Protein AF-A0A7C5BJK9-F1 (afdb_monomer)

Foldseek 3Di:
DVVVVVCVVVVVVQLVVLQVVLVVLVVVLVVCVVVLVLVVNQVSLVSSCVSPVQPLVSLLVNLLSLQQRCAFPVRFHQPLSLQLSLVSLVSSCVSVVAALVSLQSSLVVRCCPRLVPLVVSLVSLVSSQVHFHADPPPRDTHGHDLVSLLVNLVSCVLVPVLVVSLVSLVVQLVVLVVVCVVPVPPVVSLVSNLVSLVVSLVSLCLCQQAPQNLVSLVVSLVSLVCNVVPRPPCCPVPVLSVQLSVLSVVLSVVCVVVVHGHNLLPPADAQQWDWDKAAPDFQKMKIKTFGAQAFLVSLVVTSCCSRPVSSVVCPPPDPVPDQRGDWQFKKKKKKWFPPDDSNDNDHDPDNDPDRPQQIAIDIDIFGHGSGMTMDMDRCVRPCSNGVLNDFKMKMKIKGALSRGDVSSCSRLPSQRSNHDHDPFWDCVVPPSHTMGMDMDMDTSVRRD

pLDDT: mean 92.16, std 9.6, range [38.94, 98.75]

Solvent-accessible surface area (backbone atoms only — not comparable to full-atom values): 23279 Å² total; per-residue (Å²): 112,72,68,57,53,49,50,50,48,54,48,51,52,53,49,54,49,31,42,52,52,22,50,55,52,50,56,52,36,52,58,31,54,80,69,67,41,60,83,61,31,52,63,50,43,49,52,26,48,70,47,30,52,74,52,60,66,50,35,55,51,49,22,47,41,38,47,56,66,51,47,45,96,86,66,44,37,41,62,78,30,43,30,39,18,53,38,43,35,55,47,37,32,71,60,41,73,70,40,16,64,58,33,36,44,47,10,47,54,47,22,42,63,70,66,58,37,49,67,60,13,42,61,30,30,63,53,16,68,75,34,31,37,60,39,89,90,78,65,43,79,34,82,55,64,71,64,59,56,49,50,42,19,53,36,27,46,62,72,65,40,54,68,62,15,50,52,37,30,52,52,51,29,54,54,28,47,53,51,21,72,76,41,73,81,47,66,66,31,55,51,50,31,51,52,30,37,54,51,44,20,51,54,23,36,48,45,11,22,36,67,36,35,59,68,38,29,51,54,13,50,54,39,47,49,52,46,66,75,66,44,84,64,34,72,74,78,39,46,63,62,55,50,22,50,54,35,39,53,54,52,49,54,52,29,63,77,67,73,54,66,44,40,37,18,59,78,52,37,69,23,61,70,46,80,48,72,46,65,78,48,60,42,25,36,37,41,38,38,30,49,39,70,38,52,42,76,57,38,72,74,33,66,53,27,60,43,65,41,61,43,63,68,48,66,84,44,57,79,93,70,50,65,70,32,54,45,81,32,57,39,41,35,38,42,28,39,58,85,62,59,89,89,58,83,71,54,59,97,62,85,58,87,76,71,68,66,62,50,29,54,45,69,52,70,35,61,28,55,73,30,28,34,67,48,77,48,68,45,63,84,33,50,77,56,40,47,67,69,58,61,51,28,31,42,39,42,34,40,57,35,67,71,34,44,69,74,50,25,51,39,25,24,66,44,10,71,9,53,40,41,97,85,31,56,33,53,72,78,51,73,87,27,42,29,43,48,48,77,44,84,40,49,41,76,69,38,84

Radius of gyration: 25.68 Å; Cα contacts (8 Å, |Δi|>4): 742; chains: 1; bounding box: 62×50×82 Å

Structure (mmCIF, N/CA/C/O backbone):
data_AF-A0A7C5BJK9-F1
#
_entry.id   AF-A0A7C5BJK9-F1
#
loop_
_atom_site.group_PDB
_atom_site.id
_atom_site.type_symbol
_atom_site.label_atom_id
_atom_site.label_alt_id
_atom_site.label_comp_id
_atom_site.label_asym_id
_atom_site.label_entity_id
_atom_site.label_seq_id
_atom_site.pdbx_PDB_ins_code
_atom_site.Cartn_x
_atom_site.Cartn_y
_atom_site.Cartn_z
_atom_site.occupancy
_atom_site.B_iso_or_equiv
_atom_site.auth_seq_id
_atom_site.auth_comp_id
_atom_site.auth_asym_id
_atom_site.auth_atom_id
_atom_site.pdbx_PDB_model_num
ATOM 1 N N . MET A 1 1 ? -21.239 4.674 -54.614 1.00 49.25 1 MET A N 1
ATOM 2 C CA . MET A 1 1 ? -19.876 5.213 -54.409 1.00 49.25 1 MET A CA 1
ATOM 3 C C . MET A 1 1 ? -19.890 6.657 -53.891 1.00 49.25 1 MET A C 1
ATOM 5 O O . MET A 1 1 ? -19.343 6.881 -52.826 1.00 49.25 1 MET A O 1
ATOM 9 N N . LEU A 1 2 ? -20.577 7.613 -54.540 1.00 42.56 2 LEU A N 1
ATOM 10 C CA . LEU A 1 2 ? -20.684 9.013 -54.060 1.00 42.56 2 LEU A CA 1
ATOM 11 C C . LEU A 1 2 ? -21.472 9.190 -52.741 1.00 42.56 2 LEU A C 1
ATOM 13 O O . LEU A 1 2 ? -21.062 9.961 -51.881 1.00 42.56 2 LEU A O 1
ATOM 17 N N . ILE A 1 3 ? -22.563 8.440 -52.545 1.00 45.62 3 ILE A N 1
ATOM 18 C CA . ILE A 1 3 ? -23.356 8.480 -51.297 1.00 45.62 3 ILE A CA 1
ATOM 19 C C . ILE A 1 3 ? -22.541 7.938 -50.107 1.00 45.62 3 ILE A C 1
ATOM 21 O O . ILE A 1 3 ? -22.575 8.506 -49.021 1.00 45.62 3 ILE A O 1
ATOM 25 N N . ASP A 1 4 ? -21.728 6.908 -50.334 1.00 50.09 4 ASP A N 1
ATOM 26 C CA . ASP A 1 4 ? -20.890 6.257 -49.317 1.00 50.09 4 ASP A CA 1
ATOM 27 C C . ASP A 1 4 ? -19.759 7.185 -48.828 1.00 50.09 4 ASP A C 1
ATOM 29 O O . ASP A 1 4 ? -19.573 7.382 -47.630 1.00 50.09 4 ASP A O 1
ATOM 33 N N . GLN A 1 5 ? -19.092 7.890 -49.751 1.00 38.94 5 GLN A N 1
ATOM 34 C CA . GLN A 1 5 ? -18.072 8.890 -49.407 1.00 38.94 5 GLN A CA 1
ATOM 35 C C . GLN A 1 5 ? -18.649 10.109 -48.676 1.00 38.94 5 GLN A C 1
ATOM 37 O O . GLN A 1 5 ? -18.004 10.634 -47.772 1.00 38.94 5 GLN A O 1
ATOM 42 N N . SER A 1 6 ? -19.868 10.545 -49.017 1.00 43.50 6 SER A N 1
ATOM 43 C CA . SER A 1 6 ? -20.530 11.636 -48.291 1.00 43.50 6 SER A CA 1
ATOM 44 C C . SER A 1 6 ? -20.883 11.237 -46.855 1.00 43.50 6 SER A C 1
ATOM 46 O O . SER A 1 6 ? -20.611 12.002 -45.936 1.00 43.50 6 SER A O 1
ATOM 48 N N . ILE A 1 7 ? -21.390 10.019 -46.630 1.00 48.34 7 ILE A N 1
ATOM 49 C CA . ILE A 1 7 ? -21.688 9.500 -45.286 1.00 48.34 7 ILE A CA 1
ATOM 50 C C . ILE A 1 7 ? -20.402 9.350 -44.466 1.00 48.34 7 ILE A C 1
ATOM 52 O O . ILE A 1 7 ? -20.381 9.724 -43.295 1.00 48.34 7 ILE A O 1
ATOM 56 N N . GLN A 1 8 ? -19.314 8.876 -45.079 1.00 45.25 8 GLN A N 1
ATOM 57 C CA . GLN A 1 8 ? -18.001 8.804 -44.433 1.00 45.25 8 GLN A CA 1
ATOM 58 C C . GLN A 1 8 ? -17.449 10.193 -44.086 1.00 45.25 8 GLN A C 1
ATOM 60 O O . GLN A 1 8 ? -16.932 10.384 -42.988 1.00 45.25 8 GLN A O 1
ATOM 65 N N . PHE A 1 9 ? -17.604 11.179 -44.974 1.00 50.28 9 PHE A N 1
ATOM 66 C CA . PHE A 1 9 ? -17.157 12.554 -44.741 1.00 50.28 9 PHE A CA 1
ATOM 67 C C . PHE A 1 9 ? -17.985 13.264 -43.661 1.00 50.28 9 PHE A C 1
ATOM 69 O O . PHE A 1 9 ? -17.418 13.844 -42.738 1.00 50.28 9 PHE A O 1
ATOM 76 N N . PHE A 1 10 ? -19.318 13.171 -43.717 1.00 54.72 10 PHE A N 1
ATOM 77 C CA . PHE A 1 10 ? -20.203 13.702 -42.675 1.00 54.72 10 PHE A CA 1
ATOM 78 C C . PHE A 1 10 ? -19.986 12.991 -41.336 1.00 54.72 10 PHE A C 1
ATOM 80 O O . PHE A 1 10 ? -19.972 13.646 -40.295 1.00 54.72 10 PHE A O 1
ATOM 87 N N . GLY A 1 11 ? -19.754 11.676 -41.353 1.00 50.03 11 GLY A N 1
ATOM 88 C CA . GLY A 1 11 ? -19.384 10.899 -40.173 1.00 50.03 11 GLY A CA 1
ATOM 89 C C . GLY A 1 11 ? -18.061 11.364 -39.565 1.00 50.03 11 GLY A C 1
ATOM 90 O O . GLY A 1 11 ? -18.006 11.634 -38.369 1.00 50.03 11 GLY A O 1
ATOM 91 N N . ALA A 1 12 ? -17.018 11.540 -40.379 1.00 53.88 12 ALA A N 1
ATOM 92 C CA . ALA A 1 12 ? -15.711 12.025 -39.934 1.00 53.88 12 ALA A CA 1
ATOM 93 C C . ALA A 1 12 ? -15.763 13.472 -39.413 1.00 53.88 12 ALA A C 1
ATOM 95 O O . ALA A 1 12 ? -15.190 13.767 -38.366 1.00 53.88 12 ALA A O 1
ATOM 96 N N . ALA A 1 13 ? -16.495 14.363 -40.088 1.00 49.53 13 ALA A N 1
ATOM 97 C CA . ALA A 1 13 ? -16.684 15.745 -39.652 1.00 49.53 13 ALA A CA 1
ATOM 98 C C . ALA A 1 13 ? -17.480 15.834 -38.337 1.00 49.53 13 ALA A C 1
ATOM 100 O O . ALA A 1 13 ? -17.119 16.601 -37.445 1.00 49.53 13 ALA A O 1
ATOM 101 N N . ALA A 1 14 ? -18.526 15.016 -38.177 1.00 59.97 14 ALA A N 1
ATOM 102 C CA . ALA A 1 14 ? -19.292 14.940 -36.935 1.00 59.97 14 ALA A CA 1
ATOM 103 C C . ALA A 1 14 ? -18.468 14.349 -35.778 1.00 59.97 14 ALA A C 1
ATOM 105 O O . ALA A 1 14 ? -18.588 14.820 -34.647 1.00 59.97 14 ALA A O 1
ATOM 106 N N . LEU A 1 15 ? -17.616 13.353 -36.048 1.00 63.94 15 LEU A N 1
ATOM 107 C CA . LEU A 1 15 ? -16.670 12.809 -35.067 1.00 63.94 15 LEU A CA 1
ATOM 108 C C . LEU A 1 15 ? -15.637 13.862 -34.642 1.00 63.94 15 LEU A C 1
ATOM 110 O O . LEU A 1 15 ? -15.470 14.087 -33.445 1.00 63.94 15 LEU A O 1
ATOM 114 N N . GLY A 1 16 ? -15.025 14.570 -35.596 1.00 66.12 16 GLY A N 1
ATOM 115 C CA . GLY A 1 16 ? -14.072 15.644 -35.302 1.00 66.12 16 GLY A CA 1
ATOM 116 C C . GLY A 1 16 ? -14.695 16.799 -34.509 1.00 66.12 16 GLY A C 1
ATOM 117 O O . GLY A 1 16 ? -14.085 17.308 -33.571 1.00 66.12 16 GLY A O 1
ATOM 118 N N . LEU A 1 17 ? -15.946 17.172 -34.810 1.00 79.19 17 LEU A N 1
ATOM 119 C CA . LEU A 1 17 ? -16.677 18.184 -34.042 1.00 79.19 17 LEU A CA 1
ATOM 120 C C . LEU A 1 17 ? -16.968 17.721 -32.606 1.00 79.19 17 LEU A C 1
ATOM 122 O O . LEU A 1 17 ? -16.818 18.510 -31.675 1.00 79.19 17 LEU A O 1
ATOM 126 N N . ARG A 1 18 ? -17.351 16.451 -32.402 1.00 77.06 18 ARG A N 1
ATOM 127 C CA . ARG A 1 18 ? -17.566 15.892 -31.054 1.00 77.06 18 ARG A CA 1
ATOM 128 C C . ARG A 1 18 ? -16.295 15.943 -30.213 1.00 77.06 18 ARG A C 1
ATOM 130 O O . ARG A 1 18 ? -16.368 16.377 -29.068 1.00 77.06 18 ARG A O 1
ATOM 137 N N . GLN A 1 19 ? -15.152 15.574 -30.790 1.00 79.06 19 GLN A N 1
ATOM 138 C CA . GLN A 1 19 ? -13.849 15.637 -30.120 1.00 79.06 19 GLN A CA 1
ATOM 139 C C . GLN A 1 19 ? -13.435 17.080 -29.798 1.00 79.06 19 GLN A C 1
ATOM 141 O O . GLN A 1 19 ? -12.955 17.357 -28.703 1.00 79.06 19 GLN A O 1
ATOM 146 N N . ALA A 1 20 ? -13.691 18.033 -30.700 1.00 78.12 20 ALA A N 1
ATOM 147 C CA . ALA A 1 20 ? -13.431 19.448 -30.433 1.00 78.12 20 ALA A CA 1
ATOM 148 C C . ALA A 1 20 ? -14.290 19.994 -29.275 1.00 78.12 20 ALA A C 1
ATOM 150 O O . ALA A 1 20 ? -13.779 20.683 -28.390 1.00 78.12 20 ALA A O 1
ATOM 151 N N . VAL A 1 21 ? -15.585 19.654 -29.241 1.00 82.56 21 VAL A N 1
ATOM 152 C CA . VAL A 1 21 ? -16.483 20.027 -28.133 1.00 82.56 21 VAL A CA 1
ATOM 153 C C . VAL A 1 21 ? -16.046 19.355 -26.827 1.00 82.56 21 VAL A C 1
ATOM 155 O O . VAL A 1 21 ? -16.022 20.015 -25.790 1.00 82.56 21 VAL A O 1
ATOM 158 N N . ALA A 1 22 ? -15.655 18.079 -26.875 1.00 82.25 22 ALA A N 1
ATOM 159 C CA . ALA A 1 22 ? -15.101 17.352 -25.735 1.00 82.25 22 ALA A CA 1
ATOM 160 C C . ALA A 1 22 ? -13.858 18.059 -25.165 1.00 82.25 22 ALA A C 1
ATOM 162 O O . ALA A 1 22 ? -13.797 18.307 -23.962 1.00 82.25 22 ALA A O 1
ATOM 163 N N . GLY A 1 23 ? -12.926 18.484 -26.024 1.00 78.88 23 GLY A N 1
ATOM 164 C CA . GLY A 1 23 ? -11.734 19.234 -25.620 1.00 78.88 23 GLY A CA 1
ATOM 165 C C . GLY A 1 23 ? -12.050 20.570 -24.938 1.00 78.88 23 GLY A C 1
ATOM 166 O O . GLY A 1 23 ? -11.471 20.882 -23.900 1.00 78.88 23 GLY A O 1
ATOM 167 N N . LEU A 1 24 ? -13.009 21.342 -25.462 1.00 83.75 24 LEU A N 1
ATOM 168 C CA . LEU A 1 24 ? -13.439 22.604 -24.838 1.00 83.75 24 LEU A CA 1
ATOM 169 C C . LEU A 1 24 ? -14.086 22.386 -23.465 1.00 83.75 24 LEU A C 1
ATOM 171 O O . LEU A 1 24 ? -13.813 23.127 -22.519 1.00 83.75 24 LEU A O 1
ATOM 175 N N . LEU A 1 25 ? -14.930 21.358 -23.344 1.00 83.94 25 LEU A N 1
ATOM 176 C CA . LEU A 1 25 ? -15.528 20.978 -22.065 1.00 83.94 25 LEU A CA 1
ATOM 177 C C . LEU A 1 25 ? -14.464 20.514 -21.066 1.00 83.94 25 LEU A C 1
ATOM 179 O O . LEU A 1 25 ? -14.563 20.854 -19.888 1.00 83.94 25 LEU A O 1
ATOM 183 N N . TRP A 1 26 ? -13.435 19.803 -21.537 1.00 85.44 26 TRP A N 1
ATOM 184 C CA . TRP A 1 26 ? -12.329 19.341 -20.703 1.00 85.44 26 TRP A CA 1
ATOM 185 C C . TRP A 1 26 ? -11.466 20.492 -20.161 1.00 85.44 26 TRP A C 1
ATOM 187 O O . TRP A 1 26 ? -11.121 20.521 -18.980 1.00 85.44 26 TRP A O 1
ATOM 197 N N . ILE A 1 27 ? -11.192 21.509 -20.983 1.00 84.88 27 ILE A N 1
ATOM 198 C CA . ILE A 1 27 ? -10.541 22.744 -20.511 1.00 84.88 27 ILE A CA 1
ATOM 199 C C . ILE A 1 27 ? -11.397 23.409 -19.428 1.00 84.88 27 ILE A C 1
ATOM 201 O O . ILE A 1 27 ? -10.894 23.848 -18.397 1.00 84.88 27 ILE A O 1
ATOM 205 N N . ARG A 1 28 ? -12.720 23.440 -19.615 1.00 83.25 28 ARG A N 1
ATOM 206 C CA . ARG A 1 28 ? -13.618 24.043 -18.629 1.00 83.25 28 ARG A CA 1
ATOM 207 C C . ARG A 1 28 ? -13.657 23.261 -17.310 1.00 83.25 28 ARG A C 1
ATOM 209 O O . ARG A 1 28 ? -13.778 23.887 -16.258 1.00 83.25 28 ARG A O 1
ATOM 216 N N . THR A 1 29 ? -13.545 21.929 -17.336 1.00 82.19 29 THR A N 1
ATOM 217 C CA . THR A 1 29 ? -13.432 21.117 -16.108 1.00 82.19 29 THR A CA 1
ATOM 218 C C . THR A 1 29 ? -12.162 21.404 -15.319 1.00 82.19 29 THR A C 1
ATOM 220 O O . THR A 1 29 ? -12.232 21.438 -14.092 1.00 82.19 29 THR A O 1
ATOM 223 N N . ASP A 1 30 ? -11.041 21.678 -15.989 1.00 77.75 30 ASP A N 1
ATOM 224 C CA . ASP A 1 30 ? -9.780 22.053 -15.335 1.00 77.75 30 ASP A CA 1
ATOM 225 C C . ASP A 1 30 ? -9.914 23.374 -14.555 1.00 77.75 30 ASP A C 1
ATOM 227 O O . ASP A 1 30 ? -9.508 23.497 -13.399 1.00 77.75 30 ASP A O 1
ATOM 231 N N . GLU A 1 31 ? -10.631 24.349 -15.116 1.00 80.00 31 GLU A N 1
ATOM 232 C CA . GLU A 1 31 ? -10.910 25.589 -14.394 1.00 80.00 31 GLU A CA 1
ATOM 233 C C . GLU A 1 31 ? -11.785 25.375 -13.144 1.00 80.00 31 GLU A C 1
ATOM 235 O O . GLU A 1 31 ? -11.589 26.047 -12.130 1.00 80.00 31 GLU A O 1
ATOM 240 N N . PHE A 1 32 ? -12.762 24.460 -13.199 1.00 81.38 32 PHE A N 1
ATOM 241 C CA . PHE A 1 32 ? -13.565 24.088 -12.025 1.00 81.38 32 PHE A CA 1
ATOM 242 C C . PHE A 1 32 ? -12.724 23.363 -10.972 1.00 81.38 32 PHE A C 1
ATOM 244 O O . PHE A 1 32 ? -12.904 23.608 -9.777 1.00 81.38 32 PHE A O 1
ATOM 251 N N . PHE A 1 33 ? -11.772 22.531 -11.402 1.00 76.06 33 PHE A N 1
ATOM 252 C CA . PHE A 1 33 ? -10.807 21.888 -10.516 1.00 76.06 33 PHE A CA 1
ATOM 253 C C . PHE A 1 33 ? -9.983 22.913 -9.735 1.00 76.06 33 PHE A C 1
ATOM 255 O O . PHE A 1 33 ? -9.943 22.853 -8.505 1.00 76.06 33 PHE A O 1
ATOM 262 N N . HIS A 1 34 ? -9.415 23.910 -10.416 1.00 77.38 34 HIS A N 1
ATOM 263 C CA . HIS A 1 34 ? -8.641 24.972 -9.766 1.00 77.38 34 HIS A CA 1
ATOM 264 C C . HIS A 1 34 ? -9.459 25.841 -8.797 1.00 77.38 34 HIS A C 1
ATOM 266 O O . HIS A 1 34 ? -8.888 26.441 -7.886 1.00 77.38 34 HIS A O 1
ATOM 272 N N . ARG A 1 35 ? -10.789 25.886 -8.954 1.00 81.50 35 ARG A N 1
ATOM 273 C CA . ARG A 1 35 ? -11.712 26.561 -8.025 1.00 81.50 35 ARG A CA 1
ATOM 274 C C . ARG A 1 35 ? -12.250 25.659 -6.906 1.00 81.50 35 ARG A C 1
ATOM 276 O O . ARG A 1 35 ? -12.938 26.159 -6.021 1.00 81.50 35 ARG A O 1
ATOM 283 N N . GLY A 1 36 ? -11.944 24.359 -6.920 1.00 74.94 36 GLY A N 1
ATOM 284 C CA . GLY A 1 36 ? -12.441 23.388 -5.937 1.00 74.94 36 GLY A CA 1
ATOM 285 C C . GLY A 1 36 ? -13.914 22.997 -6.119 1.00 74.94 36 GLY A C 1
ATOM 286 O O . GLY A 1 36 ? -14.529 22.450 -5.207 1.00 74.94 36 GLY A O 1
ATOM 287 N N . GLU A 1 37 ? -14.503 23.259 -7.287 1.00 80.88 37 GLU A N 1
ATOM 288 C CA . GLU A 1 37 ? -15.918 22.994 -7.582 1.00 80.88 37 GLU A CA 1
ATOM 289 C C . GLU A 1 37 ? -16.132 21.547 -8.078 1.00 80.88 37 GLU A C 1
ATOM 291 O O . GLU A 1 37 ? -16.586 21.307 -9.200 1.00 80.88 37 GLU A O 1
ATOM 296 N N . PHE A 1 38 ? -15.786 20.555 -7.248 1.00 79.19 38 PHE A N 1
ATOM 297 C CA . PHE A 1 38 ? -15.757 19.136 -7.647 1.00 79.19 38 PHE A CA 1
ATOM 298 C C . PHE A 1 38 ? -17.119 18.570 -8.079 1.00 79.19 38 PHE A C 1
ATOM 300 O O . PHE A 1 38 ? -17.175 17.710 -8.960 1.00 79.19 38 PHE A O 1
ATOM 307 N N . GLU A 1 39 ? -18.221 19.071 -7.510 1.00 76.44 39 GLU A N 1
ATOM 308 C CA . GLU A 1 39 ? -19.581 18.656 -7.886 1.00 76.44 39 GLU A CA 1
ATOM 309 C C . GLU A 1 39 ? -19.899 18.965 -9.359 1.00 76.44 39 GLU A C 1
ATOM 311 O O . GLU A 1 39 ? -20.628 18.213 -10.006 1.00 76.44 39 GLU A O 1
ATOM 316 N N . THR A 1 40 ? -19.297 20.021 -9.919 1.00 81.12 40 THR A N 1
ATOM 317 C CA . THR A 1 40 ? -19.491 20.443 -11.315 1.00 81.12 40 THR A CA 1
ATOM 318 C C . THR A 1 40 ? -18.601 19.667 -12.290 1.00 81.12 40 THR A C 1
ATOM 320 O O . THR A 1 40 ? -18.955 19.503 -13.460 1.00 81.12 40 THR A O 1
ATOM 323 N N . ILE A 1 41 ? -17.461 19.145 -11.821 1.00 83.81 41 ILE A N 1
ATOM 324 C CA . ILE A 1 41 ? -16.509 18.396 -12.656 1.00 83.81 41 ILE A CA 1
ATOM 325 C C . ILE A 1 41 ? -17.142 17.100 -13.161 1.00 83.81 41 ILE A C 1
ATOM 327 O O . ILE A 1 41 ? -17.037 16.778 -14.340 1.00 83.81 41 ILE A O 1
ATOM 331 N N . ILE A 1 42 ? -17.837 16.363 -12.293 1.00 83.81 42 ILE A N 1
ATOM 332 C CA . ILE A 1 42 ? -18.308 15.010 -12.612 1.00 83.81 42 ILE A CA 1
ATOM 333 C C . ILE A 1 42 ? -19.324 14.975 -13.775 1.00 83.81 42 ILE A C 1
ATOM 335 O O . ILE A 1 42 ? -19.115 14.192 -14.709 1.00 83.81 42 ILE A O 1
ATOM 339 N N . PRO A 1 43 ? -20.386 15.809 -13.808 1.00 85.19 43 PRO A N 1
ATOM 340 C CA . PRO A 1 43 ? -21.311 15.842 -14.943 1.00 85.19 43 PRO A CA 1
ATOM 341 C C . PRO A 1 43 ? -20.644 16.245 -16.264 1.00 85.19 43 PRO A C 1
ATOM 343 O O . PRO A 1 43 ? -20.967 15.682 -17.312 1.00 85.19 43 PRO A O 1
ATOM 346 N N . LEU A 1 44 ? -19.696 17.186 -16.222 1.00 87.44 44 LEU A N 1
ATOM 347 C CA . LEU A 1 44 ? -18.965 17.628 -17.409 1.00 87.44 44 LEU A CA 1
ATOM 348 C C . LEU A 1 44 ? -18.022 16.538 -17.920 1.00 87.44 44 LEU A C 1
ATOM 350 O O . LEU A 1 44 ? -18.084 16.198 -19.100 1.00 87.44 44 LEU A O 1
ATOM 354 N N . SER A 1 45 ? -17.243 15.909 -17.036 1.00 88.81 45 SER A N 1
ATOM 355 C CA . SER A 1 45 ? -16.419 14.747 -17.380 1.00 88.81 45 SER A CA 1
ATOM 356 C C . SER A 1 45 ? -17.266 13.627 -17.978 1.00 88.81 45 SER A C 1
ATOM 358 O O . SER A 1 45 ? -16.862 12.998 -18.954 1.00 88.81 45 SER A O 1
ATOM 360 N N . ARG A 1 46 ? -18.490 13.408 -17.475 1.00 88.81 46 ARG A N 1
ATOM 361 C CA . ARG A 1 46 ? -19.405 12.426 -18.068 1.00 88.81 46 ARG A CA 1
ATOM 362 C C . ARG A 1 46 ? -19.781 12.785 -19.506 1.00 88.81 46 ARG A C 1
ATOM 364 O O . ARG A 1 46 ? -19.715 11.912 -20.372 1.00 88.81 46 ARG A O 1
ATOM 371 N N . LEU A 1 47 ? -20.137 14.040 -19.771 1.00 90.19 47 LEU A N 1
ATOM 372 C CA . LEU A 1 47 ? -20.444 14.495 -21.128 1.00 90.19 47 LEU A CA 1
ATOM 373 C C . LEU A 1 47 ? -19.239 14.313 -22.061 1.00 90.19 47 LEU A C 1
ATOM 375 O O . LEU A 1 47 ? -19.401 13.808 -23.170 1.00 90.19 47 LEU A O 1
ATOM 379 N N . VAL A 1 48 ? -18.036 14.633 -21.581 1.00 91.62 48 VAL A N 1
ATOM 380 C CA . VAL A 1 48 ? -16.788 14.412 -22.319 1.00 91.62 48 VAL A CA 1
ATOM 381 C C . VAL A 1 48 ? -16.610 12.927 -22.656 1.00 91.62 48 VAL A C 1
ATOM 383 O O . VAL A 1 48 ? -16.442 12.611 -23.827 1.00 91.62 48 VAL A O 1
ATOM 386 N N . THR A 1 49 ? -16.784 12.001 -21.702 1.00 92.19 49 THR A N 1
ATOM 387 C CA . THR A 1 49 ? -16.671 10.549 -21.983 1.00 92.19 49 THR A CA 1
ATOM 388 C C . THR A 1 49 ? -17.697 10.016 -22.992 1.00 92.19 49 THR A C 1
ATOM 390 O O . THR A 1 49 ? -17.477 8.974 -23.604 1.00 92.19 49 THR A O 1
ATOM 393 N N . TRP A 1 50 ? -18.835 10.693 -23.175 1.00 91.50 50 TRP A N 1
ATOM 394 C CA . TRP A 1 50 ? -19.812 10.340 -24.212 1.00 91.50 50 TRP A CA 1
ATOM 395 C C . TRP A 1 50 ? -19.464 10.920 -25.581 1.00 91.50 50 TRP A C 1
ATOM 397 O O . TRP A 1 50 ? -19.746 10.290 -26.601 1.00 91.50 50 TRP A O 1
ATOM 407 N N . LEU A 1 51 ? -18.894 12.125 -25.605 1.00 92.31 51 LEU A N 1
ATOM 408 C CA . LEU A 1 51 ? -18.496 12.808 -26.832 1.00 92.31 51 LEU A CA 1
ATOM 409 C C . LEU A 1 51 ? -17.201 12.228 -27.408 1.00 92.31 51 LEU A C 1
ATOM 411 O O . LEU A 1 51 ? -17.128 12.018 -28.619 1.00 92.31 51 LEU A O 1
ATOM 415 N N . ASP A 1 52 ? -16.229 11.930 -26.545 1.00 91.75 52 ASP A N 1
ATOM 416 C CA . ASP A 1 52 ? -14.965 11.282 -26.883 1.00 91.75 52 ASP A CA 1
ATOM 417 C C . ASP A 1 52 ? -14.650 10.122 -25.913 1.00 91.75 52 ASP A C 1
ATOM 419 O O . ASP A 1 52 ? -13.937 10.286 -24.920 1.00 91.75 52 ASP A O 1
ATOM 423 N N . PRO A 1 53 ? -15.165 8.909 -26.187 1.00 93.50 53 PRO A N 1
ATOM 424 C CA . PRO A 1 53 ? -14.917 7.739 -25.347 1.00 93.50 53 PRO A CA 1
ATOM 425 C C . PRO A 1 53 ? -13.466 7.234 -25.407 1.00 93.50 53 PRO A C 1
ATOM 427 O O . PRO A 1 53 ? -13.118 6.326 -24.649 1.00 93.50 53 PRO A O 1
ATOM 430 N N . GLN A 1 54 ? -12.629 7.770 -26.304 1.00 91.62 54 GLN A N 1
ATOM 431 C CA . GLN A 1 54 ? -11.210 7.414 -26.393 1.00 91.62 54 GLN A CA 1
ATOM 432 C C . GLN A 1 54 ? -10.315 8.311 -25.521 1.00 91.62 54 GLN A C 1
ATOM 434 O O . GLN A 1 54 ? -9.119 8.052 -25.393 1.00 91.62 54 GLN A O 1
ATOM 439 N N . GLN A 1 55 ? -10.870 9.357 -24.899 1.00 90.62 55 GLN A N 1
ATOM 440 C CA . GLN A 1 55 ? -10.107 10.287 -24.070 1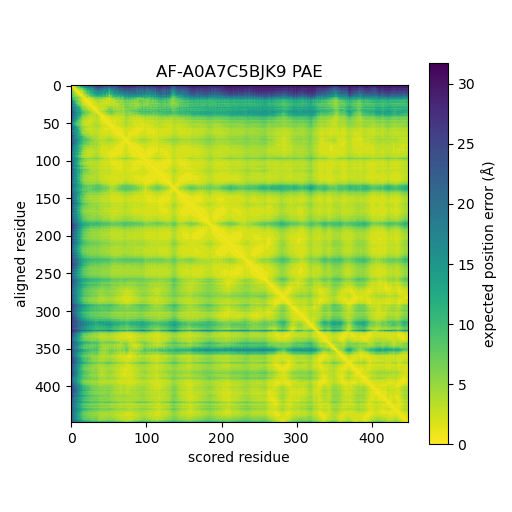.00 90.62 55 GLN A CA 1
ATOM 441 C C . GLN A 1 55 ? -9.860 9.708 -22.666 1.00 90.62 55 GLN A C 1
ATOM 443 O O . GLN A 1 55 ? -10.632 9.904 -21.725 1.00 90.62 55 GLN A O 1
ATOM 448 N N . ILE A 1 56 ? -8.761 8.969 -22.525 1.00 93.19 56 ILE A N 1
ATOM 449 C CA . ILE A 1 56 ? -8.454 8.159 -21.333 1.00 93.19 56 ILE A CA 1
ATOM 450 C C . ILE A 1 56 ? -8.228 8.996 -20.068 1.00 93.19 56 ILE A C 1
ATOM 452 O O . ILE A 1 56 ? -8.638 8.582 -18.982 1.00 93.19 56 ILE A O 1
ATOM 456 N N . ASP A 1 57 ? -7.668 10.199 -20.215 1.00 91.31 57 ASP A N 1
ATOM 457 C CA . ASP A 1 57 ? -7.360 11.105 -19.102 1.00 91.31 57 ASP A CA 1
ATOM 458 C C . ASP A 1 57 ? -8.620 11.520 -18.338 1.00 91.31 57 ASP A C 1
ATOM 460 O O . ASP A 1 57 ? -8.581 11.724 -17.125 1.00 91.31 57 ASP A O 1
ATOM 464 N N . VAL A 1 58 ? -9.760 11.588 -19.028 1.00 93.38 58 VAL A N 1
ATOM 465 C CA . VAL A 1 58 ? -11.046 11.968 -18.434 1.00 93.38 58 VAL A CA 1
ATOM 466 C C . VAL A 1 58 ? -11.565 10.847 -17.541 1.00 93.38 58 VAL A C 1
ATOM 468 O O . VAL A 1 58 ? -12.046 11.118 -16.442 1.00 93.38 58 VAL A O 1
ATOM 471 N N . TYR A 1 59 ? -11.436 9.586 -17.972 1.00 95.81 59 TYR A N 1
ATOM 472 C CA . TYR A 1 59 ? -11.800 8.430 -17.149 1.00 95.81 59 TYR A CA 1
ATOM 473 C C . TYR A 1 59 ? -10.929 8.353 -15.895 1.00 95.81 59 TYR A C 1
ATOM 475 O O . TYR A 1 59 ? -11.471 8.225 -14.797 1.00 95.81 59 TYR A O 1
ATOM 483 N N . SER A 1 60 ? -9.609 8.479 -16.056 1.00 94.94 60 SER A N 1
ATOM 484 C CA . SER A 1 60 ? -8.650 8.456 -14.947 1.00 94.94 60 SER A CA 1
ATOM 485 C C . SER A 1 60 ? -8.926 9.590 -13.952 1.00 94.94 60 SER A C 1
ATOM 487 O O . SER A 1 60 ? -9.216 9.353 -12.778 1.00 94.94 60 SER A O 1
ATOM 489 N N . THR A 1 61 ? -8.982 10.833 -14.436 1.00 92.38 61 THR A N 1
ATOM 490 C CA . THR A 1 61 ? -9.131 12.020 -13.582 1.00 92.38 61 THR A CA 1
ATOM 491 C C . THR A 1 61 ? -10.494 12.072 -12.892 1.00 92.38 61 THR A C 1
ATOM 493 O O . THR A 1 61 ? -10.572 12.326 -11.689 1.00 92.38 61 THR A O 1
ATOM 496 N N . ALA A 1 62 ? -11.594 11.798 -13.602 1.00 92.56 62 ALA A N 1
ATOM 497 C CA . ALA A 1 62 ? -12.926 11.825 -12.993 1.00 92.56 62 ALA A CA 1
ATOM 498 C C . ALA A 1 62 ? -13.120 10.704 -11.960 1.00 92.56 62 ALA A C 1
ATOM 500 O O . ALA A 1 62 ? -13.741 10.931 -10.918 1.00 92.56 62 ALA A O 1
ATOM 501 N N . SER A 1 63 ? -12.552 9.518 -12.204 1.00 94.88 63 SER A N 1
ATOM 502 C CA . SER A 1 63 ? -12.566 8.429 -11.219 1.00 94.88 63 SER A CA 1
AT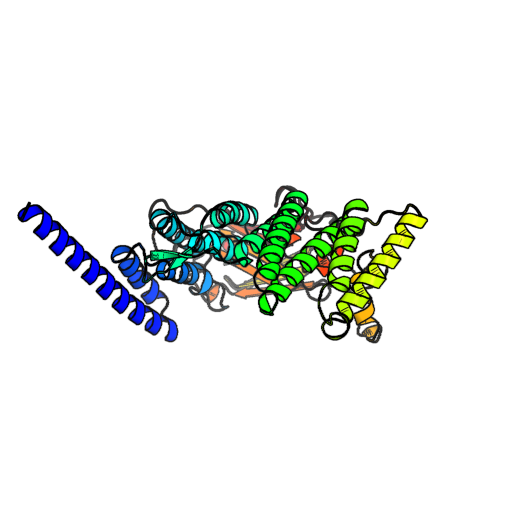OM 503 C C . SER A 1 63 ? -11.717 8.784 -9.999 1.00 94.88 63 SER A C 1
ATOM 505 O O . SER A 1 63 ? -12.136 8.536 -8.868 1.00 94.88 63 SER A O 1
ATOM 507 N N . TRP A 1 64 ? -10.560 9.421 -10.198 1.00 94.44 64 TRP A N 1
ATOM 508 C CA . TRP A 1 64 ? -9.739 9.936 -9.104 1.00 94.44 64 TRP A CA 1
ATOM 509 C C . TRP A 1 64 ? -10.483 10.997 -8.274 1.00 94.44 64 TRP A C 1
ATOM 511 O O . TRP A 1 64 ? -10.446 10.955 -7.044 1.00 94.44 64 TRP A O 1
ATOM 521 N N . HIS A 1 65 ? -11.246 11.901 -8.902 1.00 91.69 65 HIS A N 1
ATOM 522 C CA . HIS A 1 65 ? -12.082 12.858 -8.166 1.00 91.69 65 HIS A CA 1
ATOM 523 C C . HIS A 1 65 ? -13.097 12.186 -7.254 1.00 91.69 65 HIS A C 1
ATOM 525 O O . HIS A 1 65 ? -13.190 12.567 -6.084 1.00 91.69 65 HIS A O 1
ATOM 531 N N . LEU A 1 66 ? -13.820 11.189 -7.768 1.00 92.31 66 LEU A N 1
ATOM 532 C CA . LEU A 1 66 ? -14.753 10.412 -6.958 1.00 92.31 66 LEU A CA 1
ATOM 533 C C . LEU A 1 66 ? -14.078 9.762 -5.755 1.00 92.31 66 LEU A C 1
ATOM 535 O O . LEU A 1 66 ? -14.630 9.769 -4.656 1.00 92.31 66 LEU A O 1
ATOM 539 N N . ASP A 1 67 ? -12.886 9.213 -5.960 1.00 93.50 67 ASP A N 1
ATOM 540 C CA . ASP A 1 67 ? -12.166 8.547 -4.895 1.00 93.50 67 ASP A CA 1
ATOM 541 C C . ASP A 1 67 ? -11.620 9.523 -3.857 1.00 93.50 67 ASP A C 1
ATOM 543 O O . ASP A 1 67 ? -11.627 9.190 -2.676 1.00 93.50 67 ASP A O 1
ATOM 547 N N . PHE A 1 68 ? -11.131 10.703 -4.227 1.00 92.69 68 PHE A N 1
ATOM 548 C CA . PHE A 1 68 ? -10.305 11.493 -3.306 1.00 92.69 68 PHE A CA 1
ATOM 549 C C . PHE A 1 68 ? -10.890 12.840 -2.888 1.00 92.69 68 PHE A C 1
ATOM 551 O O . PHE A 1 68 ? -10.611 13.257 -1.767 1.00 92.69 68 PHE A O 1
ATOM 558 N N . ASN A 1 69 ? -11.713 13.492 -3.711 1.00 90.31 69 ASN A N 1
ATOM 559 C CA . ASN A 1 69 ? -11.991 14.927 -3.542 1.00 90.31 69 ASN A CA 1
ATOM 560 C C . ASN A 1 69 ? -13.383 15.267 -2.997 1.00 90.31 69 ASN A C 1
ATOM 562 O O . ASN A 1 69 ? -13.599 16.381 -2.527 1.00 90.31 69 ASN A O 1
ATOM 566 N N . PHE A 1 70 ? -14.315 14.313 -2.981 1.00 91.06 70 PHE A N 1
ATOM 567 C CA . PHE A 1 70 ? -15.571 14.461 -2.241 1.00 91.06 70 PHE A CA 1
ATOM 568 C C . PHE A 1 70 ? -15.315 14.141 -0.775 1.00 91.06 70 PHE A C 1
ATOM 570 O O . PHE A 1 70 ? -15.416 12.986 -0.365 1.00 91.06 70 PHE A O 1
ATOM 577 N N . VAL A 1 71 ? -14.908 15.147 -0.009 1.00 93.31 71 VAL A N 1
ATOM 578 C CA . VAL A 1 71 ? -14.431 14.978 1.365 1.00 93.31 71 VAL A CA 1
ATOM 579 C C . VAL A 1 71 ? -15.375 15.574 2.398 1.00 93.31 71 VAL A C 1
ATOM 581 O O . VAL A 1 71 ? -16.094 16.532 2.126 1.00 93.31 71 VAL A O 1
ATOM 584 N N . ASP A 1 72 ? -15.340 15.007 3.599 1.00 94.50 72 ASP A N 1
ATOM 585 C CA . ASP A 1 72 ? -15.970 15.594 4.773 1.00 94.50 72 ASP A CA 1
ATOM 586 C C . ASP A 1 72 ? -15.118 16.727 5.379 1.00 94.50 72 ASP A C 1
ATOM 588 O O . ASP A 1 72 ? -14.020 17.053 4.910 1.00 94.50 72 ASP A O 1
ATOM 592 N N . SER A 1 73 ? -15.609 17.319 6.465 1.00 94.44 73 SER A N 1
ATOM 593 C CA . SER A 1 73 ? -14.952 18.427 7.159 1.00 94.44 73 SER A CA 1
ATOM 594 C C . SER A 1 73 ? -13.566 18.104 7.745 1.00 94.44 73 SER A C 1
ATOM 596 O O . SER A 1 73 ? -12.845 19.035 8.116 1.00 94.44 73 SER A O 1
ATOM 598 N N . ASP A 1 74 ? -13.191 16.824 7.844 1.00 94.31 74 ASP A N 1
ATOM 599 C CA . ASP A 1 74 ? -11.871 16.349 8.286 1.00 94.31 74 ASP A CA 1
ATOM 600 C C . ASP A 1 74 ? -11.028 15.818 7.103 1.00 94.31 74 ASP A C 1
ATOM 602 O O . ASP A 1 74 ? -10.030 15.128 7.307 1.00 94.31 74 ASP A O 1
ATOM 606 N N . GLN A 1 75 ? -11.404 16.155 5.861 1.00 93.50 75 GLN A N 1
ATOM 607 C CA . GLN A 1 75 ? -10.734 15.746 4.618 1.00 93.50 75 GLN A CA 1
ATOM 608 C C . GLN A 1 75 ? -10.798 14.236 4.329 1.00 93.50 75 GLN A C 1
ATOM 610 O O . GLN A 1 75 ? -9.996 13.693 3.561 1.00 93.50 75 GLN A O 1
ATOM 615 N N . ARG A 1 76 ? -11.780 13.525 4.898 1.00 94.44 76 ARG A N 1
ATOM 616 C CA . ARG A 1 76 ? -12.006 12.110 4.586 1.00 94.44 76 ARG A CA 1
ATOM 617 C C . ARG A 1 76 ? -12.899 11.993 3.369 1.00 94.44 76 ARG A C 1
ATOM 619 O O . ARG A 1 76 ? -14.059 12.385 3.386 1.00 94.44 76 ARG A O 1
ATOM 626 N N . SER A 1 77 ? -12.363 11.383 2.323 1.00 94.31 77 SER A N 1
ATOM 627 C CA . SER A 1 77 ? -13.115 1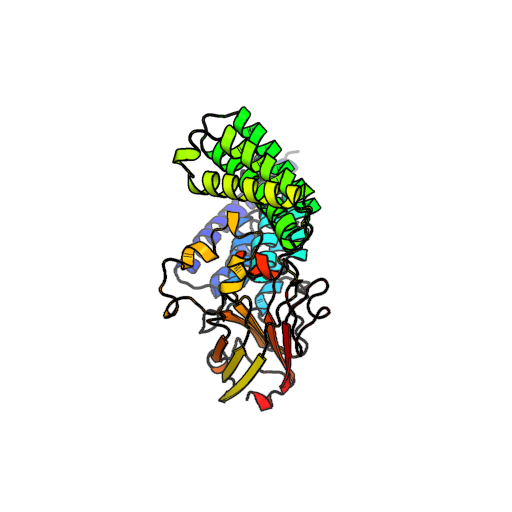1.090 1.101 1.00 94.31 77 SER A CA 1
ATOM 628 C C . SER A 1 77 ? -14.309 10.158 1.334 1.00 94.31 77 SER A C 1
ATOM 630 O O . SER A 1 77 ? -14.192 9.166 2.064 1.00 94.31 77 SER A O 1
ATOM 632 N N . ASP A 1 78 ? -15.416 10.417 0.641 1.00 94.12 78 ASP A N 1
ATOM 633 C CA . ASP A 1 78 ? -16.648 9.636 0.697 1.00 94.12 78 ASP A CA 1
ATOM 634 C C . ASP A 1 78 ? -16.432 8.230 0.128 1.00 94.12 78 ASP A C 1
ATOM 636 O O . ASP A 1 78 ? -16.249 8.012 -1.071 1.00 94.12 78 ASP A O 1
ATOM 640 N N . LYS A 1 79 ? -16.454 7.227 1.004 1.00 93.44 79 LYS A N 1
ATOM 641 C CA . LYS A 1 79 ? -16.189 5.835 0.619 1.00 93.44 79 LYS A CA 1
ATOM 642 C C . LYS A 1 79 ? -17.352 5.203 -0.152 1.00 93.44 79 LYS A C 1
ATOM 644 O O . LYS A 1 79 ? -17.166 4.152 -0.765 1.00 93.44 79 LYS A O 1
ATOM 649 N N . ARG A 1 80 ? -18.521 5.854 -0.194 1.00 93.25 80 ARG A N 1
ATOM 650 C CA . ARG A 1 80 ? -19.665 5.444 -1.028 1.00 93.25 80 ARG A CA 1
ATOM 651 C C . ARG A 1 80 ? -19.401 5.663 -2.521 1.00 93.25 80 ARG A C 1
ATOM 653 O O . ARG A 1 80 ? -20.087 5.057 -3.339 1.00 93.25 80 ARG A O 1
ATOM 660 N N . LEU A 1 81 ? -18.396 6.472 -2.872 1.00 93.31 81 LEU A N 1
ATOM 661 C CA . LEU A 1 81 ? -18.027 6.788 -4.253 1.00 93.31 81 LEU A CA 1
ATOM 662 C C . LEU A 1 81 ? -16.952 5.870 -4.861 1.00 93.31 81 LEU A C 1
ATOM 664 O O . LEU A 1 81 ? -16.739 5.919 -6.070 1.00 93.31 81 LEU A O 1
ATOM 668 N N . ILE A 1 82 ? -16.355 4.957 -4.084 1.00 94.62 82 ILE A N 1
ATOM 669 C CA . ILE A 1 82 ? -15.400 3.970 -4.626 1.00 94.62 82 ILE A CA 1
ATOM 670 C C . ILE A 1 82 ? -16.049 3.075 -5.702 1.00 94.62 82 ILE A C 1
ATOM 672 O O . ILE A 1 82 ? -15.475 2.920 -6.782 1.00 94.62 82 ILE A O 1
ATOM 676 N N . PRO A 1 83 ? -17.247 2.484 -5.483 1.00 94.38 83 PRO A N 1
ATOM 677 C CA . PRO A 1 83 ? -17.878 1.661 -6.511 1.00 94.38 83 PRO A CA 1
ATOM 678 C C . PRO A 1 83 ? -18.154 2.384 -7.844 1.00 94.38 83 PRO A C 1
ATOM 680 O O . PRO A 1 83 ? -17.853 1.793 -8.885 1.00 94.38 83 PRO A O 1
ATOM 683 N N . PRO A 1 84 ? -18.711 3.615 -7.886 1.00 94.00 84 PRO A N 1
ATOM 684 C CA . PRO A 1 84 ? -18.869 4.327 -9.150 1.00 94.00 84 PRO A CA 1
ATOM 685 C C . PRO A 1 84 ? -17.540 4.775 -9.777 1.00 94.00 84 PRO A C 1
ATOM 687 O O . PRO A 1 84 ? -17.456 4.758 -11.003 1.00 94.00 84 PRO A O 1
ATOM 690 N N . ALA A 1 85 ? -16.494 5.074 -8.994 1.00 95.19 85 ALA A N 1
ATOM 691 C CA . ALA A 1 85 ? -15.156 5.366 -9.527 1.00 95.19 85 ALA A CA 1
ATOM 692 C C . ALA A 1 85 ? -14.596 4.172 -10.307 1.00 95.19 85 ALA A C 1
ATOM 694 O O . ALA A 1 85 ? -14.276 4.274 -11.491 1.00 95.19 85 ALA A O 1
ATOM 695 N N . ILE A 1 86 ? -14.602 2.991 -9.684 1.00 96.81 86 ILE A N 1
ATOM 696 C CA . ILE A 1 86 ? -14.199 1.742 -10.341 1.00 96.81 86 ILE A CA 1
ATOM 697 C C . ILE A 1 86 ? -15.090 1.460 -11.556 1.00 96.81 86 ILE A C 1
ATOM 699 O O . ILE A 1 86 ? -14.593 1.038 -12.599 1.00 96.81 86 ILE A O 1
ATOM 703 N N . LYS A 1 87 ? -16.400 1.727 -11.471 1.00 96.12 87 LYS A N 1
ATOM 704 C CA . LYS A 1 87 ? -17.316 1.516 -12.600 1.00 96.12 87 LYS A CA 1
ATOM 705 C C . LYS A 1 87 ? -16.992 2.403 -13.803 1.00 96.12 87 LYS A C 1
ATOM 707 O O . LYS A 1 87 ? -17.131 1.941 -14.940 1.00 96.12 87 LYS A O 1
ATOM 712 N N . LEU A 1 88 ? -16.594 3.651 -13.562 1.00 96.06 88 LEU A N 1
ATOM 713 C CA . LEU A 1 88 ? -16.155 4.562 -14.613 1.00 96.06 88 LEU A CA 1
ATOM 714 C C . LEU A 1 88 ? -14.863 4.047 -15.261 1.00 96.06 88 LEU A C 1
ATOM 716 O O . LEU A 1 88 ? -14.805 3.967 -16.486 1.00 96.06 88 LEU A O 1
ATOM 720 N N . MET A 1 89 ? -13.883 3.604 -14.468 1.00 97.62 89 MET A N 1
ATOM 721 C CA . MET A 1 89 ? -12.652 2.994 -14.992 1.00 97.62 89 MET A CA 1
ATOM 722 C C . MET A 1 89 ? -12.922 1.737 -15.822 1.00 97.62 89 MET A C 1
ATOM 724 O O . MET A 1 89 ? -12.379 1.584 -16.914 1.00 97.62 89 MET A O 1
ATOM 728 N N . GLU A 1 90 ? -13.812 0.854 -15.360 1.00 97.19 90 GLU A N 1
ATOM 729 C CA . GLU A 1 90 ? -14.247 -0.311 -16.138 1.00 97.19 90 GLU A CA 1
ATOM 730 C C . GLU A 1 90 ? -14.882 0.094 -17.478 1.00 97.19 90 GLU A C 1
ATOM 732 O O . GLU A 1 90 ? -14.756 -0.633 -18.463 1.00 97.19 90 GLU A O 1
ATOM 737 N N . GLU A 1 91 ? -15.615 1.210 -17.526 1.00 96.69 91 GLU A N 1
ATOM 738 C CA . GLU A 1 91 ? -16.149 1.754 -18.779 1.00 96.69 91 GLU A CA 1
ATOM 739 C C . GLU A 1 91 ? -15.045 2.284 -19.689 1.00 96.69 91 GLU A C 1
ATOM 741 O O . GLU A 1 91 ? -15.025 1.925 -20.866 1.00 96.69 91 GLU A O 1
ATOM 746 N N . GLY A 1 92 ? -14.099 3.045 -19.139 1.00 96.81 92 GLY A N 1
ATOM 747 C CA . GLY A 1 92 ? -12.925 3.509 -19.870 1.00 96.81 92 GLY A CA 1
ATOM 748 C C . GLY A 1 92 ? -12.149 2.351 -20.494 1.00 96.81 92 GLY A C 1
ATOM 749 O O . GLY A 1 92 ? -11.829 2.409 -21.677 1.00 96.81 92 GLY A O 1
ATOM 750 N N . ILE A 1 93 ? -11.932 1.262 -19.747 1.00 97.75 93 ILE A N 1
ATOM 751 C CA . ILE A 1 93 ? -11.277 0.040 -20.242 1.00 97.75 93 ILE A CA 1
ATOM 752 C C . ILE A 1 93 ? -12.089 -0.625 -21.358 1.00 97.75 93 ILE A C 1
ATOM 754 O O . ILE A 1 93 ? -11.514 -1.062 -22.348 1.00 97.75 93 ILE A O 1
ATOM 758 N N . ARG A 1 94 ? -13.424 -0.701 -21.245 1.00 97.19 94 ARG A N 1
ATOM 759 C CA . ARG A 1 94 ? -14.259 -1.254 -22.332 1.00 97.19 94 ARG A CA 1
ATOM 760 C C . ARG A 1 94 ? -14.139 -0.443 -23.619 1.00 97.19 94 ARG A C 1
ATOM 762 O O . ARG A 1 94 ? -14.176 -1.027 -24.696 1.00 97.19 94 ARG A O 1
ATOM 769 N N . ASN A 1 95 ? -14.008 0.874 -23.498 1.00 96.50 95 ASN A N 1
ATOM 770 C CA . ASN A 1 95 ? -13.850 1.761 -24.644 1.00 96.50 95 ASN A CA 1
ATOM 771 C C . ASN A 1 95 ? -12.407 1.774 -25.172 1.00 96.50 95 ASN A C 1
ATOM 773 O O . ASN A 1 95 ? -12.204 1.979 -26.363 1.00 96.50 95 ASN A O 1
ATOM 777 N N . ASN A 1 96 ? -11.420 1.505 -24.314 1.00 95.81 96 ASN A N 1
ATOM 778 C CA . ASN A 1 96 ? -9.990 1.553 -24.622 1.00 95.81 96 ASN A CA 1
ATOM 779 C C . ASN A 1 96 ? -9.287 0.254 -24.171 1.00 95.81 96 ASN A C 1
ATOM 781 O O . ASN A 1 96 ? -8.442 0.290 -23.273 1.00 95.81 96 ASN A O 1
ATOM 785 N N . PRO A 1 97 ? -9.635 -0.913 -24.748 1.00 96.38 97 PRO A N 1
ATOM 786 C CA . PRO A 1 97 ? -9.204 -2.208 -24.215 1.00 96.38 97 PRO A CA 1
ATOM 787 C C . PRO A 1 97 ? -7.718 -2.511 -24.424 1.00 96.38 97 PRO A C 1
ATOM 789 O O . PRO A 1 97 ? -7.187 -3.391 -23.746 1.00 96.38 97 PRO A O 1
ATOM 792 N N . ASP A 1 98 ? -7.054 -1.786 -25.326 1.00 93.50 98 ASP A N 1
ATOM 793 C CA . ASP A 1 98 ? -5.755 -2.177 -25.880 1.00 93.50 98 ASP A CA 1
ATOM 794 C C . ASP A 1 98 ? -4.576 -1.368 -25.319 1.00 93.50 98 ASP A C 1
ATOM 796 O O . ASP A 1 98 ? -3.443 -1.539 -25.777 1.00 93.50 98 ASP A O 1
ATOM 800 N N . ILE A 1 99 ? -4.830 -0.495 -24.340 1.00 95.31 99 ILE A N 1
ATOM 801 C CA . ILE A 1 99 ? -3.827 0.382 -23.725 1.00 95.31 99 ILE A CA 1
ATOM 802 C C . ILE A 1 99 ? -3.585 0.020 -22.263 1.0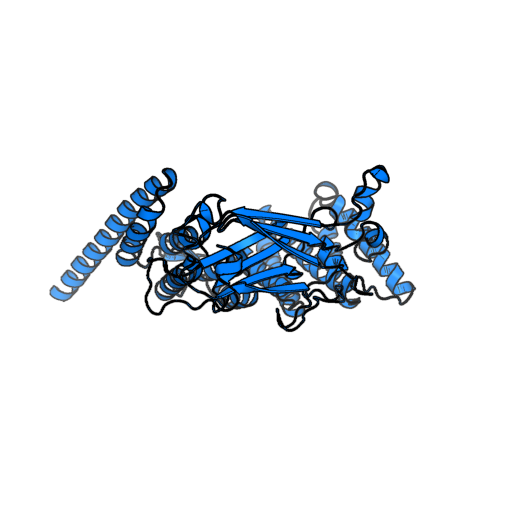0 95.31 99 ILE A C 1
ATOM 804 O O . ILE A 1 99 ? -4.514 -0.353 -21.555 1.00 95.31 99 ILE A O 1
ATOM 808 N N . TYR A 1 100 ? -2.350 0.136 -21.778 1.00 97.69 100 TYR A N 1
ATOM 809 C CA . TYR A 1 100 ? -2.031 -0.251 -20.396 1.00 97.69 100 TYR A CA 1
ATOM 810 C C . TYR A 1 100 ? -2.586 0.725 -19.343 1.00 97.69 100 TYR A C 1
ATOM 812 O O . TYR A 1 100 ? -2.874 0.297 -18.223 1.00 97.69 100 TYR A O 1
ATOM 820 N N . ASP A 1 101 ? -2.709 2.010 -19.692 1.00 96.69 101 ASP A N 1
ATOM 821 C CA . ASP A 1 101 ? -2.845 3.134 -18.759 1.00 96.69 101 ASP A CA 1
ATOM 822 C C . ASP A 1 101 ? -4.043 2.962 -17.817 1.00 96.69 101 ASP A C 1
ATOM 824 O O . ASP A 1 101 ? -3.882 2.984 -16.599 1.00 96.69 101 ASP A O 1
ATOM 828 N N . LEU A 1 102 ? -5.230 2.676 -18.363 1.00 97.75 102 LEU A N 1
ATOM 829 C CA . LEU A 1 102 ? -6.446 2.519 -17.559 1.00 97.75 102 LEU A CA 1
ATOM 830 C C . LEU A 1 102 ? -6.439 1.254 -16.692 1.00 97.75 102 LEU A C 1
ATOM 832 O O . LEU A 1 102 ? -6.968 1.275 -15.582 1.00 97.75 102 LEU A O 1
ATOM 836 N N . TYR A 1 103 ? -5.829 0.154 -17.151 1.00 98.62 103 TYR A N 1
ATOM 837 C CA . TYR A 1 103 ? -5.670 -1.045 -16.317 1.00 98.62 103 TYR A CA 1
ATOM 838 C C . TYR A 1 103 ? -4.699 -0.786 -15.166 1.00 98.62 103 TYR A C 1
ATOM 840 O O . TYR A 1 103 ? -4.937 -1.240 -14.046 1.00 98.62 103 TYR A O 1
ATOM 848 N N . PHE A 1 104 ? -3.601 -0.077 -15.446 1.00 98.56 104 PHE A N 1
ATOM 849 C CA . PHE A 1 104 ? -2.616 0.293 -14.440 1.00 98.56 104 PHE A CA 1
ATOM 850 C C . PHE A 1 104 ? -3.226 1.232 -13.403 1.00 98.56 104 PHE A C 1
ATOM 852 O O . PHE A 1 104 ? -3.084 0.977 -12.211 1.00 98.56 104 PHE A O 1
ATOM 859 N N . ASP A 1 105 ? -3.939 2.267 -13.839 1.00 98.06 105 ASP A N 1
ATOM 860 C CA . ASP A 1 105 ? -4.552 3.250 -12.949 1.00 98.06 105 ASP A CA 1
ATOM 861 C C . ASP A 1 105 ? -5.676 2.631 -12.101 1.00 98.06 105 ASP A C 1
ATOM 863 O O . ASP A 1 105 ? -5.691 2.787 -10.879 1.00 98.06 105 ASP A O 1
ATOM 867 N N . LEU A 1 106 ? -6.534 1.791 -12.701 1.00 98.56 106 LEU A N 1
ATOM 868 C CA . LEU A 1 106 ? -7.513 0.990 -11.958 1.00 98.56 106 LEU A CA 1
ATOM 869 C C . LEU A 1 106 ? -6.839 0.144 -10.869 1.00 98.56 106 LEU A C 1
ATOM 871 O O . LEU A 1 106 ? -7.302 0.090 -9.729 1.00 98.56 106 LEU A O 1
ATOM 875 N N . ALA A 1 107 ? -5.723 -0.502 -11.192 1.00 98.50 107 ALA A N 1
ATOM 876 C CA . ALA A 1 107 ? -5.007 -1.312 -10.223 1.00 98.50 107 ALA A CA 1
ATOM 877 C C . ALA A 1 107 ? -4.337 -0.481 -9.120 1.00 98.50 107 ALA A C 1
ATOM 879 O O . ALA A 1 107 ? -4.469 -0.799 -7.940 1.00 98.50 107 ALA A O 1
ATOM 880 N N . TRP A 1 108 ? -3.593 0.556 -9.497 1.00 97.56 108 TRP A N 1
ATOM 881 C CA . TRP A 1 108 ? -2.734 1.327 -8.606 1.00 97.56 108 TRP A CA 1
ATOM 882 C C . TRP A 1 108 ? -3.527 2.327 -7.769 1.00 97.56 108 TRP A C 1
ATOM 884 O O . TRP A 1 108 ? -3.464 2.321 -6.541 1.00 97.56 108 TRP A O 1
ATOM 894 N N . THR A 1 109 ? -4.312 3.174 -8.414 1.00 97.19 109 THR A N 1
ATOM 895 C CA . THR A 1 109 ? -5.013 4.265 -7.741 1.00 97.19 109 THR A CA 1
ATOM 896 C C . THR A 1 109 ? -6.203 3.730 -6.952 1.00 97.19 109 THR A C 1
ATOM 898 O O . THR A 1 109 ? -6.314 3.965 -5.745 1.00 97.19 109 THR A O 1
ATOM 901 N N . HIS A 1 110 ? -7.049 2.933 -7.605 1.00 97.56 110 HIS A N 1
ATOM 902 C CA . HIS A 1 110 ? -8.331 2.524 -7.036 1.00 97.56 110 HIS A CA 1
ATOM 903 C C . HIS A 1 110 ? -8.212 1.293 -6.130 1.00 97.56 110 HIS A C 1
ATOM 905 O O . HIS A 1 110 ? -8.646 1.317 -4.978 1.00 97.56 110 HIS A O 1
ATOM 911 N N . TYR A 1 111 ? -7.593 0.208 -6.601 1.00 97.75 111 TYR A N 1
ATOM 912 C CA . TYR A 1 111 ? -7.478 -0.999 -5.778 1.00 97.75 111 TYR A CA 1
ATOM 913 C C . TYR A 1 111 ? -6.321 -0.924 -4.773 1.00 97.75 111 TYR A C 1
ATOM 915 O O . TYR A 1 111 ? -6.539 -1.156 -3.585 1.00 97.75 111 TYR A O 1
ATOM 923 N N . TYR A 1 112 ? -5.112 -0.542 -5.196 1.00 96.81 112 TYR A N 1
ATOM 924 C CA . TYR A 1 112 ? -3.928 -0.573 -4.330 1.00 96.81 112 TYR A CA 1
ATOM 925 C C . TYR A 1 112 ? -3.921 0.548 -3.283 1.00 96.81 112 TYR A C 1
ATOM 927 O O . TYR A 1 112 ? -3.641 0.279 -2.113 1.00 96.81 112 TYR A O 1
ATOM 935 N N . TRP A 1 113 ? -4.213 1.796 -3.666 1.00 94.38 113 TRP A N 1
ATOM 936 C CA . TRP A 1 113 ? -4.190 2.930 -2.733 1.00 94.38 113 TRP A CA 1
ATOM 937 C C . TRP A 1 113 ? -5.526 3.202 -2.069 1.00 94.38 113 TRP A C 1
ATOM 939 O O . TRP A 1 113 ? -5.567 3.335 -0.846 1.00 94.38 113 TRP A O 1
ATOM 949 N N . LYS A 1 114 ? -6.603 3.314 -2.845 1.00 94.75 114 LYS A N 1
ATOM 950 C CA . LYS A 1 114 ? -7.887 3.747 -2.300 1.00 94.75 114 LYS A CA 1
ATOM 951 C C . LYS A 1 114 ? -8.585 2.651 -1.499 1.00 94.75 114 LYS A C 1
ATOM 953 O O . LYS A 1 114 ? -8.935 2.870 -0.338 1.00 94.75 114 LYS A O 1
ATOM 958 N N . ALA A 1 115 ? -8.811 1.496 -2.119 1.00 94.25 115 ALA A N 1
ATOM 959 C CA . ALA A 1 115 ? -9.479 0.364 -1.484 1.00 94.25 115 ALA A CA 1
ATOM 960 C C . ALA A 1 115 ? -8.544 -0.449 -0.585 1.00 94.25 115 ALA A C 1
ATOM 962 O O . ALA A 1 115 ? -9.001 -1.055 0.385 1.00 94.25 115 ALA A O 1
ATOM 963 N N . LYS A 1 116 ? -7.242 -0.436 -0.902 1.00 93.25 116 LYS A N 1
ATOM 964 C CA . LYS A 1 116 ? -6.216 -1.286 -0.286 1.00 93.25 116 LYS A CA 1
ATOM 965 C C . LYS A 1 116 ? -6.532 -2.781 -0.440 1.00 93.25 116 LYS A C 1
ATOM 967 O O . LYS A 1 116 ? -6.309 -3.560 0.480 1.00 93.25 116 LYS A O 1
ATOM 972 N N . ASP A 1 117 ? -7.076 -3.149 -1.596 1.00 94.81 117 ASP A N 1
ATOM 973 C CA . ASP A 1 117 ? -7.340 -4.523 -2.023 1.00 94.81 117 ASP A CA 1
ATOM 974 C C . ASP A 1 117 ? -6.217 -4.938 -2.983 1.00 94.81 117 ASP A C 1
ATOM 976 O O . ASP A 1 117 ? -6.224 -4.637 -4.184 1.00 94.81 117 ASP A O 1
ATOM 980 N N . TYR A 1 118 ? -5.174 -5.540 -2.414 1.00 95.62 118 TYR A N 1
ATOM 981 C CA . TYR A 1 118 ? -3.935 -5.834 -3.131 1.00 95.62 118 TYR A CA 1
ATOM 982 C C . TYR A 1 118 ? -4.087 -7.013 -4.095 1.00 95.62 118 TYR A C 1
ATOM 984 O O . TYR A 1 118 ? -3.421 -7.054 -5.131 1.00 95.62 118 TYR A O 1
ATOM 992 N N . GLU A 1 119 ? -4.984 -7.946 -3.794 1.00 95.12 119 GLU A N 1
ATOM 993 C CA . GLU A 1 119 ? -5.347 -9.067 -4.651 1.00 95.12 119 GLU A CA 1
ATOM 994 C C . GLU A 1 119 ? -6.046 -8.576 -5.921 1.00 95.12 119 GLU A C 1
ATOM 996 O O . GLU A 1 119 ? -5.642 -8.953 -7.027 1.00 95.12 119 GLU A O 1
ATOM 1001 N N . LYS A 1 120 ? -7.023 -7.667 -5.800 1.00 96.94 120 LYS A N 1
ATOM 1002 C CA . LYS A 1 120 ? -7.637 -7.039 -6.978 1.00 96.94 120 LYS A CA 1
ATOM 1003 C C . LYS A 1 120 ? -6.659 -6.157 -7.737 1.00 96.94 120 LYS A C 1
ATOM 1005 O O . LYS A 1 120 ? -6.640 -6.205 -8.968 1.00 96.94 120 LYS A O 1
ATOM 1010 N N . ALA A 1 121 ? -5.804 -5.407 -7.041 1.00 98.31 121 ALA A N 1
ATOM 1011 C CA . ALA A 1 121 ? -4.739 -4.656 -7.702 1.00 98.31 121 ALA A CA 1
ATOM 1012 C C . ALA A 1 121 ? -3.836 -5.585 -8.535 1.00 98.31 121 ALA A C 1
ATOM 1014 O O . ALA A 1 121 ? -3.511 -5.271 -9.682 1.00 98.31 121 ALA A O 1
ATOM 1015 N N . LEU A 1 122 ? -3.488 -6.765 -8.010 1.00 98.56 122 LEU A N 1
ATOM 1016 C CA . LEU A 1 122 ? -2.695 -7.755 -8.737 1.00 98.56 122 LEU A CA 1
ATOM 1017 C C . LEU A 1 122 ? -3.409 -8.264 -9.996 1.00 98.56 122 LEU A C 1
ATOM 1019 O O . LEU A 1 122 ? -2.778 -8.378 -11.050 1.00 98.56 122 LEU A O 1
ATOM 1023 N N . GLU A 1 123 ? -4.705 -8.578 -9.902 1.00 98.19 123 GLU A N 1
ATOM 1024 C CA . GLU A 1 123 ? -5.510 -9.013 -11.053 1.00 98.19 123 GLU A CA 1
ATOM 1025 C C . GLU A 1 123 ? -5.457 -7.992 -12.200 1.00 98.19 123 GLU A C 1
ATOM 1027 O O . GLU A 1 123 ? -5.256 -8.368 -13.359 1.00 98.19 123 GLU A O 1
ATOM 1032 N N . TRP A 1 124 ? -5.601 -6.703 -11.887 1.00 98.56 124 TRP A N 1
ATOM 1033 C CA . TRP A 1 124 ? -5.604 -5.633 -12.885 1.00 98.56 124 TRP A CA 1
ATOM 1034 C C . TRP A 1 124 ? -4.199 -5.288 -13.401 1.00 98.56 124 TRP A C 1
ATOM 1036 O O . TRP A 1 124 ? -4.029 -5.121 -14.610 1.00 98.56 124 TRP A O 1
ATOM 1046 N N . LEU A 1 125 ? -3.163 -5.307 -12.553 1.00 98.62 125 LEU A N 1
ATOM 1047 C CA . LEU A 1 125 ? -1.770 -5.133 -12.996 1.00 98.62 125 LEU A CA 1
ATOM 1048 C C . LEU A 1 125 ? -1.318 -6.238 -13.956 1.00 98.62 125 LEU A C 1
ATOM 1050 O O . LEU A 1 125 ? -0.604 -5.962 -14.922 1.00 98.62 125 LEU A O 1
ATOM 1054 N N . LYS A 1 126 ? -1.764 -7.483 -13.737 1.00 98.62 126 LYS A N 1
ATOM 1055 C CA . LYS A 1 126 ? -1.515 -8.596 -14.667 1.00 98.62 126 LYS A CA 1
ATOM 1056 C C . LYS A 1 126 ? -2.085 -8.342 -16.060 1.00 98.62 126 LYS A C 1
ATOM 1058 O O . LYS A 1 126 ? -1.520 -8.852 -17.024 1.00 98.62 126 LYS A O 1
ATOM 1063 N N . LYS A 1 127 ? -3.184 -7.589 -16.170 1.00 98.44 127 LYS A N 1
ATOM 1064 C CA . LYS A 1 127 ? -3.730 -7.147 -17.460 1.00 98.44 127 LYS A CA 1
ATOM 1065 C C . LYS A 1 127 ? -2.931 -5.971 -18.011 1.00 98.44 127 LYS A C 1
ATOM 1067 O O . LYS A 1 127 ? -2.527 -6.023 -19.163 1.00 98.44 127 LYS A O 1
ATOM 1072 N N . ALA A 1 128 ? -2.597 -4.979 -17.183 1.00 98.38 128 ALA A N 1
ATOM 1073 C CA . ALA A 1 128 ? -1.825 -3.808 -17.610 1.00 98.38 128 ALA A CA 1
ATOM 1074 C C . ALA A 1 128 ? -0.516 -4.183 -18.333 1.00 98.38 128 ALA A C 1
ATOM 1076 O O . ALA A 1 128 ? -0.219 -3.651 -19.398 1.00 98.38 128 ALA A O 1
ATOM 1077 N N . VAL A 1 129 ? 0.235 -5.169 -17.825 1.00 97.81 129 VAL A N 1
ATOM 1078 C CA . VAL A 1 129 ? 1.499 -5.624 -18.450 1.00 97.81 129 VAL A CA 1
ATOM 1079 C C . VAL A 1 129 ? 1.330 -6.397 -19.771 1.00 97.81 129 VAL A C 1
ATOM 1081 O O . VAL A 1 129 ? 2.326 -6.827 -20.358 1.00 97.81 129 VAL A O 1
ATOM 1084 N N . GLN A 1 130 ? 0.101 -6.625 -20.234 1.00 97.19 130 GLN A N 1
ATOM 1085 C CA . GLN A 1 130 ? -0.185 -7.256 -21.531 1.00 97.19 130 GLN A CA 1
ATOM 1086 C C . GLN A 1 130 ? -0.310 -6.226 -22.655 1.00 97.19 130 GLN A C 1
ATOM 1088 O O . GLN A 1 130 ? -0.213 -6.590 -23.825 1.00 97.19 130 GLN A O 1
ATOM 1093 N N . HIS A 1 131 ? -0.467 -4.951 -22.303 1.00 97.00 131 HIS A N 1
ATOM 1094 C CA . HIS A 1 131 ? -0.723 -3.871 -23.243 1.00 97.00 131 HIS A CA 1
ATOM 1095 C C . HIS A 1 131 ? 0.453 -2.895 -23.302 1.00 97.00 131 HIS A C 1
ATOM 1097 O O . HIS A 1 131 ? 1.318 -2.860 -22.423 1.00 97.00 131 HIS A O 1
ATOM 1103 N N . ASP A 1 132 ? 0.496 -2.130 -24.382 1.00 96.38 132 ASP A N 1
ATOM 1104 C CA . ASP A 1 132 ? 1.402 -1.000 -24.559 1.00 96.38 132 ASP A CA 1
ATOM 1105 C C . ASP A 1 132 ? 0.600 0.302 -24.512 1.00 96.38 132 ASP A C 1
ATOM 1107 O O . ASP A 1 132 ? -0.617 0.277 -24.367 1.00 96.38 132 ASP A O 1
ATOM 1111 N N . GLY A 1 133 ? 1.271 1.445 -24.565 1.00 94.06 133 GLY A N 1
ATOM 1112 C CA . GLY A 1 133 ? 0.614 2.738 -24.716 1.00 94.06 133 GLY A CA 1
ATOM 1113 C C . GLY A 1 133 ? 0.327 3.064 -26.181 1.00 94.06 133 GLY A C 1
ATOM 1114 O O . GLY A 1 133 ? 0.739 2.356 -27.111 1.00 94.06 133 GLY A O 1
ATOM 1115 N N . ARG A 1 134 ? -0.338 4.198 -26.394 1.00 91.25 134 ARG A N 1
ATOM 1116 C CA . ARG A 1 134 ? -0.599 4.752 -27.721 1.00 91.25 134 ARG A CA 1
ATOM 1117 C C . ARG A 1 134 ? -0.370 6.257 -27.707 1.00 91.25 134 ARG A C 1
ATOM 1119 O O . ARG A 1 134 ? -0.773 6.934 -26.772 1.00 91.25 134 ARG A O 1
ATOM 1126 N N . ASP A 1 135 ? 0.270 6.771 -28.748 1.00 85.25 135 ASP A N 1
ATOM 1127 C CA . ASP A 1 135 ? 0.389 8.206 -28.969 1.00 85.25 135 ASP A CA 1
ATOM 1128 C C . ASP A 1 135 ? -1.004 8.776 -29.289 1.00 85.25 135 ASP A C 1
ATOM 1130 O O . ASP A 1 135 ? -1.631 8.310 -30.248 1.00 85.25 135 ASP A O 1
ATOM 1134 N N . PRO A 1 136 ? -1.506 9.758 -28.525 1.00 77.19 136 PRO A N 1
ATOM 1135 C CA . PRO A 1 136 ? -2.870 10.254 -28.695 1.00 77.19 136 PRO A CA 1
ATOM 1136 C C . PRO A 1 136 ? -3.073 11.032 -30.004 1.00 77.19 136 PRO A C 1
ATOM 1138 O O . PRO A 1 136 ? -4.188 11.079 -30.513 1.00 77.19 136 PRO A O 1
ATOM 1141 N N . ASN A 1 137 ? -2.013 11.597 -30.591 1.00 78.00 137 ASN A N 1
ATOM 1142 C CA . ASN A 1 137 ? -2.108 12.423 -31.800 1.00 78.00 137 ASN A CA 1
ATOM 1143 C C . ASN A 1 137 ? -1.960 11.598 -33.083 1.00 78.00 137 ASN A C 1
ATOM 1145 O O . ASN A 1 137 ? -2.590 11.872 -34.101 1.00 78.00 137 ASN A O 1
ATOM 1149 N N . THR A 1 138 ? -1.084 10.596 -33.051 1.00 86.00 138 THR A N 1
ATOM 1150 C CA . THR A 1 138 ? -0.701 9.798 -34.225 1.00 86.00 138 THR A CA 1
ATOM 1151 C C . THR A 1 138 ? -1.262 8.384 -34.187 1.00 86.00 138 THR A C 1
ATOM 1153 O O . THR A 1 138 ? -1.192 7.660 -35.181 1.00 86.00 138 THR A O 1
ATOM 1156 N N . GLY A 1 139 ? -1.773 7.948 -33.035 1.00 84.44 139 GL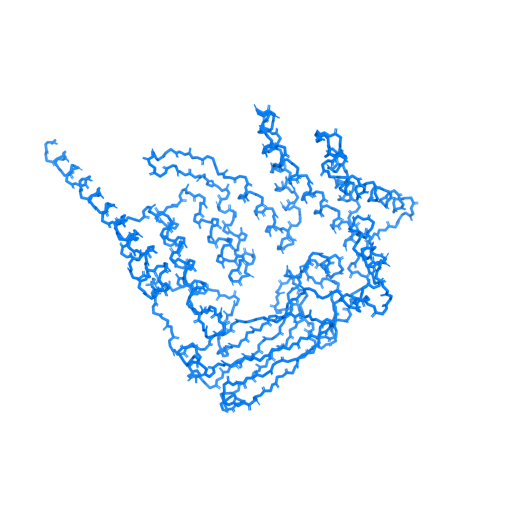Y A N 1
ATOM 1157 C CA . GLY A 1 139 ? -2.262 6.595 -32.823 1.00 84.44 139 GLY A CA 1
ATOM 1158 C C . GLY A 1 139 ? -1.168 5.524 -32.853 1.00 84.44 139 GLY A C 1
ATOM 1159 O O . GLY A 1 139 ? -1.497 4.335 -32.888 1.00 84.44 139 GLY A O 1
ATOM 1160 N N . LYS A 1 140 ? 0.114 5.902 -32.874 1.00 91.69 140 LYS A N 1
ATOM 1161 C CA . LYS A 1 140 ? 1.228 4.950 -32.912 1.00 91.69 140 LYS A CA 1
ATOM 1162 C C . LYS A 1 140 ? 1.368 4.233 -31.577 1.00 91.69 140 LYS A C 1
ATOM 1164 O O . LYS A 1 140 ? 1.220 4.836 -30.523 1.00 91.69 140 LYS A O 1
ATOM 1169 N N . ARG A 1 141 ? 1.702 2.945 -31.621 1.00 93.56 141 ARG A N 1
ATOM 1170 C CA . ARG A 1 141 ? 2.014 2.155 -30.426 1.00 93.56 141 ARG A CA 1
ATOM 1171 C C . ARG A 1 141 ? 3.275 2.700 -29.745 1.00 93.56 141 ARG A C 1
ATOM 1173 O O . ARG A 1 141 ? 4.300 2.867 -30.406 1.00 93.56 141 ARG A O 1
ATOM 1180 N N . ILE A 1 142 ? 3.204 2.913 -28.435 1.00 93.44 142 ILE A N 1
ATOM 1181 C CA . ILE A 1 142 ? 4.322 3.321 -27.577 1.00 93.44 142 ILE A CA 1
ATOM 1182 C C . ILE A 1 142 ? 4.591 2.178 -26.594 1.00 93.44 142 ILE A C 1
ATOM 1184 O O . ILE A 1 142 ? 3.670 1.791 -25.882 1.00 93.44 142 ILE A O 1
ATOM 1188 N N . PRO A 1 143 ? 5.813 1.624 -26.509 1.00 92.75 143 PRO A N 1
ATOM 1189 C CA . PRO A 1 143 ? 6.127 0.612 -25.503 1.00 92.75 143 PRO A CA 1
ATOM 1190 C C . PRO A 1 143 ? 5.753 1.091 -24.099 1.00 92.75 143 PRO A C 1
ATOM 1192 O O . PRO A 1 143 ? 6.093 2.219 -23.731 1.00 92.75 143 PRO A O 1
ATOM 1195 N N . ARG A 1 144 ? 5.078 0.251 -23.304 1.00 94.69 144 ARG A N 1
ATOM 1196 C CA . ARG A 1 144 ? 4.701 0.658 -21.944 1.00 94.69 144 ARG A CA 1
ATOM 1197 C C . ARG A 1 144 ? 5.937 1.025 -21.102 1.00 94.69 144 ARG A C 1
ATOM 1199 O O . ARG A 1 144 ? 7.004 0.409 -21.249 1.00 94.69 144 ARG A O 1
ATOM 1206 N N . PRO A 1 145 ? 5.808 1.977 -20.168 1.00 92.94 145 PRO A N 1
ATOM 1207 C CA . PRO A 1 145 ? 6.892 2.328 -19.263 1.00 92.94 145 PRO A CA 1
ATOM 1208 C C . PRO A 1 145 ? 7.296 1.173 -18.337 1.00 92.94 145 PRO A C 1
ATOM 1210 O O . PRO A 1 145 ? 6.462 0.419 -17.838 1.00 92.94 145 PRO A O 1
ATOM 1213 N N . GLY A 1 146 ? 8.588 1.086 -18.002 1.00 92.06 146 GLY A N 1
ATOM 1214 C CA . GLY A 1 146 ? 9.108 0.021 -17.133 1.00 92.06 146 GLY A CA 1
ATOM 1215 C C . GLY A 1 146 ? 8.570 0.045 -15.695 1.00 92.06 146 GLY A C 1
ATOM 1216 O O . GLY A 1 146 ? 8.668 -0.956 -14.989 1.00 92.06 146 GLY A O 1
ATOM 1217 N N . PHE A 1 147 ? 7.990 1.159 -15.227 1.00 94.56 147 PHE A N 1
ATOM 1218 C CA . PHE A 1 147 ? 7.364 1.197 -13.901 1.00 94.56 147 PHE A CA 1
ATOM 1219 C C . PHE A 1 147 ? 6.148 0.267 -13.799 1.00 94.56 147 PHE A C 1
ATOM 1221 O O . PHE A 1 147 ? 5.905 -0.254 -12.716 1.00 94.56 147 PHE A O 1
ATOM 1228 N N . VAL A 1 148 ? 5.442 -0.009 -14.901 1.00 97.50 148 VAL A N 1
ATOM 1229 C CA . VAL A 1 148 ? 4.257 -0.882 -14.916 1.00 97.50 148 VAL A CA 1
ATOM 1230 C C . VAL A 1 148 ? 4.650 -2.308 -14.516 1.00 97.50 148 VAL A C 1
ATOM 1232 O O . VAL A 1 148 ? 4.098 -2.877 -13.574 1.00 97.50 148 VAL A O 1
ATOM 1235 N N . ASP A 1 149 ? 5.683 -2.863 -15.158 1.00 97.94 149 ASP A N 1
ATOM 1236 C CA . ASP A 1 149 ? 6.203 -4.196 -14.838 1.00 97.94 149 ASP A CA 1
ATOM 1237 C C . ASP A 1 149 ? 6.882 -4.254 -13.450 1.00 97.94 149 ASP A C 1
ATOM 1239 O O . ASP A 1 149 ? 6.878 -5.301 -12.792 1.00 97.94 149 ASP A O 1
ATOM 1243 N N . ARG A 1 150 ? 7.457 -3.143 -12.962 1.00 97.75 150 ARG A N 1
ATOM 1244 C CA . ARG A 1 150 ? 8.006 -3.055 -11.590 1.00 97.75 150 ARG A CA 1
ATOM 1245 C C . ARG A 1 150 ? 6.910 -3.030 -10.531 1.00 97.75 150 ARG A C 1
ATOM 1247 O O . ARG A 1 150 ? 7.043 -3.699 -9.509 1.00 97.75 150 ARG A O 1
ATOM 1254 N N . MET A 1 151 ? 5.806 -2.337 -10.790 1.00 98.06 151 MET A N 1
ATOM 1255 C CA . MET A 1 151 ? 4.657 -2.341 -9.888 1.00 98.06 151 MET A CA 1
ATOM 1256 C C . MET A 1 151 ? 3.998 -3.713 -9.786 1.00 98.06 151 MET A C 1
ATOM 1258 O O . MET A 1 151 ? 3.565 -4.094 -8.697 1.00 98.06 151 MET A O 1
ATOM 1262 N N . LEU A 1 152 ? 3.987 -4.497 -10.869 1.00 98.69 152 LEU A N 1
ATOM 1263 C CA . LEU A 1 152 ? 3.566 -5.896 -10.804 1.00 98.69 152 LEU A CA 1
ATOM 1264 C C . LEU A 1 152 ? 4.452 -6.710 -9.844 1.00 98.69 152 LEU A C 1
ATOM 1266 O O . LEU A 1 152 ? 3.925 -7.455 -9.021 1.00 98.69 152 LEU A O 1
ATOM 1270 N N . ALA A 1 153 ? 5.778 -6.530 -9.893 1.00 98.38 153 ALA A N 1
ATOM 1271 C CA . ALA A 1 153 ? 6.701 -7.201 -8.973 1.00 98.38 153 ALA A CA 1
ATOM 1272 C C . ALA A 1 153 ? 6.428 -6.816 -7.509 1.00 98.38 153 ALA A C 1
ATOM 1274 O O . ALA A 1 153 ? 6.228 -7.694 -6.672 1.00 98.38 153 ALA A O 1
ATOM 1275 N N . HIS A 1 154 ? 6.310 -5.516 -7.218 1.00 97.19 154 HIS A N 1
ATOM 1276 C CA . HIS A 1 154 ? 5.956 -5.037 -5.878 1.00 97.19 154 HIS A CA 1
ATOM 1277 C C . HIS A 1 154 ? 4.611 -5.576 -5.387 1.00 97.19 154 HIS A C 1
ATOM 1279 O O . HIS A 1 154 ? 4.465 -5.903 -4.212 1.00 97.19 154 HIS A O 1
ATOM 1285 N N . THR A 1 155 ? 3.623 -5.696 -6.273 1.00 97.81 155 THR A N 1
ATOM 1286 C CA . THR A 1 155 ? 2.296 -6.188 -5.887 1.00 97.81 155 THR A CA 1
ATOM 1287 C C . THR A 1 155 ? 2.322 -7.684 -5.592 1.00 97.81 155 THR A C 1
ATOM 1289 O O . THR A 1 155 ? 1.699 -8.107 -4.621 1.00 97.81 155 THR A O 1
ATOM 1292 N N . TYR A 1 156 ? 3.105 -8.480 -6.334 1.00 98.06 156 TYR A N 1
ATOM 1293 C CA . TYR A 1 156 ? 3.365 -9.875 -5.964 1.00 98.06 156 TYR A CA 1
ATOM 1294 C C . TYR A 1 156 ? 3.974 -9.989 -4.561 1.00 98.06 156 TYR A C 1
ATOM 1296 O O . TYR A 1 156 ? 3.523 -10.821 -3.776 1.00 98.06 156 TYR A O 1
ATOM 1304 N N . GLU A 1 157 ? 4.944 -9.139 -4.209 1.00 94.56 157 GLU A N 1
ATOM 1305 C CA . GLU A 1 157 ? 5.495 -9.114 -2.844 1.00 94.56 157 GLU A CA 1
ATOM 1306 C C . GLU A 1 157 ? 4.432 -8.742 -1.814 1.00 94.56 157 GLU A C 1
ATOM 1308 O O . GLU A 1 157 ? 4.333 -9.383 -0.768 1.00 94.56 157 GLU A O 1
ATOM 1313 N N . LYS A 1 158 ? 3.618 -7.727 -2.125 1.00 93.12 158 LYS A N 1
ATOM 1314 C CA . LYS A 1 158 ? 2.563 -7.228 -1.243 1.00 93.12 158 LYS A CA 1
ATOM 1315 C C . LYS A 1 158 ? 1.580 -8.335 -0.868 1.00 93.12 158 LYS A C 1
ATOM 1317 O O . LYS A 1 158 ? 1.259 -8.456 0.309 1.00 93.12 158 LYS A O 1
ATOM 1322 N N . VAL A 1 159 ? 1.163 -9.171 -1.823 1.00 94.00 159 VAL A N 1
ATOM 1323 C CA . VAL A 1 159 ? 0.267 -10.324 -1.576 1.00 94.00 159 VAL A CA 1
ATOM 1324 C C . VAL A 1 159 ? 1.004 -11.592 -1.095 1.00 94.00 159 VAL A C 1
ATOM 1326 O O . VAL A 1 159 ? 0.411 -12.654 -0.896 1.00 94.00 159 VAL A O 1
ATOM 1329 N N . GLY A 1 160 ? 2.325 -11.510 -0.912 1.00 92.31 160 GLY A N 1
ATOM 1330 C CA . GLY A 1 160 ? 3.169 -12.606 -0.439 1.00 92.31 160 GLY A CA 1
ATOM 1331 C C . GLY A 1 160 ? 3.380 -13.744 -1.443 1.00 92.31 160 GLY A C 1
ATOM 1332 O O . GLY A 1 160 ? 3.542 -14.893 -1.033 1.00 92.31 160 GLY A O 1
ATOM 1333 N N . LEU A 1 161 ? 3.365 -13.441 -2.743 1.00 95.75 161 LEU A N 1
ATOM 1334 C CA . LEU A 1 161 ? 3.733 -14.344 -3.840 1.00 95.75 161 LEU A CA 1
ATOM 1335 C C . LEU A 1 161 ? 5.205 -14.124 -4.228 1.00 95.75 161 LEU A C 1
ATOM 1337 O O . LEU A 1 161 ? 5.521 -13.601 -5.297 1.00 95.75 161 LEU A O 1
ATOM 1341 N N . PHE A 1 162 ? 6.121 -14.490 -3.330 1.00 95.44 162 PHE A N 1
ATOM 1342 C CA . PHE A 1 162 ? 7.534 -14.100 -3.429 1.00 95.44 162 PHE A CA 1
ATOM 1343 C C . PHE A 1 162 ? 8.289 -14.704 -4.617 1.00 95.44 162 PHE A C 1
ATOM 1345 O O . PHE A 1 162 ? 9.169 -14.046 -5.168 1.00 95.44 162 PHE A O 1
ATOM 1352 N N . ASP A 1 163 ? 7.957 -15.925 -5.037 1.00 97.06 163 ASP A N 1
ATOM 1353 C CA . ASP A 1 163 ? 8.606 -16.546 -6.198 1.00 97.06 163 ASP A CA 1
ATOM 1354 C C . ASP A 1 163 ? 8.206 -15.845 -7.504 1.00 97.06 163 ASP A C 1
ATOM 1356 O O . ASP A 1 163 ? 9.057 -15.564 -8.350 1.00 97.06 163 ASP A O 1
ATOM 1360 N N . GLU A 1 164 ? 6.931 -15.467 -7.638 1.00 98.56 164 GLU A N 1
ATOM 1361 C CA . GLU A 1 164 ? 6.454 -14.679 -8.780 1.00 98.56 164 GLU A CA 1
ATOM 1362 C C . GLU A 1 164 ? 7.027 -13.257 -8.765 1.00 98.56 164 GLU A C 1
ATOM 1364 O O . GLU A 1 164 ? 7.404 -12.733 -9.816 1.00 98.56 164 GLU A O 1
ATOM 1369 N N . ALA A 1 165 ? 7.174 -12.653 -7.581 1.00 98.38 165 ALA A N 1
ATOM 1370 C CA . ALA A 1 165 ? 7.862 -11.375 -7.432 1.00 98.38 165 ALA A CA 1
ATOM 1371 C C . ALA A 1 165 ? 9.328 -11.458 -7.886 1.00 98.38 165 ALA A C 1
ATOM 1373 O O . ALA A 1 165 ? 9.768 -10.638 -8.694 1.00 98.38 165 ALA A O 1
ATOM 1374 N N . GLU A 1 166 ? 10.077 -12.469 -7.426 1.00 98.25 166 GLU A N 1
ATOM 1375 C CA . GLU A 1 166 ? 11.481 -12.669 -7.805 1.00 98.25 166 GLU A CA 1
ATOM 1376 C C . GLU A 1 166 ? 11.607 -12.879 -9.322 1.00 98.25 166 GLU A C 1
ATOM 1378 O O . GLU A 1 166 ? 12.439 -12.249 -9.983 1.00 98.25 166 GLU A O 1
ATOM 1383 N N . LYS A 1 167 ? 10.733 -13.710 -9.901 1.00 98.50 167 LYS A N 1
ATOM 1384 C CA . LYS A 1 167 ? 10.664 -13.948 -11.348 1.00 98.50 167 LYS A CA 1
ATOM 1385 C C . LYS A 1 167 ? 10.383 -12.663 -12.128 1.00 98.50 167 LYS A C 1
ATOM 1387 O O . LYS A 1 167 ? 11.063 -12.391 -13.123 1.00 98.50 167 LYS A O 1
ATOM 1392 N N . GLN A 1 168 ? 9.422 -11.854 -11.682 1.00 98.75 168 GLN A N 1
ATOM 1393 C CA . GLN A 1 168 ? 9.091 -10.590 -12.336 1.00 98.75 168 GLN A CA 1
ATOM 1394 C C . GLN A 1 168 ? 10.241 -9.578 -12.220 1.00 98.75 168 GLN A C 1
ATOM 1396 O O . GLN A 1 168 ? 10.585 -8.936 -13.212 1.00 98.75 168 GLN A O 1
ATOM 1401 N N . TRP A 1 169 ? 10.908 -9.478 -11.069 1.00 98.62 169 TRP A N 1
ATOM 1402 C CA . TRP A 1 169 ? 12.095 -8.631 -10.920 1.00 98.62 169 TRP A CA 1
ATOM 1403 C C . TRP A 1 169 ? 13.249 -9.052 -11.827 1.00 98.62 169 TRP A C 1
ATOM 1405 O O . TRP A 1 169 ? 13.894 -8.193 -12.430 1.00 98.62 169 TRP A O 1
ATOM 1415 N N . ARG A 1 170 ? 13.490 -10.359 -11.978 1.00 98.44 170 ARG A N 1
ATOM 1416 C CA . ARG A 1 170 ? 14.496 -10.885 -12.917 1.00 98.44 170 ARG A CA 1
ATOM 1417 C C . ARG A 1 170 ? 14.164 -10.521 -14.362 1.00 98.44 170 ARG A C 1
ATOM 1419 O O . ARG A 1 170 ? 15.059 -10.101 -15.094 1.00 98.44 170 ARG A O 1
ATOM 1426 N N . LYS A 1 171 ? 12.889 -10.614 -14.758 1.00 98.19 171 LYS A N 1
ATOM 1427 C CA . LYS A 1 171 ? 12.417 -10.155 -16.075 1.00 98.19 171 LYS A CA 1
ATOM 1428 C C . LYS A 1 171 ? 12.675 -8.655 -16.263 1.00 98.19 171 LYS A C 1
ATOM 1430 O O . LYS A 1 171 ? 13.245 -8.262 -17.279 1.00 98.19 171 LYS A O 1
ATOM 1435 N N . ASN A 1 172 ? 12.315 -7.835 -15.274 1.00 98.12 172 ASN A N 1
ATOM 1436 C CA . ASN A 1 172 ? 12.518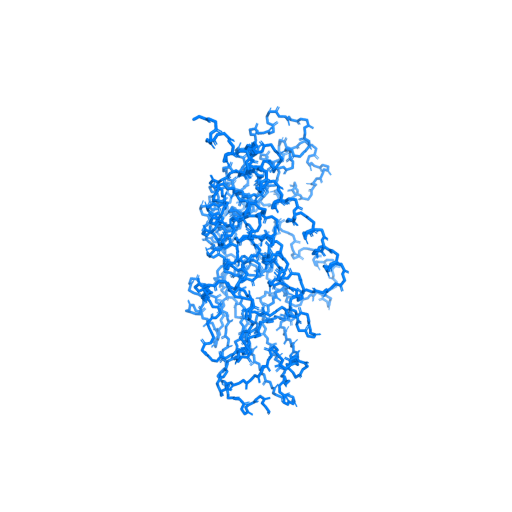 -6.382 -15.308 1.00 98.12 172 ASN A CA 1
ATOM 1437 C C . ASN A 1 172 ? 14.004 -6.022 -15.434 1.00 98.12 172 ASN A C 1
ATOM 1439 O O . ASN A 1 172 ? 14.369 -5.162 -16.237 1.00 98.12 172 ASN A O 1
ATOM 1443 N N . LEU A 1 173 ? 14.864 -6.704 -14.673 1.00 98.12 173 LEU A N 1
ATOM 1444 C CA . LEU A 1 173 ? 16.310 -6.515 -14.721 1.00 98.12 173 LEU A CA 1
ATOM 1445 C C . LEU A 1 173 ? 16.882 -6.890 -16.092 1.00 98.12 173 LEU A C 1
ATOM 1447 O O . LEU A 1 173 ? 17.652 -6.116 -16.655 1.00 98.12 173 LEU A O 1
ATOM 1451 N N . ALA A 1 174 ? 16.488 -8.038 -16.649 1.00 97.69 174 ALA A N 1
ATOM 1452 C CA . ALA A 1 174 ? 16.968 -8.492 -17.953 1.00 97.69 174 ALA A CA 1
ATOM 1453 C C . ALA A 1 174 ? 16.609 -7.501 -19.075 1.00 97.69 174 ALA A C 1
ATOM 1455 O O . ALA A 1 174 ? 17.457 -7.152 -19.898 1.00 97.69 174 ALA A O 1
ATOM 1456 N N . GLU A 1 175 ? 15.374 -6.998 -19.075 1.00 96.12 175 GLU A N 1
ATOM 1457 C CA . GLU A 1 175 ? 14.923 -5.998 -20.046 1.00 96.12 175 GLU A CA 1
ATOM 1458 C C . GLU A 1 175 ? 15.625 -4.643 -19.847 1.00 96.12 175 GLU A C 1
ATOM 1460 O O . GLU A 1 175 ? 16.053 -4.016 -20.817 1.00 96.12 175 GLU A O 1
ATOM 1465 N N . SER A 1 176 ? 15.836 -4.217 -18.598 1.00 96.19 176 SER A N 1
ATOM 1466 C CA . SER A 1 176 ? 16.573 -2.979 -18.298 1.00 96.19 176 SER A CA 1
ATOM 1467 C C . SER A 1 176 ? 18.037 -3.071 -18.748 1.00 96.19 176 SER A C 1
ATOM 1469 O O . SER A 1 176 ? 18.566 -2.130 -19.333 1.00 96.19 176 SER A O 1
ATOM 1471 N N . LEU A 1 177 ? 18.684 -4.228 -18.563 1.00 96.44 177 LEU A N 1
ATOM 1472 C CA . LEU A 1 177 ? 20.047 -4.481 -19.048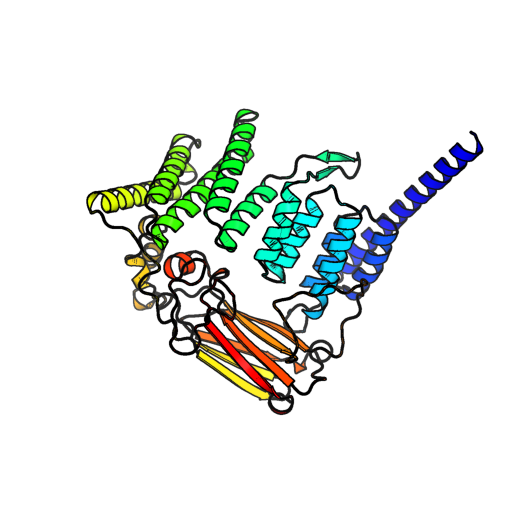 1.00 96.44 177 LEU A CA 1
ATOM 1473 C C . LEU A 1 177 ? 20.128 -4.451 -20.579 1.00 96.44 177 LEU A C 1
ATOM 1475 O O . LEU A 1 177 ? 21.098 -3.932 -21.133 1.00 96.44 177 LEU A O 1
ATOM 1479 N N . LYS A 1 178 ? 19.109 -4.966 -21.278 1.00 95.94 178 LYS A N 1
ATOM 1480 C CA . LYS A 1 178 ? 19.026 -4.882 -22.744 1.00 95.94 178 LYS A CA 1
ATOM 1481 C C . LYS A 1 178 ? 18.979 -3.426 -23.215 1.00 95.94 178 LYS A C 1
ATOM 1483 O O . LYS A 1 178 ? 19.694 -3.074 -24.152 1.00 95.94 178 LYS A O 1
ATOM 1488 N N . ARG A 1 179 ? 18.182 -2.583 -22.552 1.00 94.12 179 ARG A N 1
ATOM 1489 C CA . ARG A 1 179 ? 18.077 -1.143 -22.854 1.00 94.12 179 ARG A CA 1
ATOM 1490 C C . ARG A 1 179 ? 19.371 -0.402 -22.535 1.00 94.12 179 ARG A C 1
ATOM 1492 O O . ARG A 1 179 ? 19.838 0.366 -23.366 1.00 94.12 179 ARG A O 1
ATOM 1499 N N . LEU A 1 180 ? 19.994 -0.704 -21.396 1.00 95.19 180 LEU A N 1
ATOM 1500 C CA . LEU A 1 180 ? 21.300 -0.155 -21.033 1.00 95.19 180 LEU A CA 1
ATOM 1501 C C . LEU A 1 180 ? 22.383 -0.518 -22.055 1.00 95.19 180 LEU A C 1
ATOM 1503 O O . LEU A 1 180 ? 23.207 0.317 -22.404 1.00 95.19 180 LEU A O 1
ATOM 1507 N N . LYS A 1 181 ? 22.383 -1.752 -22.568 1.00 95.75 181 LYS A N 1
ATOM 1508 C CA . LYS A 1 181 ? 23.326 -2.161 -23.617 1.00 95.75 181 LYS A CA 1
ATOM 1509 C C . LYS A 1 181 ? 23.101 -1.394 -24.924 1.00 95.75 181 LYS A C 1
ATOM 1511 O O . LYS A 1 181 ? 24.067 -1.124 -25.631 1.00 95.75 181 LYS A O 1
ATOM 1516 N N . ALA A 1 182 ? 21.847 -1.090 -25.255 1.00 95.44 182 ALA A N 1
ATOM 1517 C CA . ALA A 1 182 ? 21.501 -0.343 -26.460 1.00 95.44 182 ALA A CA 1
ATOM 1518 C C . ALA A 1 182 ? 21.905 1.138 -26.363 1.00 95.44 182 ALA A C 1
ATOM 1520 O O . ALA A 1 182 ? 22.360 1.696 -27.358 1.00 95.44 182 ALA A O 1
ATOM 1521 N N . ASP A 1 183 ? 21.786 1.743 -25.179 1.00 93.38 183 ASP A N 1
ATOM 1522 C CA . ASP A 1 183 ? 22.198 3.125 -24.924 1.00 93.38 183 ASP A CA 1
ATOM 1523 C C . ASP A 1 183 ? 22.876 3.282 -23.546 1.00 93.38 183 ASP A C 1
ATOM 1525 O O . ASP A 1 183 ? 22.237 3.652 -22.558 1.00 93.38 183 ASP A O 1
ATOM 1529 N N . PRO A 1 184 ? 24.186 2.991 -23.445 1.00 91.50 184 PRO A N 1
ATOM 1530 C CA . PRO A 1 184 ? 24.902 3.008 -22.169 1.00 91.50 184 PRO A CA 1
ATOM 1531 C C . PRO A 1 184 ? 25.238 4.415 -21.657 1.00 91.50 184 PRO A C 1
ATOM 1533 O O . PRO A 1 184 ? 25.700 4.549 -20.519 1.00 91.50 184 PRO A O 1
ATOM 1536 N N . LYS A 1 185 ? 25.064 5.450 -22.493 1.00 90.25 185 LYS A N 1
ATOM 1537 C CA . LYS A 1 185 ? 25.356 6.851 -22.144 1.00 90.25 185 LYS A CA 1
ATOM 1538 C C . LYS A 1 185 ? 24.167 7.534 -21.471 1.00 90.25 185 LYS A C 1
ATOM 1540 O O . LYS A 1 185 ? 24.364 8.507 -20.745 1.00 90.25 185 LYS A O 1
ATOM 1545 N N . ASP A 1 186 ? 22.960 7.018 -21.681 1.00 88.81 186 ASP A N 1
ATOM 1546 C CA . ASP A 1 186 ? 21.753 7.478 -21.008 1.00 88.81 186 ASP A CA 1
ATOM 1547 C C . ASP A 1 186 ? 21.765 7.052 -19.528 1.00 88.81 186 ASP A C 1
ATOM 1549 O O . ASP A 1 186 ? 21.587 5.885 -19.165 1.00 88.81 186 ASP A O 1
ATOM 1553 N N . GLY A 1 187 ? 21.981 8.032 -18.644 1.00 85.81 187 GLY A N 1
ATOM 1554 C CA . GLY A 1 187 ? 22.028 7.825 -17.196 1.00 85.81 187 GLY A CA 1
ATOM 1555 C C . GLY A 1 187 ? 20.745 7.219 -16.616 1.00 85.81 187 GLY A C 1
ATOM 1556 O O . GLY A 1 187 ? 20.813 6.506 -15.611 1.00 85.81 187 GLY A O 1
ATOM 1557 N N . SER A 1 188 ? 19.593 7.415 -17.270 1.00 89.12 188 SER A N 1
ATOM 1558 C CA . SER A 1 188 ? 18.327 6.818 -16.828 1.00 89.12 188 SER A CA 1
ATOM 1559 C C . SER A 1 188 ? 18.350 5.286 -16.923 1.00 89.12 188 SER A C 1
ATOM 1561 O O . SER A 1 188 ? 17.748 4.606 -16.090 1.00 89.12 188 SER A O 1
ATOM 1563 N N . ARG A 1 189 ? 19.125 4.711 -17.856 1.00 92.75 189 ARG A N 1
ATOM 1564 C CA . ARG A 1 189 ? 19.263 3.251 -18.014 1.00 92.75 189 ARG A CA 1
ATOM 1565 C C . ARG A 1 189 ? 20.007 2.614 -16.855 1.00 92.75 189 ARG A C 1
ATOM 1567 O O . ARG A 1 189 ? 19.610 1.555 -16.365 1.00 92.75 189 ARG A O 1
ATOM 1574 N N . TRP A 1 190 ? 21.053 3.281 -16.377 1.00 91.56 190 TRP A N 1
ATOM 1575 C CA . TRP A 1 190 ? 21.763 2.864 -15.170 1.00 91.56 190 TRP A CA 1
ATOM 1576 C C . TRP A 1 190 ? 20.853 2.924 -13.946 1.00 91.56 190 TRP A C 1
ATOM 1578 O O . TRP A 1 190 ? 20.840 1.982 -13.153 1.00 91.56 190 TRP A O 1
ATOM 1588 N N . GLN A 1 191 ? 20.033 3.972 -13.834 1.00 90.19 191 GLN A N 1
ATOM 1589 C CA . GLN A 1 191 ? 19.050 4.087 -12.761 1.00 90.19 191 GLN A CA 1
ATOM 1590 C C . GLN A 1 191 ? 18.017 2.948 -12.808 1.00 90.19 191 GLN A C 1
ATOM 1592 O O . GLN A 1 191 ? 17.751 2.333 -11.777 1.00 90.19 191 GLN A O 1
ATOM 1597 N N . GLU A 1 192 ? 17.478 2.601 -13.984 1.00 93.50 192 GLU A N 1
ATOM 1598 C CA . GLU A 1 192 ? 16.528 1.488 -14.148 1.00 93.50 192 GLU A CA 1
ATOM 1599 C C . GLU A 1 192 ? 17.110 0.141 -13.687 1.00 93.50 192 GLU A C 1
ATOM 1601 O O . GLU A 1 192 ? 16.475 -0.577 -12.902 1.00 93.50 192 GLU A O 1
ATOM 1606 N N . VAL A 1 193 ? 18.329 -0.182 -14.133 1.00 96.00 193 VAL A N 1
ATOM 1607 C CA . VAL A 1 193 ? 19.053 -1.399 -13.729 1.00 96.00 193 VAL A CA 1
ATOM 1608 C C . VAL A 1 193 ? 19.331 -1.388 -12.226 1.00 96.00 193 VAL A C 1
ATOM 1610 O O . VAL A 1 193 ? 19.058 -2.379 -11.542 1.00 96.00 193 VAL A O 1
ATOM 1613 N N . GLY A 1 194 ? 19.810 -0.261 -11.697 1.00 94.88 194 GLY A N 1
ATOM 1614 C CA . GLY A 1 194 ? 20.086 -0.075 -10.276 1.00 94.88 194 GLY A CA 1
ATOM 1615 C C . GLY A 1 194 ? 18.842 -0.256 -9.403 1.00 94.88 194 GLY A C 1
ATOM 1616 O O . GLY A 1 194 ? 18.916 -0.923 -8.370 1.00 94.88 194 GLY A O 1
ATOM 1617 N N . THR A 1 195 ? 17.686 0.272 -9.821 1.00 95.12 195 THR A N 1
ATOM 1618 C CA . THR A 1 195 ? 16.398 0.053 -9.143 1.00 95.12 195 THR A CA 1
ATOM 1619 C C . THR A 1 195 ? 16.021 -1.427 -9.140 1.00 95.12 195 THR A C 1
ATOM 1621 O O . THR A 1 195 ? 15.632 -1.950 -8.095 1.00 95.12 195 THR A O 1
ATOM 1624 N N . CYS A 1 196 ? 16.139 -2.122 -10.276 1.00 98.12 196 CYS A N 1
ATOM 1625 C CA . CYS A 1 196 ? 15.779 -3.540 -10.358 1.00 98.12 196 CYS A CA 1
ATOM 1626 C C . CYS A 1 196 ? 16.689 -4.412 -9.485 1.00 98.12 196 CYS A C 1
ATOM 1628 O O . CYS A 1 196 ? 16.189 -5.267 -8.758 1.00 98.12 196 CYS A O 1
ATOM 1630 N N . ARG A 1 197 ? 18.008 -4.174 -9.508 1.00 98.00 197 ARG A N 1
ATOM 1631 C CA . ARG A 1 197 ? 18.975 -4.912 -8.679 1.00 98.00 197 ARG A CA 1
ATOM 1632 C C . ARG A 1 197 ? 18.721 -4.706 -7.188 1.00 98.00 197 ARG A C 1
ATOM 1634 O O . ARG A 1 197 ? 18.640 -5.690 -6.460 1.00 98.00 197 ARG A O 1
ATOM 1641 N N . ARG A 1 198 ? 18.548 -3.455 -6.741 1.00 96.75 198 ARG A N 1
ATOM 1642 C CA . ARG A 1 198 ? 18.286 -3.145 -5.325 1.00 96.75 198 ARG A CA 1
ATOM 1643 C C . ARG A 1 198 ? 16.998 -3.815 -4.838 1.00 96.75 198 ARG A C 1
ATOM 1645 O O . ARG A 1 198 ? 17.027 -4.486 -3.815 1.00 96.75 198 ARG A O 1
ATOM 1652 N N . ASN A 1 199 ? 15.894 -3.707 -5.582 1.00 97.94 199 ASN A N 1
ATOM 1653 C CA . ASN A 1 199 ? 14.628 -4.327 -5.170 1.00 97.94 199 ASN A CA 1
ATOM 1654 C C . ASN A 1 199 ? 14.680 -5.862 -5.198 1.00 97.94 199 ASN A C 1
ATOM 1656 O O . ASN A 1 199 ? 14.275 -6.494 -4.225 1.00 97.94 199 ASN A O 1
ATOM 1660 N N . LEU A 1 200 ? 15.251 -6.460 -6.252 1.00 98.62 200 LEU A N 1
ATOM 1661 C CA . LEU A 1 200 ? 15.444 -7.912 -6.338 1.00 98.62 200 LEU A CA 1
ATOM 1662 C C . LEU A 1 200 ? 16.284 -8.436 -5.167 1.00 98.62 200 LEU A C 1
ATOM 1664 O O . LEU A 1 200 ? 15.899 -9.399 -4.506 1.00 98.62 200 LEU A O 1
ATOM 1668 N N . ALA A 1 201 ? 17.414 -7.783 -4.888 1.00 98.38 201 ALA A N 1
ATOM 1669 C CA . ALA A 1 201 ? 18.266 -8.147 -3.768 1.00 98.38 201 ALA A CA 1
ATOM 1670 C C . ALA A 1 201 ? 17.526 -8.021 -2.435 1.00 98.38 201 ALA A C 1
ATOM 1672 O O . ALA A 1 201 ? 17.576 -8.945 -1.629 1.00 98.38 201 ALA A O 1
ATOM 1673 N N . MET A 1 202 ? 16.801 -6.921 -2.214 1.00 97.50 202 MET A N 1
ATOM 1674 C CA . MET A 1 202 ? 16.062 -6.708 -0.969 1.00 97.50 202 MET A CA 1
ATOM 1675 C C . MET A 1 202 ? 14.953 -7.733 -0.743 1.00 97.50 202 MET A C 1
ATOM 1677 O O . MET A 1 202 ? 14.790 -8.189 0.390 1.00 97.50 202 MET A O 1
ATOM 1681 N N . LEU A 1 203 ? 14.223 -8.127 -1.788 1.00 97.50 203 LEU A N 1
ATOM 1682 C CA . LEU A 1 203 ? 13.255 -9.221 -1.709 1.00 97.50 203 LEU A CA 1
ATOM 1683 C C . LEU A 1 203 ? 13.939 -10.515 -1.247 1.00 97.50 203 LEU A C 1
ATOM 1685 O O . LEU A 1 203 ? 13.511 -11.139 -0.275 1.00 97.50 203 LEU A O 1
ATOM 1689 N N . CYS A 1 204 ? 15.031 -10.892 -1.914 1.00 98.31 204 CYS A N 1
ATOM 1690 C CA . CYS A 1 204 ? 15.790 -12.102 -1.615 1.00 98.31 204 CYS A CA 1
ATOM 1691 C C . CYS A 1 204 ? 16.373 -12.105 -0.191 1.00 98.31 204 CYS A C 1
ATOM 1693 O O . CYS A 1 204 ? 16.220 -13.082 0.543 1.00 98.31 204 CYS A O 1
ATOM 1695 N N . LEU A 1 205 ? 16.992 -10.999 0.224 1.00 98.12 205 LEU A N 1
ATOM 1696 C CA . LEU A 1 205 ? 17.550 -10.840 1.565 1.00 98.12 205 LEU A CA 1
ATOM 1697 C C . LEU A 1 205 ? 16.471 -10.941 2.644 1.00 98.12 205 LEU A C 1
ATOM 1699 O O . LEU A 1 205 ? 16.647 -11.654 3.626 1.00 98.12 205 LEU A O 1
ATOM 1703 N N . ARG A 1 206 ? 15.318 -10.297 2.449 1.00 96.75 206 ARG A N 1
ATOM 1704 C CA . ARG A 1 206 ? 14.235 -10.342 3.436 1.00 96.75 206 ARG A CA 1
ATOM 1705 C C . ARG A 1 206 ? 13.546 -11.694 3.517 1.00 96.75 206 ARG A C 1
ATOM 1707 O O . ARG A 1 206 ? 13.157 -12.086 4.611 1.00 96.75 206 ARG A O 1
ATOM 1714 N N . ARG A 1 207 ? 13.431 -12.435 2.409 1.00 96.00 207 ARG A N 1
ATOM 1715 C CA . ARG A 1 207 ? 13.015 -13.848 2.465 1.00 96.00 207 ARG A CA 1
ATOM 1716 C C . ARG A 1 207 ? 13.944 -14.643 3.378 1.00 96.00 207 ARG A C 1
ATOM 1718 O O . ARG A 1 207 ? 13.470 -15.414 4.208 1.00 96.00 207 ARG A O 1
ATOM 1725 N N . ALA A 1 208 ? 15.251 -14.412 3.258 1.00 96.94 208 ALA A N 1
ATOM 1726 C CA . ALA A 1 208 ? 16.230 -15.046 4.122 1.00 96.94 208 ALA A CA 1
ATOM 1727 C C . ALA A 1 208 ? 16.051 -14.622 5.578 1.00 96.94 208 ALA A C 1
ATOM 1729 O O . ALA A 1 208 ? 15.786 -15.471 6.416 1.00 96.94 208 ALA A O 1
ATOM 1730 N N . TRP A 1 209 ? 16.133 -13.327 5.884 1.00 97.06 209 TRP A N 1
ATOM 1731 C CA . TRP A 1 209 ? 16.063 -12.819 7.257 1.00 97.06 209 TRP A CA 1
ATOM 1732 C C . TRP A 1 209 ? 14.785 -13.248 7.978 1.00 97.06 209 TRP A C 1
ATOM 1734 O O . TRP A 1 209 ? 14.836 -13.720 9.113 1.00 97.06 209 TRP A O 1
ATOM 1744 N N . ARG A 1 210 ? 13.644 -13.161 7.288 1.00 95.50 210 ARG A N 1
ATOM 1745 C CA . ARG A 1 210 ? 12.337 -13.444 7.880 1.00 95.50 210 ARG A CA 1
ATOM 1746 C C . ARG A 1 210 ? 12.028 -14.931 7.964 1.00 95.50 210 ARG A C 1
ATOM 1748 O O . ARG A 1 210 ? 11.373 -15.309 8.923 1.00 95.50 210 ARG A O 1
ATOM 1755 N N . TYR A 1 211 ? 12.487 -15.759 7.019 1.00 94.56 211 TYR A N 1
ATOM 1756 C CA . TYR A 1 211 ? 12.032 -17.154 6.878 1.00 94.56 211 TYR A CA 1
ATOM 1757 C C . TYR A 1 211 ? 13.153 -18.204 6.770 1.00 94.56 211 TYR A C 1
ATOM 1759 O O . TYR A 1 211 ? 12.877 -19.386 6.574 1.00 94.56 211 TYR A O 1
ATOM 1767 N N . GLY A 1 212 ? 14.421 -17.808 6.880 1.00 96.19 212 GLY A N 1
ATOM 1768 C CA . GLY A 1 212 ? 15.568 -18.721 6.848 1.00 96.19 212 GLY A CA 1
ATOM 1769 C C . GLY A 1 212 ? 15.939 -19.257 5.461 1.00 96.19 212 GLY A C 1
ATOM 1770 O O . GLY A 1 212 ? 16.663 -20.253 5.368 1.00 96.19 212 GLY A O 1
ATOM 1771 N N . ASP A 1 213 ? 15.459 -18.620 4.388 1.00 97.06 213 ASP A N 1
ATOM 1772 C CA . ASP A 1 213 ? 15.764 -18.958 2.989 1.00 97.06 213 ASP A CA 1
ATOM 1773 C C . ASP A 1 213 ? 17.200 -18.533 2.615 1.00 97.06 213 ASP A C 1
ATOM 1775 O O . ASP A 1 213 ? 17.447 -17.473 2.036 1.00 97.06 213 ASP A O 1
ATOM 1779 N N . MET A 1 214 ? 18.179 -19.355 3.002 1.00 97.88 214 MET A N 1
ATOM 1780 C CA . MET A 1 214 ? 19.603 -19.077 2.766 1.00 97.88 214 MET A CA 1
ATOM 1781 C C . MET A 1 214 ? 19.977 -19.077 1.278 1.00 97.88 214 MET A C 1
ATOM 1783 O O . MET A 1 214 ? 20.892 -18.351 0.885 1.00 97.88 214 MET A O 1
ATOM 1787 N N . ASP A 1 215 ? 19.246 -19.817 0.441 1.00 97.81 215 ASP A N 1
ATOM 1788 C CA . ASP A 1 215 ? 19.451 -19.799 -1.007 1.00 97.81 215 ASP A CA 1
ATOM 1789 C C . ASP A 1 215 ? 19.023 -18.450 -1.589 1.00 97.81 215 ASP A C 1
ATOM 1791 O O . ASP A 1 215 ? 19.736 -17.877 -2.418 1.00 97.81 215 ASP A O 1
ATOM 1795 N N . ALA A 1 216 ? 17.890 -17.899 -1.134 1.00 98.00 216 ALA A N 1
ATOM 1796 C CA . ALA A 1 216 ? 17.510 -16.531 -1.473 1.00 98.00 216 ALA A CA 1
ATOM 1797 C C . ALA A 1 216 ? 18.553 -15.530 -0.968 1.00 98.00 216 ALA A C 1
ATOM 1799 O O . ALA A 1 216 ? 18.937 -14.651 -1.737 1.00 98.00 216 ALA A O 1
ATOM 1800 N N . TYR A 1 217 ? 19.092 -15.692 0.248 1.00 98.38 217 TYR A N 1
ATOM 1801 C CA . TYR A 1 217 ? 20.177 -14.831 0.743 1.00 98.38 217 TYR A CA 1
ATOM 1802 C C . TYR A 1 217 ? 21.333 -14.794 -0.265 1.00 98.38 217 TYR A C 1
ATOM 1804 O O . TYR A 1 217 ? 21.723 -13.721 -0.736 1.00 98.38 217 TYR A O 1
ATOM 1812 N N . LYS A 1 218 ? 21.836 -15.968 -0.660 1.00 98.56 218 LYS A N 1
ATOM 1813 C CA . LYS A 1 218 ? 22.944 -16.075 -1.610 1.00 98.56 218 LYS A CA 1
ATOM 1814 C C . LYS A 1 218 ? 22.620 -15.384 -2.937 1.00 98.56 218 LYS A C 1
ATOM 1816 O O . LYS A 1 218 ? 23.406 -14.550 -3.382 1.00 98.56 218 LYS A O 1
ATOM 1821 N N . ARG A 1 219 ? 21.435 -15.638 -3.509 1.00 98.31 219 ARG A N 1
ATOM 1822 C CA . ARG A 1 219 ? 20.984 -14.967 -4.744 1.00 98.31 219 ARG A CA 1
ATOM 1823 C C . ARG A 1 219 ? 20.922 -13.444 -4.590 1.00 98.31 219 ARG A C 1
ATOM 1825 O O . ARG A 1 219 ? 21.312 -12.731 -5.510 1.00 98.31 219 ARG A O 1
ATOM 1832 N N . GLY A 1 220 ? 20.464 -12.940 -3.444 1.00 98.38 220 GLY A N 1
ATOM 1833 C CA . GLY A 1 220 ? 20.432 -11.506 -3.150 1.00 98.38 220 GLY A CA 1
ATOM 1834 C C . GLY A 1 220 ? 21.831 -10.888 -3.081 1.00 98.38 220 GLY A C 1
ATOM 1835 O O . GLY A 1 220 ? 22.062 -9.827 -3.659 1.00 98.38 220 GLY A O 1
ATOM 1836 N N . LEU A 1 221 ? 22.785 -11.575 -2.443 1.00 98.62 221 LEU A N 1
ATOM 1837 C CA . LEU A 1 221 ? 24.185 -11.142 -2.403 1.00 98.62 221 LEU A CA 1
ATOM 1838 C C . LEU A 1 221 ? 24.835 -11.141 -3.783 1.00 98.62 221 LEU A C 1
ATOM 1840 O O . LEU A 1 221 ? 25.576 -10.212 -4.078 1.00 98.62 221 LEU A O 1
ATOM 1844 N N . ASP A 1 222 ? 24.540 -12.127 -4.628 1.00 98.56 222 ASP A N 1
ATOM 1845 C CA . ASP A 1 222 ? 25.079 -12.180 -5.991 1.00 98.56 222 ASP A CA 1
ATOM 1846 C C . ASP A 1 222 ? 24.584 -10.993 -6.838 1.00 98.56 222 ASP A C 1
ATOM 1848 O O . ASP A 1 222 ? 25.347 -10.402 -7.601 1.00 98.56 222 ASP A O 1
ATOM 1852 N N . VAL A 1 223 ? 23.324 -10.578 -6.654 1.00 98.50 223 VAL A N 1
ATOM 1853 C CA . VAL A 1 223 ? 22.768 -9.381 -7.311 1.00 98.50 223 VAL A CA 1
ATOM 1854 C C . VAL A 1 223 ? 23.434 -8.094 -6.806 1.00 98.50 223 VAL A C 1
ATOM 1856 O O . VAL A 1 223 ? 23.702 -7.192 -7.603 1.00 98.50 223 VAL A O 1
ATOM 1859 N N . LEU A 1 224 ? 23.712 -7.991 -5.502 1.00 98.25 224 LEU A N 1
ATOM 1860 C CA . LEU A 1 224 ? 24.413 -6.835 -4.926 1.00 98.25 224 LEU A CA 1
ATOM 1861 C C . LEU A 1 224 ? 25.892 -6.788 -5.314 1.00 98.25 224 LEU A C 1
ATOM 1863 O O . LEU A 1 224 ? 26.417 -5.705 -5.558 1.00 98.25 224 LEU A O 1
ATOM 1867 N N . ASP A 1 225 ? 26.557 -7.936 -5.403 1.00 98.12 225 ASP A N 1
ATOM 1868 C CA . ASP A 1 225 ? 27.933 -8.019 -5.890 1.00 98.12 225 ASP A CA 1
ATOM 1869 C C . ASP A 1 225 ? 28.024 -7.508 -7.331 1.00 98.12 225 ASP A C 1
ATOM 1871 O O . ASP A 1 225 ? 28.843 -6.643 -7.644 1.00 98.12 225 ASP A O 1
ATOM 1875 N N . ASP A 1 226 ? 27.102 -7.954 -8.189 1.00 97.19 226 ASP A N 1
ATOM 1876 C CA . ASP A 1 226 ? 27.009 -7.485 -9.567 1.00 97.19 226 ASP A CA 1
ATOM 1877 C C . ASP A 1 226 ? 26.707 -5.979 -9.658 1.00 97.19 226 ASP A C 1
ATOM 1879 O O . ASP A 1 226 ? 27.319 -5.278 -10.470 1.00 97.19 226 ASP A O 1
ATOM 1883 N N . LEU A 1 227 ? 25.823 -5.451 -8.798 1.00 96.06 227 LEU A N 1
ATOM 1884 C CA . LEU A 1 227 ? 25.574 -4.009 -8.669 1.00 96.06 227 LEU A CA 1
ATOM 1885 C C . LEU A 1 227 ? 26.873 -3.252 -8.363 1.00 96.06 227 LEU A C 1
ATOM 1887 O O . LEU A 1 227 ? 27.248 -2.352 -9.113 1.00 96.06 227 LEU A O 1
ATOM 1891 N N . VAL A 1 228 ? 27.571 -3.644 -7.293 1.00 96.25 228 VAL A N 1
ATOM 1892 C CA . VAL A 1 228 ? 28.777 -2.959 -6.802 1.00 96.25 228 VAL A CA 1
ATOM 1893 C C . VAL A 1 228 ? 29.935 -3.053 -7.799 1.00 96.25 228 VAL A C 1
ATOM 1895 O O . VAL A 1 228 ? 30.730 -2.123 -7.917 1.00 96.25 228 VAL A O 1
ATOM 1898 N N . ARG A 1 229 ? 30.033 -4.160 -8.538 1.00 95.12 229 ARG A N 1
ATOM 1899 C CA . ARG A 1 229 ? 31.095 -4.388 -9.523 1.00 95.12 229 ARG A CA 1
ATOM 1900 C C . ARG A 1 229 ? 30.873 -3.638 -10.835 1.00 95.12 229 ARG A C 1
ATOM 1902 O O . ARG A 1 229 ? 31.847 -3.297 -11.501 1.00 95.12 229 ARG A O 1
ATOM 1909 N N . THR A 1 230 ? 29.619 -3.450 -11.250 1.00 92.69 230 THR A N 1
ATOM 1910 C CA . THR A 1 230 ? 29.305 -2.968 -12.608 1.00 92.69 230 THR A CA 1
ATOM 1911 C C . THR A 1 230 ? 28.763 -1.548 -12.668 1.00 92.69 230 THR A C 1
ATOM 1913 O O . THR A 1 230 ? 28.877 -0.932 -13.725 1.00 92.69 230 THR A O 1
ATOM 1916 N N . GLU A 1 231 ? 28.171 -1.018 -11.593 1.00 91.25 231 GLU A N 1
ATOM 1917 C CA . GLU A 1 231 ? 27.631 0.344 -11.599 1.00 91.25 231 GLU A CA 1
ATOM 1918 C C . GLU A 1 231 ? 28.765 1.388 -11.493 1.00 91.25 231 GLU A C 1
ATOM 1920 O O . GLU A 1 231 ? 29.517 1.388 -10.511 1.00 91.25 231 GLU A O 1
ATOM 1925 N N . PRO A 1 232 ? 28.913 2.303 -12.475 1.00 90.31 232 PRO A N 1
ATOM 1926 C CA . PRO A 1 232 ? 30.014 3.261 -12.491 1.00 90.31 232 PRO A CA 1
ATOM 1927 C C . PRO A 1 232 ? 29.994 4.201 -11.282 1.00 90.31 232 PRO A C 1
ATOM 1929 O O . PRO A 1 232 ? 28.991 4.882 -11.030 1.00 90.31 232 PRO A O 1
ATOM 1932 N N . ASN A 1 233 ? 31.135 4.285 -10.592 1.00 90.00 233 ASN A N 1
ATOM 1933 C CA . ASN A 1 233 ? 31.384 5.132 -9.419 1.00 90.00 233 ASN A CA 1
ATOM 1934 C C . ASN A 1 233 ? 30.405 4.893 -8.255 1.00 90.00 233 ASN A C 1
ATOM 1936 O O . ASN A 1 233 ? 30.122 5.805 -7.481 1.00 90.00 233 ASN A O 1
ATOM 1940 N N . ILE A 1 234 ? 29.884 3.670 -8.100 1.00 92.19 234 ILE A N 1
ATOM 1941 C CA . ILE A 1 234 ? 28.936 3.341 -7.022 1.00 92.19 234 ILE A CA 1
ATOM 1942 C C . ILE A 1 234 ? 29.486 3.639 -5.621 1.00 92.19 234 ILE A C 1
ATOM 1944 O O . ILE A 1 234 ? 28.743 4.086 -4.758 1.00 92.19 234 ILE A O 1
ATOM 1948 N N . SER A 1 235 ? 30.792 3.474 -5.398 1.00 92.94 235 SER A N 1
ATOM 1949 C CA . SER A 1 235 ? 31.437 3.796 -4.117 1.00 92.94 235 SER A CA 1
ATOM 1950 C C . SER A 1 235 ? 31.373 5.283 -3.756 1.00 92.94 235 SER A C 1
ATOM 1952 O O . SER A 1 235 ? 31.442 5.612 -2.578 1.00 92.94 235 SER A O 1
ATOM 1954 N N . GLU A 1 236 ? 31.251 6.167 -4.747 1.00 94.56 236 GLU A N 1
ATOM 1955 C CA . GLU A 1 236 ? 31.093 7.612 -4.549 1.00 94.56 236 GLU A CA 1
ATOM 1956 C C . GLU A 1 236 ? 29.611 8.000 -4.505 1.00 94.56 236 GLU A C 1
ATOM 1958 O O . GLU A 1 236 ? 29.205 8.788 -3.655 1.00 94.56 236 GLU A O 1
ATOM 1963 N N . LYS A 1 237 ? 28.796 7.421 -5.398 1.00 92.38 237 LYS A N 1
ATOM 1964 C CA . LYS A 1 237 ? 27.361 7.725 -5.526 1.00 92.38 237 LYS A CA 1
ATOM 1965 C C . LYS A 1 237 ? 26.518 7.177 -4.379 1.00 92.38 237 LYS A C 1
ATOM 1967 O O . LYS A 1 237 ? 25.551 7.810 -3.976 1.00 92.38 237 LYS A O 1
ATOM 1972 N N . ASP A 1 238 ? 26.851 5.981 -3.907 1.00 93.75 238 ASP A N 1
ATOM 1973 C CA . ASP A 1 238 ? 26.069 5.226 -2.929 1.00 93.75 238 ASP A CA 1
ATOM 1974 C C . ASP A 1 238 ? 26.998 4.406 -2.003 1.00 93.75 238 ASP A C 1
ATOM 1976 O O . ASP A 1 238 ? 26.986 3.166 -1.987 1.00 93.75 238 ASP A O 1
ATOM 1980 N N . PRO A 1 239 ? 27.863 5.084 -1.220 1.00 95.75 239 PRO A N 1
ATOM 1981 C CA . PRO A 1 239 ? 28.781 4.414 -0.302 1.00 95.75 239 PRO A CA 1
ATOM 1982 C C . PRO A 1 239 ? 28.041 3.616 0.781 1.00 95.75 239 PRO A C 1
ATOM 1984 O O . PRO A 1 239 ? 28.590 2.656 1.327 1.00 95.75 239 PRO A O 1
ATOM 1987 N N . GLU A 1 240 ? 26.802 3.995 1.103 1.00 94.06 240 GLU A N 1
ATOM 1988 C CA . GLU A 1 240 ? 25.939 3.281 2.044 1.00 94.06 240 GLU A CA 1
ATOM 1989 C C . GLU A 1 240 ? 25.550 1.905 1.521 1.00 94.06 240 GLU A C 1
ATOM 1991 O O . GLU A 1 240 ? 25.760 0.919 2.232 1.00 94.06 240 GLU A O 1
ATOM 1996 N N . GLN A 1 241 ? 25.100 1.803 0.270 1.00 95.25 241 GLN A N 1
ATOM 1997 C CA . GLN A 1 241 ? 24.780 0.522 -0.356 1.00 95.25 241 GLN A CA 1
ATOM 1998 C C . GLN A 1 241 ? 25.988 -0.422 -0.410 1.00 95.25 241 GLN A C 1
ATOM 2000 O O . GLN A 1 241 ? 25.847 -1.622 -0.152 1.00 95.25 241 GLN A O 1
ATOM 2005 N N . VAL A 1 242 ? 27.188 0.100 -0.695 1.00 96.88 242 VAL A N 1
ATOM 2006 C CA . VAL A 1 242 ? 28.429 -0.698 -0.695 1.00 96.88 242 VAL A CA 1
ATOM 2007 C C . VAL A 1 242 ? 28.751 -1.214 0.712 1.00 96.88 242 VAL A C 1
ATOM 2009 O O . VAL A 1 242 ? 29.124 -2.381 0.876 1.00 96.88 242 VAL A O 1
ATOM 2012 N N . ARG A 1 243 ? 28.601 -0.372 1.744 1.00 96.88 243 ARG A N 1
ATOM 2013 C CA . ARG A 1 243 ? 28.795 -0.782 3.146 1.00 96.88 243 ARG A CA 1
ATOM 2014 C C . ARG A 1 243 ? 27.761 -1.822 3.579 1.00 96.88 243 ARG A C 1
ATOM 2016 O O . ARG A 1 243 ? 28.152 -2.835 4.159 1.00 96.88 243 ARG A O 1
ATOM 2023 N N . ALA A 1 244 ? 26.486 -1.601 3.265 1.00 96.56 244 ALA A N 1
ATOM 2024 C CA . ALA A 1 244 ? 25.388 -2.505 3.595 1.00 96.56 244 ALA A CA 1
ATOM 2025 C C . ALA A 1 244 ? 25.579 -3.883 2.943 1.00 96.56 244 ALA A C 1
ATOM 2027 O O . ALA A 1 244 ? 25.486 -4.905 3.623 1.00 96.56 244 ALA A O 1
ATOM 2028 N N . TYR A 1 245 ? 25.963 -3.925 1.659 1.00 97.81 245 TYR A N 1
ATOM 2029 C CA . TYR A 1 245 ? 26.318 -5.169 0.966 1.00 97.81 245 TYR A CA 1
ATOM 2030 C C . TYR A 1 245 ? 27.432 -5.935 1.693 1.00 97.81 245 TYR A C 1
ATOM 2032 O O . TYR A 1 245 ? 27.273 -7.118 1.994 1.00 97.81 245 TYR A O 1
ATOM 2040 N N . LYS A 1 246 ? 28.546 -5.266 2.024 1.00 98.19 246 LYS A N 1
ATOM 2041 C CA . LYS A 1 246 ? 29.673 -5.904 2.729 1.00 98.19 246 LYS A CA 1
ATOM 2042 C C . LYS A 1 246 ? 29.253 -6.467 4.088 1.00 98.19 246 LYS A C 1
ATOM 2044 O O . LYS A 1 246 ? 29.683 -7.559 4.457 1.00 98.19 246 LYS A O 1
ATOM 2049 N N . ALA A 1 247 ? 28.414 -5.740 4.821 1.00 97.56 247 ALA A N 1
ATOM 2050 C CA . ALA A 1 247 ? 27.913 -6.179 6.116 1.00 97.56 247 ALA A CA 1
ATOM 2051 C C . ALA A 1 247 ? 26.976 -7.394 5.997 1.00 97.56 247 ALA A C 1
ATOM 2053 O O . ALA A 1 247 ? 27.162 -8.368 6.728 1.00 97.56 247 ALA A O 1
ATOM 2054 N N . ALA A 1 248 ? 26.049 -7.398 5.033 1.00 97.94 248 ALA A N 1
ATOM 2055 C CA . ALA A 1 248 ? 25.207 -8.564 4.753 1.00 97.94 248 ALA A CA 1
ATOM 2056 C C . ALA A 1 248 ? 26.021 -9.777 4.289 1.00 97.94 248 ALA A C 1
ATOM 2058 O O . ALA A 1 248 ? 25.776 -10.891 4.744 1.00 97.94 248 ALA A O 1
ATOM 2059 N N . LYS A 1 249 ? 27.041 -9.579 3.446 1.00 98.50 249 LYS A N 1
ATOM 2060 C CA . LYS A 1 249 ? 27.939 -10.663 3.023 1.00 98.50 249 LYS A CA 1
ATOM 2061 C C . LYS A 1 249 ? 28.649 -11.304 4.216 1.00 98.50 249 LYS A C 1
ATOM 2063 O O . LYS A 1 249 ? 28.617 -12.523 4.363 1.00 98.50 249 LYS A O 1
ATOM 2068 N N . LYS A 1 250 ? 29.211 -10.486 5.111 1.00 98.38 250 LYS A N 1
ATOM 2069 C CA . LYS A 1 250 ? 29.842 -10.969 6.347 1.00 98.38 250 LYS A CA 1
ATOM 2070 C C . LYS A 1 250 ? 28.847 -11.722 7.238 1.00 98.38 250 LYS A C 1
ATOM 2072 O O . LYS A 1 250 ? 29.188 -12.767 7.785 1.00 98.38 250 LYS A O 1
ATOM 2077 N N . ALA A 1 251 ? 27.623 -11.212 7.381 1.00 97.50 251 ALA A N 1
ATOM 2078 C CA . ALA A 1 251 ? 26.577 -11.875 8.158 1.00 97.50 251 ALA A CA 1
ATOM 2079 C C . ALA A 1 251 ? 26.187 -13.236 7.551 1.00 97.50 251 ALA A C 1
ATOM 2081 O O . ALA A 1 251 ? 26.062 -14.221 8.276 1.00 97.50 251 ALA A O 1
ATOM 2082 N N . TYR A 1 252 ? 26.062 -13.321 6.224 1.00 98.31 252 TYR A N 1
ATOM 2083 C CA . TYR A 1 252 ? 25.817 -14.577 5.514 1.00 98.31 252 TYR A CA 1
ATOM 2084 C C . TYR A 1 252 ? 26.931 -15.605 5.747 1.00 98.31 252 TYR A C 1
ATOM 2086 O O . TYR A 1 252 ? 26.643 -16.747 6.094 1.00 98.31 252 TYR A O 1
ATOM 2094 N N . GLU A 1 253 ? 28.199 -15.203 5.619 1.00 98.12 253 GLU A N 1
ATOM 2095 C CA . GLU A 1 253 ? 29.354 -16.084 5.854 1.00 98.12 253 GLU A CA 1
ATOM 2096 C C . GLU A 1 253 ? 29.354 -16.651 7.283 1.00 98.12 253 GLU A C 1
ATOM 2098 O O . GLU A 1 253 ? 29.606 -17.840 7.483 1.00 98.12 253 GLU A O 1
ATOM 2103 N N . GLN A 1 254 ? 28.994 -15.833 8.276 1.00 97.56 254 GLN A N 1
ATOM 2104 C CA . GLN A 1 254 ? 28.849 -16.273 9.667 1.00 97.56 254 GLN A CA 1
ATOM 2105 C C . GLN A 1 254 ? 27.693 -17.267 9.857 1.00 97.56 254 GLN A C 1
ATOM 2107 O O . GLN A 1 254 ? 27.845 -18.261 10.572 1.00 97.56 254 GLN A O 1
ATOM 2112 N N . LEU A 1 255 ? 26.542 -17.029 9.220 1.00 97.25 255 LEU A N 1
ATOM 2113 C CA . LEU A 1 255 ? 25.395 -17.943 9.274 1.00 97.25 255 LEU A CA 1
ATOM 2114 C C . LEU A 1 255 ? 25.744 -19.301 8.654 1.00 97.25 255 LEU A C 1
ATOM 2116 O O . LEU A 1 255 ? 25.497 -20.335 9.274 1.00 97.25 255 LEU A O 1
ATOM 2120 N N . VAL A 1 256 ? 26.406 -19.300 7.492 1.00 97.56 256 VAL A N 1
ATOM 2121 C CA . VAL A 1 256 ? 26.889 -20.520 6.825 1.00 97.56 256 VAL A CA 1
ATOM 2122 C C . VAL A 1 256 ? 27.887 -21.271 7.704 1.00 97.56 256 VAL A C 1
ATOM 2124 O O . VAL A 1 256 ? 27.707 -22.463 7.940 1.00 97.56 256 VAL A O 1
ATOM 2127 N N . ALA A 1 257 ? 28.900 -20.584 8.240 1.00 97.88 257 ALA A N 1
ATOM 2128 C CA . ALA A 1 257 ? 29.931 -21.209 9.070 1.00 97.88 257 ALA A CA 1
ATOM 2129 C C . ALA A 1 257 ? 29.372 -21.833 10.360 1.00 97.88 257 ALA A C 1
ATOM 2131 O O . ALA A 1 257 ? 29.908 -22.819 10.857 1.00 97.88 257 ALA A O 1
ATOM 2132 N N . THR A 1 258 ? 28.294 -21.266 10.906 1.00 97.00 258 THR A N 1
ATOM 2133 C CA . THR A 1 258 ? 27.664 -21.751 12.145 1.00 97.00 258 THR A CA 1
ATOM 2134 C C . THR A 1 258 ? 26.511 -22.728 11.909 1.00 97.00 258 THR A C 1
ATOM 2136 O O . THR A 1 258 ? 25.965 -23.253 12.879 1.00 97.00 258 THR A O 1
ATOM 2139 N N . GLY A 1 259 ? 26.097 -22.950 10.656 1.00 95.56 259 GLY A N 1
ATOM 2140 C CA . GLY A 1 259 ? 24.907 -23.738 10.318 1.00 95.56 259 GLY A CA 1
ATOM 2141 C C . GLY A 1 259 ? 23.587 -23.123 10.806 1.00 95.56 259 GLY A C 1
ATOM 2142 O O . GLY A 1 259 ? 22.551 -23.789 10.784 1.00 95.56 259 GLY A O 1
ATOM 2143 N N . LYS A 1 260 ? 23.604 -21.864 11.264 1.00 94.81 260 LYS A N 1
ATOM 2144 C CA . LYS A 1 260 ? 22.418 -21.169 11.774 1.00 94.81 260 LYS A CA 1
ATOM 2145 C C . LYS A 1 260 ? 21.593 -20.610 10.622 1.00 94.81 260 LYS A C 1
ATOM 2147 O O . LYS A 1 260 ? 22.131 -20.124 9.630 1.00 94.81 260 LYS A O 1
ATOM 2152 N N . ARG A 1 261 ? 20.271 -20.620 10.793 1.00 96.19 261 ARG A N 1
ATOM 2153 C CA . ARG A 1 261 ? 19.329 -19.966 9.882 1.00 96.19 261 ARG A CA 1
ATOM 2154 C C . ARG A 1 261 ? 18.612 -18.836 10.614 1.00 96.19 261 ARG A C 1
ATOM 2156 O O . ARG A 1 261 ? 18.164 -19.059 11.739 1.00 96.19 261 ARG A O 1
ATOM 2163 N N . PRO A 1 262 ? 18.528 -17.641 10.015 1.00 95.88 262 PRO A N 1
ATOM 2164 C CA . PRO A 1 262 ? 17.757 -16.551 10.587 1.00 95.88 262 PRO A CA 1
ATOM 2165 C C . PRO A 1 262 ? 16.260 -16.871 10.532 1.00 95.88 262 PRO A C 1
ATOM 2167 O O . PRO A 1 262 ? 15.815 -17.663 9.701 1.00 95.88 262 PRO A O 1
ATOM 2170 N N . HIS A 1 263 ? 15.494 -16.281 11.442 1.00 95.38 263 HIS A N 1
ATOM 2171 C CA . HIS A 1 263 ? 14.043 -16.427 11.488 1.00 95.38 263 HIS A CA 1
ATOM 2172 C C . HIS A 1 263 ? 13.455 -15.242 12.261 1.00 95.38 263 HIS A C 1
ATOM 2174 O O . HIS A 1 263 ? 12.877 -15.411 13.332 1.00 95.38 263 HIS A O 1
ATOM 2180 N N . ASP A 1 264 ? 13.661 -14.032 11.735 1.00 95.81 264 ASP A N 1
ATOM 2181 C CA . ASP A 1 264 ? 13.377 -12.763 12.425 1.00 95.81 264 ASP A CA 1
ATOM 2182 C C . ASP A 1 264 ? 11.898 -12.603 12.821 1.00 95.81 264 ASP A C 1
ATOM 2184 O O . ASP A 1 264 ? 11.571 -11.845 13.730 1.00 95.81 264 ASP A O 1
ATOM 2188 N N . VAL A 1 265 ? 10.984 -13.357 12.201 1.00 95.81 265 VAL A N 1
ATOM 2189 C CA . VAL A 1 265 ? 9.564 -13.373 12.588 1.00 95.81 265 VAL A CA 1
ATOM 2190 C C . VAL A 1 265 ? 9.278 -14.192 13.852 1.00 95.81 265 VAL A C 1
ATOM 2192 O O . VAL A 1 265 ? 8.169 -14.140 14.380 1.00 95.81 265 VAL A O 1
ATOM 2195 N N . SER A 1 266 ? 10.258 -14.924 14.382 1.00 93.38 266 SER A N 1
ATOM 2196 C CA . SER A 1 266 ? 10.087 -15.859 15.493 1.00 93.38 266 SER A CA 1
ATOM 2197 C C . SER A 1 266 ? 10.987 -15.530 16.698 1.00 93.38 266 SER A C 1
ATOM 2199 O O . SER A 1 266 ? 12.158 -15.210 16.515 1.00 93.38 266 SER A O 1
ATOM 2201 N N . PRO A 1 267 ? 10.496 -15.702 17.943 1.00 94.06 267 PRO A N 1
ATOM 2202 C CA . PRO A 1 267 ? 9.107 -16.017 18.286 1.00 94.06 267 PRO A CA 1
ATOM 2203 C C . PRO A 1 267 ? 8.165 -14.843 17.952 1.00 94.06 267 PRO A C 1
ATOM 2205 O O . PRO A 1 267 ? 8.619 -13.698 17.909 1.00 94.06 267 PRO A O 1
ATOM 2208 N N . PRO A 1 268 ? 6.863 -15.085 17.718 1.00 95.38 268 PRO A N 1
ATOM 2209 C CA . PRO A 1 268 ? 5.903 -14.000 17.536 1.00 95.38 268 PRO A CA 1
ATOM 2210 C C . PRO A 1 268 ? 5.828 -13.084 18.766 1.00 95.38 268 PRO A C 1
ATOM 2212 O O . PRO A 1 268 ? 5.908 -13.559 19.900 1.00 95.38 268 PRO A O 1
ATOM 2215 N N . ILE A 1 269 ? 5.630 -11.786 18.544 1.00 93.25 269 ILE A N 1
ATOM 2216 C CA . ILE A 1 269 ? 5.495 -10.775 19.600 1.00 93.25 269 ILE A CA 1
ATOM 2217 C C . ILE A 1 269 ? 4.022 -10.634 19.976 1.00 93.25 269 ILE A C 1
ATOM 2219 O O . ILE A 1 269 ? 3.174 -10.476 19.098 1.00 93.25 269 ILE A O 1
ATOM 2223 N N . ASP A 1 270 ? 3.713 -10.668 21.276 1.00 95.00 270 ASP A N 1
ATOM 2224 C CA . ASP A 1 270 ? 2.397 -10.260 21.778 1.00 95.00 270 ASP A CA 1
ATOM 2225 C C . ASP A 1 270 ? 2.261 -8.743 21.637 1.00 95.00 270 ASP A C 1
ATOM 2227 O O . ASP A 1 270 ? 2.866 -7.977 22.395 1.00 95.00 270 ASP A O 1
ATOM 2231 N N . VAL A 1 271 ? 1.471 -8.313 20.654 1.00 95.31 271 VAL A N 1
ATOM 2232 C CA . VAL A 1 271 ? 1.339 -6.888 20.333 1.00 95.31 271 VAL A CA 1
ATOM 2233 C C . VAL A 1 271 ? 0.438 -6.138 21.315 1.00 95.31 271 VAL A C 1
ATOM 2235 O O . VAL A 1 271 ? 0.306 -4.913 21.219 1.00 95.31 271 VAL A O 1
ATOM 2238 N N . GLY A 1 272 ? -0.171 -6.840 22.280 1.00 95.12 272 GLY A N 1
ATOM 2239 C CA . GLY A 1 272 ? -0.993 -6.252 23.333 1.00 95.12 272 GLY A CA 1
ATOM 2240 C C . GLY A 1 272 ? -2.066 -5.319 22.778 1.00 95.12 272 GLY A C 1
ATOM 2241 O O . GLY A 1 272 ? -2.207 -4.185 23.261 1.00 95.12 272 GLY A O 1
ATOM 2242 N N . PHE A 1 273 ? -2.762 -5.767 21.732 1.00 97.88 273 PHE A N 1
ATOM 2243 C CA . PHE A 1 273 ? -3.777 -4.987 21.054 1.00 97.88 273 PHE A CA 1
ATOM 2244 C C . PHE A 1 273 ? -4.945 -4.737 22.001 1.00 97.88 273 PHE A C 1
ATOM 2246 O O . PHE A 1 273 ? -5.487 -5.637 22.645 1.00 97.88 273 PHE A O 1
ATOM 2253 N N . SER A 1 274 ? -5.343 -3.479 22.119 1.00 98.06 274 SER A N 1
ATOM 2254 C CA . SER A 1 274 ? -6.537 -3.114 22.867 1.00 98.06 274 SER A CA 1
ATOM 2255 C C . SER A 1 274 ? -7.220 -1.943 22.196 1.00 98.06 274 SER A C 1
ATOM 2257 O O . SER A 1 274 ? -6.573 -1.111 21.570 1.00 98.06 274 SER A O 1
ATOM 2259 N N . VAL A 1 275 ? -8.540 -1.882 22.335 1.00 98.62 275 VAL A N 1
ATOM 2260 C CA . VAL A 1 275 ? -9.350 -0.801 21.778 1.00 98.62 275 VAL A CA 1
ATOM 2261 C C . VAL A 1 275 ? -10.446 -0.459 22.772 1.00 98.62 275 VAL A C 1
ATOM 2263 O O . VAL A 1 275 ? -11.099 -1.340 23.334 1.00 98.62 275 VAL A O 1
ATOM 2266 N N . LYS A 1 276 ? -10.684 0.819 22.991 1.00 98.31 276 LYS A N 1
ATOM 2267 C CA . LYS A 1 276 ? -11.846 1.338 23.700 1.00 98.31 276 LYS A CA 1
ATOM 2268 C C . LYS A 1 276 ? -12.448 2.424 22.835 1.00 98.31 276 LYS A C 1
ATOM 2270 O O . LYS A 1 276 ? -11.723 3.174 22.188 1.00 98.31 276 LYS A O 1
ATOM 2275 N N . TRP A 1 277 ? -13.768 2.513 22.841 1.00 98.38 277 TRP A N 1
ATOM 2276 C CA . TRP A 1 277 ? -14.470 3.626 22.231 1.00 98.38 277 TRP A CA 1
ATOM 2277 C C . TRP A 1 277 ? -15.436 4.238 23.246 1.00 98.38 277 TRP A C 1
ATOM 2279 O O . TRP A 1 277 ? -15.830 3.584 24.216 1.00 98.38 277 TRP A O 1
ATOM 2289 N N . ARG A 1 278 ? -15.775 5.512 23.053 1.00 98.19 278 ARG A N 1
ATOM 2290 C CA . ARG A 1 278 ? -16.726 6.244 23.896 1.00 98.19 278 ARG A CA 1
ATOM 2291 C C . ARG A 1 278 ? -17.480 7.272 23.061 1.00 98.19 278 ARG A C 1
ATOM 2293 O O . ARG A 1 278 ? -16.851 8.000 22.296 1.00 98.19 278 ARG A O 1
ATOM 2300 N N . LYS A 1 279 ? -18.795 7.383 23.269 1.00 98.06 279 LYS A N 1
ATOM 2301 C CA . LYS A 1 279 ? -19.595 8.530 22.819 1.00 98.06 279 LYS A CA 1
ATOM 2302 C C . LYS A 1 279 ? -19.282 9.753 23.682 1.00 98.06 279 LYS A C 1
ATOM 2304 O O . LYS A 1 279 ? -19.432 9.704 24.900 1.00 98.06 279 LYS A O 1
ATOM 2309 N N . ILE A 1 280 ? -18.853 10.841 23.052 1.00 98.19 280 ILE A N 1
ATOM 2310 C CA . ILE A 1 280 ? -18.648 12.136 23.716 1.00 98.19 280 ILE A CA 1
ATOM 2311 C C . ILE A 1 280 ? -19.946 12.941 23.710 1.00 98.19 280 ILE A C 1
ATOM 2313 O O . ILE A 1 280 ? -20.335 13.509 24.724 1.00 98.19 280 ILE A O 1
ATOM 2317 N N . LYS A 1 281 ? -20.608 12.977 22.553 1.00 97.94 281 LYS A N 1
ATOM 2318 C CA . LYS A 1 281 ? -21.911 13.603 22.306 1.00 97.94 281 LYS A CA 1
ATOM 2319 C C . LYS A 1 281 ? -22.529 12.949 21.052 1.00 97.94 281 LYS A C 1
ATOM 2321 O O . LYS A 1 281 ? -21.827 12.150 20.422 1.00 97.94 281 LYS A O 1
ATOM 2326 N N . PRO A 1 282 ? -23.780 13.259 20.669 1.00 98.25 282 PRO A N 1
ATOM 2327 C CA . PRO A 1 282 ? -24.406 12.677 19.482 1.00 98.25 282 PRO A CA 1
ATOM 2328 C C . PRO A 1 282 ? -23.493 12.744 18.250 1.00 98.25 282 PRO A C 1
ATOM 2330 O O . PRO A 1 282 ? -22.988 13.817 17.916 1.00 98.25 282 PRO A O 1
ATOM 2333 N N . LYS A 1 283 ? -23.263 11.596 17.597 1.00 97.81 283 LYS A N 1
ATOM 2334 C CA . LYS A 1 283 ? -22.398 11.426 16.408 1.00 97.81 283 LYS A CA 1
ATOM 2335 C C . LYS A 1 283 ? -20.910 11.767 16.601 1.00 97.81 283 LYS A C 1
ATOM 2337 O O . LYS A 1 283 ? -20.170 11.847 15.622 1.00 97.81 283 LYS A O 1
ATOM 2342 N N . VAL A 1 284 ? -20.441 11.932 17.838 1.00 98.31 284 VAL A N 1
ATOM 2343 C CA . VAL A 1 284 ? -19.030 12.221 18.132 1.00 98.31 284 VAL A CA 1
ATOM 2344 C C . VAL A 1 284 ? -18.465 11.177 19.072 1.00 98.31 284 VAL A C 1
ATOM 2346 O O . VAL A 1 284 ? -18.897 11.054 20.222 1.00 98.31 284 VAL A O 1
ATOM 2349 N N . ILE A 1 285 ? -17.459 10.454 18.592 1.00 98.31 285 ILE A N 1
ATOM 2350 C CA . ILE A 1 285 ? -16.833 9.358 19.326 1.00 98.31 285 ILE A CA 1
ATOM 2351 C C . ILE A 1 285 ? -15.332 9.578 19.475 1.00 98.31 285 ILE A C 1
ATOM 2353 O O . ILE A 1 285 ? -14.684 10.241 18.668 1.00 98.31 285 ILE A O 1
ATOM 2357 N N . THR A 1 286 ? -14.768 8.985 20.517 1.00 98.56 286 THR A N 1
ATOM 2358 C CA . THR A 1 286 ? -13.322 8.810 20.662 1.00 98.56 286 THR A CA 1
ATOM 2359 C C . THR A 1 286 ? -12.995 7.336 20.645 1.00 98.56 286 THR A C 1
ATOM 2361 O O . THR A 1 286 ? -13.697 6.561 21.296 1.00 98.56 286 THR A O 1
ATOM 2364 N N . ILE A 1 287 ? -11.917 6.974 19.961 1.00 98.75 287 ILE A N 1
ATOM 2365 C CA . ILE A 1 287 ? -11.359 5.625 19.928 1.00 98.75 287 ILE A CA 1
ATOM 2366 C C . ILE A 1 287 ? -9.920 5.733 20.414 1.00 98.75 287 ILE A C 1
ATOM 2368 O O . ILE A 1 287 ? -9.167 6.580 19.943 1.00 98.75 287 ILE A O 1
ATOM 2372 N N . GLU A 1 288 ? -9.534 4.898 21.367 1.00 98.56 288 GLU A N 1
ATOM 2373 C CA . GLU A 1 288 ? -8.171 4.853 21.889 1.00 98.56 288 GLU A CA 1
ATOM 2374 C C . GLU A 1 288 ? -7.773 3.426 22.238 1.00 98.56 288 GLU A C 1
ATOM 2376 O O . GLU A 1 288 ? -8.621 2.573 22.511 1.00 98.56 288 GLU A O 1
ATOM 2381 N N . GLY A 1 289 ? -6.476 3.154 22.235 1.00 98.06 289 GLY A N 1
ATOM 2382 C CA . GLY A 1 289 ? -6.004 1.801 22.443 1.00 98.06 289 GLY A CA 1
ATOM 2383 C C . GLY A 1 289 ? -4.496 1.668 22.479 1.00 98.06 289 GLY A C 1
ATOM 2384 O O . GLY A 1 289 ? -3.754 2.651 22.542 1.00 98.06 289 GLY A O 1
ATOM 2385 N N . THR A 1 290 ? -4.057 0.415 22.465 1.00 96.88 290 THR A N 1
ATOM 2386 C CA . THR A 1 290 ? -2.643 0.043 22.438 1.00 96.88 290 THR A CA 1
ATOM 2387 C C . THR A 1 290 ? -2.372 -0.890 21.275 1.00 96.88 290 THR A C 1
ATOM 2389 O O . THR A 1 290 ? -3.191 -1.756 20.981 1.00 96.88 290 THR A O 1
ATOM 2392 N N . LEU A 1 291 ? -1.218 -0.720 20.642 1.00 95.94 291 LEU A N 1
ATOM 2393 C CA . LEU A 1 291 ? -0.642 -1.651 19.679 1.00 95.94 291 LEU A CA 1
ATOM 2394 C C . LEU A 1 291 ? 0.875 -1.523 19.796 1.00 95.94 291 LEU A C 1
ATOM 2396 O O . LEU A 1 291 ? 1.428 -0.497 19.427 1.00 95.94 291 LEU A O 1
ATOM 2400 N N . LYS A 1 292 ? 1.530 -2.526 20.366 1.00 93.50 292 LYS A N 1
ATOM 2401 C CA . LYS A 1 292 ? 2.957 -2.508 20.696 1.00 93.50 292 LYS A CA 1
ATOM 2402 C C . LYS A 1 292 ? 3.686 -3.427 19.723 1.00 93.50 292 LYS A C 1
ATOM 2404 O O . LYS A 1 292 ? 3.735 -4.628 19.956 1.00 93.50 292 LYS A O 1
ATOM 2409 N N . LEU A 1 293 ? 4.169 -2.888 18.605 1.00 88.69 293 LEU A N 1
ATOM 2410 C CA . LEU A 1 293 ? 4.639 -3.728 17.501 1.00 88.69 293 LEU A CA 1
ATOM 2411 C C . LEU A 1 293 ? 6.007 -4.336 17.787 1.00 88.69 293 LEU A C 1
ATOM 2413 O O . LEU A 1 293 ? 6.100 -5.528 18.056 1.00 88.69 293 LEU A O 1
ATOM 2417 N N . VAL A 1 294 ? 7.064 -3.525 17.728 1.00 90.69 294 VAL A N 1
ATOM 2418 C CA . VAL A 1 294 ? 8.437 -4.026 17.850 1.00 90.69 294 VAL A CA 1
ATOM 2419 C C . VAL A 1 294 ? 9.197 -3.194 18.875 1.00 90.69 294 VAL A C 1
ATOM 2421 O O . VAL A 1 294 ? 9.359 -1.990 18.659 1.00 90.69 294 VAL A O 1
ATOM 2424 N N . PRO A 1 295 ? 9.673 -3.777 19.989 1.00 90.44 295 PRO A N 1
ATOM 2425 C CA . PRO A 1 295 ? 10.589 -3.078 20.878 1.00 90.44 295 PRO A CA 1
ATOM 2426 C C . PRO A 1 295 ? 11.852 -2.685 20.114 1.00 90.44 295 PRO A C 1
ATOM 2428 O O . PRO A 1 295 ? 12.414 -3.503 19.389 1.00 90.44 295 PRO A O 1
ATOM 2431 N N . ILE A 1 296 ? 12.332 -1.454 20.295 1.00 88.62 296 ILE A N 1
ATOM 2432 C CA . ILE A 1 296 ? 13.506 -0.974 19.548 1.00 88.62 296 ILE A CA 1
ATOM 2433 C C . ILE A 1 296 ? 14.743 -1.865 19.774 1.00 88.62 296 ILE A C 1
ATOM 2435 O O . ILE A 1 296 ? 15.494 -2.128 18.843 1.00 88.62 296 ILE A O 1
ATOM 2439 N N . GLU A 1 297 ? 14.904 -2.401 20.987 1.00 89.19 297 GLU A N 1
ATOM 2440 C CA . GLU A 1 297 ? 16.034 -3.252 21.374 1.00 89.19 297 GLU A CA 1
ATOM 2441 C C . GLU A 1 297 ? 16.042 -4.604 20.642 1.00 89.19 297 GLU A C 1
ATOM 2443 O O . GLU A 1 297 ? 17.105 -5.204 20.486 1.00 89.19 297 GLU A O 1
ATOM 2448 N N . GLU A 1 298 ? 14.890 -5.086 20.150 1.00 89.88 298 GLU A N 1
ATOM 2449 C CA . GLU A 1 298 ? 14.841 -6.336 19.378 1.00 89.88 298 GLU A CA 1
ATOM 2450 C C . GLU A 1 298 ? 15.583 -6.207 18.042 1.00 89.88 298 GLU A C 1
ATOM 2452 O O . GLU A 1 298 ? 16.165 -7.188 17.580 1.00 89.88 298 GLU A O 1
ATOM 2457 N N . TYR A 1 299 ? 15.658 -5.000 17.462 1.00 91.19 299 TYR A N 1
ATOM 2458 C CA . TYR A 1 299 ? 16.351 -4.779 16.188 1.00 91.19 299 TYR A CA 1
ATOM 2459 C C . TYR A 1 299 ? 17.839 -5.104 16.254 1.00 91.19 299 TYR A C 1
ATOM 2461 O O . TYR A 1 299 ? 18.398 -5.563 15.265 1.00 91.19 299 TYR A O 1
ATOM 2469 N N . LYS A 1 300 ? 18.477 -4.959 17.422 1.00 91.25 300 LYS A N 1
ATOM 2470 C CA . LYS A 1 300 ? 19.894 -5.303 17.603 1.00 91.25 300 LYS A CA 1
ATOM 2471 C C . LYS A 1 300 ? 20.196 -6.766 17.251 1.00 91.25 300 LYS A C 1
ATOM 2473 O O . LYS A 1 300 ? 21.319 -7.081 16.861 1.00 91.25 300 LYS A O 1
ATOM 2478 N N . GLY A 1 301 ? 19.217 -7.653 17.437 1.00 89.69 301 GLY A N 1
ATOM 2479 C CA . GLY A 1 301 ? 19.356 -9.090 17.211 1.00 89.69 301 GLY A CA 1
ATOM 2480 C C . GLY A 1 301 ? 18.865 -9.581 15.850 1.00 89.69 301 GLY A C 1
ATOM 2481 O O . GLY A 1 301 ? 19.041 -10.764 15.565 1.00 89.69 301 GLY A O 1
ATOM 2482 N N . LEU A 1 302 ? 18.252 -8.722 15.029 1.00 94.31 302 LEU A N 1
ATOM 2483 C CA . LEU A 1 302 ? 17.668 -9.149 13.756 1.00 94.31 302 LEU A CA 1
ATOM 2484 C C . LEU A 1 302 ? 18.741 -9.423 12.709 1.00 94.31 302 LEU A C 1
ATOM 2486 O O . LEU A 1 302 ? 19.731 -8.698 12.591 1.00 94.31 302 LEU A O 1
ATOM 2490 N N . ALA A 1 303 ? 18.507 -10.443 11.890 1.00 95.62 303 ALA A N 1
ATOM 2491 C CA . ALA A 1 303 ? 19.371 -10.771 10.765 1.00 95.62 303 ALA A CA 1
ATOM 2492 C C . ALA A 1 303 ? 19.381 -9.678 9.685 1.00 95.62 303 ALA A C 1
ATOM 2494 O O . ALA A 1 303 ? 20.351 -9.584 8.928 1.00 95.62 303 ALA A O 1
ATOM 2495 N N . ALA A 1 304 ? 18.336 -8.846 9.633 1.00 94.94 304 ALA A N 1
ATOM 2496 C CA . ALA A 1 304 ? 18.275 -7.659 8.781 1.00 94.94 304 ALA A CA 1
ATOM 2497 C C . ALA A 1 304 ? 19.231 -6.530 9.217 1.00 94.94 304 ALA A C 1
ATOM 2499 O O . ALA A 1 304 ? 19.730 -5.784 8.368 1.00 94.94 304 ALA A O 1
ATOM 2500 N N . GLU A 1 305 ? 19.531 -6.415 10.516 1.00 94.50 305 GLU A N 1
ATOM 2501 C CA . GLU A 1 305 ? 20.229 -5.256 11.089 1.00 94.50 305 GLU A CA 1
ATOM 2502 C C . GLU A 1 305 ? 21.624 -4.985 10.508 1.00 94.50 305 GLU A C 1
ATOM 2504 O O . GLU A 1 305 ? 21.919 -3.818 10.236 1.00 94.50 305 GLU A O 1
ATOM 2509 N N . PRO A 1 306 ? 22.480 -5.993 10.228 1.00 94.25 306 PRO A N 1
ATOM 2510 C CA . PRO A 1 306 ? 23.760 -5.762 9.561 1.00 94.25 306 PRO A CA 1
ATOM 2511 C C . PRO A 1 306 ? 23.636 -4.985 8.246 1.00 94.25 306 PRO A C 1
ATOM 2513 O O . PRO A 1 306 ? 24.549 -4.244 7.886 1.00 94.25 306 PRO A O 1
ATOM 2516 N N . TYR A 1 307 ? 22.521 -5.143 7.530 1.00 95.12 307 TYR A N 1
ATOM 2517 C CA . TYR A 1 307 ? 22.266 -4.424 6.288 1.00 95.12 307 TYR A CA 1
ATOM 2518 C C . TYR A 1 307 ? 21.552 -3.093 6.532 1.00 95.12 307 TYR A C 1
ATOM 2520 O O . TYR A 1 307 ? 21.966 -2.065 5.996 1.00 95.12 307 TYR A O 1
ATOM 2528 N N . THR A 1 308 ? 20.478 -3.100 7.327 1.00 92.62 308 THR A N 1
ATOM 2529 C CA . THR A 1 308 ? 19.600 -1.932 7.492 1.00 92.62 308 THR A CA 1
ATOM 2530 C C . THR A 1 308 ? 20.187 -0.857 8.402 1.00 92.62 308 THR A C 1
ATOM 2532 O O . THR A 1 308 ? 19.816 0.304 8.250 1.00 92.62 308 THR A O 1
ATOM 2535 N N . ASN A 1 309 ? 21.088 -1.214 9.330 1.00 92.69 309 ASN A N 1
ATOM 2536 C CA . ASN A 1 309 ? 21.612 -0.329 10.383 1.00 92.69 309 ASN A CA 1
ATOM 2537 C C . ASN A 1 309 ? 20.500 0.431 11.132 1.00 92.69 309 ASN A C 1
ATOM 2539 O O . ASN A 1 309 ? 20.682 1.583 11.540 1.00 92.69 309 ASN A O 1
ATOM 2543 N N . PHE A 1 310 ? 19.324 -0.183 11.264 1.00 90.44 310 PHE A N 1
ATOM 2544 C CA . PHE A 1 310 ? 18.144 0.504 11.759 1.00 90.44 310 PHE A CA 1
ATOM 2545 C C . PHE A 1 310 ? 18.293 0.792 13.250 1.00 90.44 310 PHE A C 1
ATOM 2547 O O . PHE A 1 310 ? 18.199 1.950 13.652 1.00 90.44 310 PHE A O 1
ATOM 2554 N N . TRP A 1 311 ? 18.631 -0.220 14.054 1.00 91.44 311 TRP A N 1
ATOM 2555 C CA . TRP A 1 311 ? 18.985 -0.025 15.463 1.00 91.44 311 TRP A CA 1
ATOM 2556 C C . TRP A 1 311 ? 20.191 0.906 15.613 1.00 91.44 311 TRP A C 1
ATOM 2558 O O . TRP A 1 311 ? 20.147 1.859 16.395 1.00 91.44 311 TRP A O 1
ATOM 2568 N N . LYS A 1 312 ? 21.247 0.673 14.826 1.00 90.50 312 LYS A N 1
ATOM 2569 C CA . LYS A 1 312 ? 22.487 1.457 14.892 1.00 90.50 312 LYS A CA 1
ATOM 2570 C C . LYS A 1 312 ? 22.257 2.958 14.682 1.00 90.50 312 LYS A C 1
ATOM 2572 O O . LYS A 1 312 ? 22.931 3.775 15.306 1.00 90.50 312 LYS A O 1
ATOM 2577 N N . SER A 1 313 ? 21.274 3.336 13.863 1.00 89.06 313 SER A N 1
ATOM 2578 C CA . SER A 1 313 ? 20.897 4.743 13.659 1.00 89.06 313 SER A CA 1
ATOM 2579 C C . SER A 1 313 ? 20.423 5.447 14.944 1.00 89.06 313 SER A C 1
ATOM 2581 O O . SER A 1 313 ? 20.631 6.650 15.100 1.00 89.06 313 SER A O 1
ATOM 2583 N N . TYR A 1 314 ? 19.876 4.698 15.909 1.00 88.88 314 TYR A N 1
ATOM 2584 C CA . TYR A 1 314 ? 19.427 5.207 17.209 1.00 88.88 314 TYR A CA 1
ATOM 2585 C C . TYR A 1 314 ? 20.508 5.163 18.298 1.00 88.88 314 TYR A C 1
ATOM 2587 O O . TYR A 1 314 ? 20.307 5.734 19.376 1.00 88.88 314 TYR A O 1
ATOM 2595 N N . GLU A 1 315 ? 21.661 4.526 18.059 1.00 86.50 315 GLU A N 1
ATOM 2596 C CA . GLU A 1 315 ? 22.727 4.426 19.068 1.00 86.50 315 GLU A CA 1
ATOM 2597 C C . GLU A 1 315 ? 23.302 5.796 19.447 1.00 86.50 315 GLU A C 1
ATOM 2599 O O . GLU A 1 315 ? 23.689 5.995 20.600 1.00 86.50 315 GLU A O 1
ATOM 2604 N N . PHE A 1 316 ? 23.256 6.758 18.520 1.00 86.94 316 PHE A N 1
ATOM 2605 C CA . PHE A 1 316 ? 23.664 8.148 18.738 1.00 86.94 316 PHE A CA 1
ATOM 2606 C C . PHE A 1 316 ? 22.715 8.937 19.655 1.00 86.94 316 PHE A C 1
ATOM 2608 O O . PHE A 1 316 ? 23.087 10.000 20.152 1.00 86.94 316 PHE A O 1
ATOM 2615 N N . LEU A 1 317 ? 21.496 8.441 19.901 1.00 87.81 317 LEU A N 1
ATOM 2616 C CA . LEU A 1 317 ? 20.578 9.045 20.863 1.00 87.81 317 LEU A CA 1
ATOM 2617 C C . LEU A 1 317 ? 20.895 8.574 22.285 1.00 87.81 317 LEU A C 1
ATOM 2619 O O . LEU A 1 317 ? 21.193 7.398 22.519 1.00 87.81 317 LEU A O 1
ATOM 2623 N N . LEU A 1 318 ? 20.726 9.481 23.255 1.00 88.81 318 LEU A N 1
ATOM 2624 C CA . LEU A 1 318 ? 20.714 9.131 24.678 1.00 88.81 318 LEU A CA 1
ATOM 2625 C C . LEU A 1 318 ? 19.677 8.022 24.935 1.00 88.81 318 LEU A C 1
ATOM 2627 O O . LEU A 1 318 ? 18.582 8.100 24.372 1.00 88.81 318 LEU A O 1
ATOM 2631 N N . PRO A 1 319 ? 19.940 7.045 25.825 1.00 86.50 319 PRO A N 1
ATOM 2632 C CA . PRO A 1 319 ? 18.988 5.968 26.114 1.00 86.50 319 PRO A CA 1
ATOM 2633 C C . PRO A 1 319 ? 17.582 6.464 26.484 1.00 86.50 319 PRO A C 1
ATOM 2635 O O . PRO A 1 319 ? 16.590 5.896 26.046 1.00 86.50 319 PRO A O 1
ATOM 2638 N N . SER A 1 320 ? 17.485 7.582 27.212 1.00 87.25 320 SER A N 1
ATOM 2639 C CA . SER A 1 320 ? 16.213 8.220 27.587 1.00 87.25 320 SER A CA 1
ATOM 2640 C C . SER A 1 320 ? 15.453 8.874 26.424 1.00 87.25 320 SER A C 1
ATOM 2642 O O . SER A 1 320 ? 14.292 9.244 26.586 1.00 87.25 320 SER A O 1
ATOM 2644 N N . LYS A 1 321 ? 16.101 9.053 25.269 1.00 88.25 321 LYS A N 1
ATOM 2645 C CA . LYS A 1 321 ? 15.536 9.641 24.046 1.00 88.25 321 LYS A CA 1
ATOM 2646 C C . LYS A 1 321 ? 15.209 8.597 22.979 1.00 88.25 321 LYS A C 1
ATOM 2648 O O . LYS A 1 321 ? 14.593 8.953 21.977 1.00 88.25 321 LYS A O 1
ATOM 2653 N N . ARG A 1 322 ? 15.602 7.333 23.166 1.00 87.69 322 ARG A N 1
ATOM 2654 C CA . ARG A 1 322 ? 15.263 6.258 22.227 1.00 87.69 322 ARG A CA 1
ATOM 2655 C C . ARG A 1 322 ? 13.776 5.914 22.348 1.00 87.69 322 ARG A C 1
ATOM 2657 O O . ARG A 1 322 ? 13.264 5.830 23.469 1.00 87.69 322 ARG A O 1
ATOM 2664 N N . PRO A 1 323 ? 13.066 5.713 21.226 1.00 87.38 323 PRO A N 1
ATOM 2665 C CA . PRO A 1 323 ? 11.681 5.277 21.283 1.00 87.38 323 PRO A CA 1
ATOM 2666 C C . PRO A 1 323 ? 11.625 3.878 21.893 1.00 87.38 323 PRO A C 1
ATOM 2668 O O . PRO A 1 323 ? 12.433 3.025 21.555 1.00 87.38 323 PRO A O 1
ATOM 2671 N N . LYS A 1 324 ? 10.665 3.609 22.780 1.00 88.50 324 LYS A N 1
ATOM 2672 C CA . LYS A 1 324 ? 10.512 2.261 23.353 1.00 88.50 324 LYS A CA 1
ATOM 2673 C C . LYS A 1 324 ? 10.066 1.236 22.302 1.00 88.50 324 LYS A C 1
ATOM 2675 O O . LYS A 1 324 ? 10.431 0.065 22.382 1.00 88.50 324 LYS A O 1
ATOM 2680 N N . TRP A 1 325 ? 9.274 1.694 21.342 1.00 88.31 325 TRP A N 1
ATOM 2681 C CA . TRP A 1 325 ? 8.625 0.892 20.319 1.00 88.31 325 TRP A CA 1
ATOM 2682 C C . TRP A 1 325 ? 8.833 1.537 18.952 1.00 88.31 325 TRP A C 1
ATOM 2684 O O . TRP A 1 325 ? 8.823 2.764 18.833 1.00 88.31 325 TRP A O 1
ATOM 2694 N N . VAL A 1 326 ? 9.030 0.709 17.934 1.00 83.50 326 VAL A N 1
ATOM 2695 C CA . VAL A 1 326 ? 9.137 1.130 16.539 1.00 83.50 326 VAL A CA 1
ATOM 2696 C C . VAL A 1 326 ? 7.752 1.064 15.935 1.00 83.50 326 VAL A C 1
ATOM 2698 O O . VAL A 1 326 ? 7.341 0.050 15.372 1.00 83.50 326 VAL A O 1
ATOM 2701 N N . ASP A 1 327 ? 7.042 2.176 16.071 1.00 71.06 327 ASP A N 1
ATOM 2702 C CA . ASP A 1 327 ? 5.670 2.298 15.618 1.00 71.06 327 ASP A CA 1
ATOM 2703 C C . ASP A 1 327 ? 5.603 3.467 14.641 1.00 71.06 327 ASP A C 1
ATOM 2705 O O . ASP A 1 327 ? 5.594 4.630 15.020 1.00 71.06 327 ASP A O 1
ATOM 2709 N N . ASN A 1 328 ? 5.628 3.131 13.357 1.00 79.75 328 ASN A N 1
ATOM 2710 C CA . ASN A 1 328 ? 5.322 4.038 12.246 1.00 79.75 328 ASN A CA 1
ATOM 2711 C C . ASN A 1 328 ? 4.131 3.483 11.442 1.00 79.75 328 ASN A C 1
ATOM 2713 O O . ASN A 1 328 ? 3.948 3.758 10.259 1.00 79.75 328 ASN A O 1
ATOM 2717 N N . SER A 1 329 ? 3.358 2.623 12.100 1.00 92.25 329 SER A N 1
ATOM 2718 C CA . SER A 1 329 ? 2.189 1.947 11.565 1.00 92.25 329 SER A CA 1
ATOM 2719 C C . SER A 1 329 ? 0.926 2.736 11.874 1.00 92.25 329 SER A C 1
ATOM 2721 O O . SER A 1 329 ? 0.907 3.617 12.737 1.00 92.25 329 SER A O 1
ATOM 2723 N N . ARG A 1 330 ? -0.158 2.379 11.189 1.00 95.06 330 ARG A N 1
ATOM 2724 C CA . ARG A 1 330 ? -1.475 2.973 11.397 1.00 95.06 330 ARG A CA 1
ATOM 2725 C C . ARG A 1 330 ? -2.479 1.881 11.738 1.00 95.06 330 ARG A C 1
ATOM 2727 O O . ARG A 1 330 ? -2.381 0.762 11.237 1.00 95.06 330 ARG A O 1
ATOM 2734 N N . VAL A 1 331 ? -3.422 2.204 12.614 1.00 97.19 331 VAL A N 1
ATOM 2735 C CA . VAL A 1 331 ? -4.579 1.354 12.908 1.00 97.19 331 VAL A CA 1
ATOM 2736 C C . VAL A 1 331 ? -5.741 1.859 12.073 1.00 97.19 331 VAL A C 1
ATOM 2738 O O . VAL A 1 331 ? -6.089 3.037 12.149 1.00 97.19 331 VAL A O 1
ATOM 2741 N N . ARG A 1 332 ? -6.338 0.964 11.289 1.00 97.19 332 ARG A N 1
ATOM 2742 C CA . ARG A 1 332 ? -7.504 1.254 10.460 1.00 97.19 332 ARG A CA 1
ATOM 2743 C C . ARG A 1 332 ? -8.774 1.251 11.285 1.00 97.19 332 ARG A C 1
ATOM 2745 O O . ARG A 1 332 ? -8.954 0.414 12.172 1.00 97.19 332 ARG A O 1
ATOM 2752 N N . ILE A 1 333 ? -9.675 2.149 10.926 1.00 98.25 333 ILE A N 1
ATOM 2753 C CA . ILE A 1 333 ? -10.968 2.351 11.556 1.00 98.25 333 ILE A CA 1
ATOM 2754 C C . ILE A 1 333 ? -12.029 2.348 10.467 1.00 98.25 333 ILE A C 1
ATOM 2756 O O . ILE A 1 333 ? -11.965 3.109 9.507 1.00 98.25 333 ILE A O 1
ATOM 2760 N N . ILE A 1 334 ? -13.030 1.492 10.629 1.00 97.75 334 ILE A N 1
ATOM 2761 C CA . ILE A 1 334 ? -14.219 1.484 9.783 1.00 97.75 334 ILE A CA 1
ATOM 2762 C C . ILE A 1 334 ? -15.421 1.657 10.691 1.00 97.75 334 ILE A C 1
ATOM 2764 O O . ILE A 1 334 ? -15.668 0.820 11.557 1.00 97.75 334 ILE A O 1
ATOM 2768 N N . PHE A 1 335 ? -16.169 2.730 10.474 1.00 98.31 335 PHE A N 1
ATOM 2769 C CA . PHE A 1 335 ? -17.471 2.940 11.081 1.00 98.31 335 PHE A CA 1
ATOM 2770 C C . PHE A 1 335 ? -18.521 2.948 9.970 1.00 98.31 335 PHE A C 1
ATOM 2772 O O . PHE A 1 335 ? -18.492 3.807 9.093 1.00 98.31 335 PHE A O 1
ATOM 2779 N N . ALA A 1 336 ? -19.430 1.980 9.963 1.00 98.06 336 ALA A N 1
ATOM 2780 C CA . ALA A 1 336 ? -20.408 1.862 8.886 1.00 98.06 336 ALA A CA 1
ATOM 2781 C C . ALA A 1 336 ? -21.694 1.181 9.348 1.00 98.06 336 ALA A C 1
ATOM 2783 O O . ALA A 1 336 ? -21.746 0.592 10.431 1.00 98.06 336 ALA A O 1
ATOM 2784 N N . ASP A 1 337 ? -22.719 1.224 8.500 1.00 98.00 337 ASP A N 1
ATOM 2785 C CA . ASP A 1 337 ? -23.891 0.357 8.628 1.00 98.00 337 ASP A CA 1
ATOM 2786 C C . ASP A 1 337 ? -23.471 -1.113 8.838 1.00 98.00 337 ASP A C 1
ATOM 2788 O O . ASP A 1 337 ? -22.497 -1.590 8.241 1.00 98.00 337 ASP A O 1
ATOM 2792 N N . ALA A 1 338 ? -24.215 -1.866 9.652 1.00 97.81 338 ALA A N 1
ATOM 2793 C CA . ALA A 1 338 ? -23.842 -3.240 10.002 1.00 97.81 338 ALA A CA 1
ATOM 2794 C C . ALA A 1 338 ? -23.688 -4.169 8.774 1.00 97.81 338 ALA A C 1
ATOM 2796 O O . ALA A 1 338 ? -22.784 -5.011 8.738 1.00 97.81 338 ALA A O 1
ATOM 2797 N N . ASP A 1 339 ? -24.516 -3.972 7.742 1.00 95.56 339 ASP A N 1
ATOM 2798 C CA . ASP A 1 339 ? -24.526 -4.748 6.493 1.00 95.56 339 ASP A CA 1
ATOM 2799 C C . ASP A 1 339 ? -23.479 -4.296 5.457 1.00 95.56 339 ASP A C 1
ATOM 2801 O O . ASP A 1 339 ? -23.355 -4.916 4.401 1.00 95.56 339 ASP A O 1
ATOM 2805 N N . TYR A 1 340 ? -22.708 -3.237 5.724 1.00 95.06 340 TYR A N 1
ATOM 2806 C CA . TYR A 1 340 ? -21.681 -2.763 4.796 1.00 95.06 340 TYR A CA 1
ATOM 2807 C C . TYR A 1 340 ? -20.493 -3.735 4.723 1.00 95.06 340 TYR A C 1
ATOM 2809 O O . TYR A 1 340 ? -19.832 -3.989 5.730 1.00 95.06 340 TYR A O 1
ATOM 2817 N N . ASN A 1 341 ? -20.167 -4.264 3.542 1.00 92.31 341 ASN A N 1
ATOM 2818 C CA . ASN A 1 341 ? -18.990 -5.113 3.352 1.00 92.31 341 ASN A CA 1
ATOM 2819 C C . ASN A 1 341 ? -17.846 -4.321 2.706 1.00 92.31 341 ASN A C 1
ATOM 2821 O O . ASN A 1 341 ? -17.852 -4.091 1.504 1.00 92.31 341 ASN A O 1
ATOM 2825 N N . PHE A 1 342 ? -16.847 -3.936 3.501 1.00 89.69 342 PHE A N 1
ATOM 2826 C CA . PHE A 1 342 ? -15.698 -3.167 3.014 1.00 89.69 342 PHE A CA 1
ATOM 2827 C C . PHE A 1 342 ? -14.700 -4.000 2.193 1.00 89.69 342 PHE A C 1
ATOM 2829 O O . PHE A 1 342 ? -13.847 -3.428 1.525 1.00 89.69 342 PHE A O 1
ATOM 2836 N N . ARG A 1 343 ? -14.789 -5.338 2.248 1.00 86.62 343 ARG A N 1
ATOM 2837 C CA . ARG A 1 343 ? -13.899 -6.247 1.507 1.00 86.62 343 ARG A CA 1
ATOM 2838 C C . ARG A 1 343 ? -14.356 -6.566 0.101 1.00 86.62 343 ARG A C 1
ATOM 2840 O O . ARG A 1 343 ? -13.604 -7.146 -0.667 1.00 86.62 343 ARG A O 1
ATOM 2847 N N . GLU A 1 344 ? -15.610 -6.278 -0.206 1.00 87.81 344 GLU A N 1
ATOM 2848 C CA . GLU A 1 344 ? -16.180 -6.609 -1.497 1.00 87.81 344 GLU A CA 1
ATOM 2849 C C . GLU A 1 344 ? -16.747 -5.339 -2.109 1.00 87.81 344 GLU A C 1
ATOM 2851 O O . GLU A 1 344 ? -17.803 -4.845 -1.707 1.00 87.81 344 GLU A O 1
ATOM 2856 N N . ILE A 1 345 ? -16.037 -4.809 -3.100 1.00 90.06 345 ILE A N 1
ATOM 2857 C CA . ILE A 1 345 ? -16.497 -3.636 -3.830 1.00 90.06 345 ILE A CA 1
ATOM 2858 C C . ILE A 1 345 ? -17.445 -4.090 -4.932 1.00 90.06 345 ILE A C 1
ATOM 2860 O O . ILE A 1 345 ? -17.033 -4.597 -5.974 1.00 90.06 345 ILE A O 1
ATOM 2864 N N . LYS A 1 346 ? -18.743 -3.903 -4.696 1.00 89.12 346 LYS A N 1
ATOM 2865 C CA . LYS A 1 346 ? -19.786 -4.198 -5.683 1.00 89.12 346 LYS A CA 1
ATOM 2866 C C . LYS A 1 346 ? -20.030 -2.978 -6.551 1.00 89.12 346 LYS A C 1
ATOM 2868 O O . LYS A 1 346 ? -20.661 -2.021 -6.105 1.00 89.12 346 LYS A O 1
ATOM 2873 N N . THR A 1 347 ? -19.556 -3.018 -7.792 1.00 90.06 347 THR A N 1
ATOM 2874 C CA . THR A 1 347 ? -19.827 -1.948 -8.752 1.00 90.06 347 THR A CA 1
ATOM 2875 C C . THR A 1 347 ? -21.297 -1.970 -9.187 1.00 90.06 347 THR A C 1
ATOM 2877 O O . THR A 1 347 ? -21.898 -3.041 -9.346 1.00 90.06 347 THR A O 1
ATOM 2880 N N . PRO A 1 348 ? -21.933 -0.800 -9.368 1.00 86.69 348 PRO A N 1
ATOM 2881 C CA . PRO A 1 348 ? -23.318 -0.745 -9.809 1.00 86.69 348 PRO A CA 1
ATOM 2882 C C . PRO A 1 348 ? -23.458 -1.237 -11.259 1.00 86.69 348 PRO A C 1
ATOM 2884 O O . PRO A 1 348 ? -22.544 -1.126 -12.082 1.00 86.69 348 PRO A O 1
ATOM 2887 N N . LYS A 1 349 ? -24.643 -1.764 -11.609 1.00 86.56 349 LYS A N 1
ATOM 2888 C CA . LYS A 1 349 ? -24.936 -2.224 -12.984 1.00 86.56 349 LYS A CA 1
ATOM 2889 C C . LYS A 1 349 ? -24.822 -1.088 -14.003 1.00 86.56 349 LYS A C 1
ATOM 2891 O O . LYS A 1 349 ? -24.297 -1.293 -15.093 1.00 86.56 349 LYS A O 1
ATOM 2896 N N . LYS A 1 350 ? -25.308 0.097 -13.633 1.00 85.19 350 LYS A N 1
ATOM 2897 C CA . LYS A 1 350 ? -25.211 1.336 -14.408 1.00 85.19 350 LYS A CA 1
ATOM 2898 C C . LYS A 1 350 ? -24.383 2.338 -13.618 1.00 85.19 350 LYS A C 1
ATOM 2900 O O . LYS A 1 350 ? -24.508 2.392 -12.398 1.00 85.19 350 LYS A O 1
ATOM 2905 N N . LEU A 1 351 ? -23.554 3.112 -14.311 1.00 84.81 351 LEU A N 1
ATOM 2906 C CA . LEU A 1 351 ? -22.831 4.212 -13.689 1.00 84.81 351 LEU A CA 1
ATOM 2907 C C . LEU A 1 351 ? -23.840 5.234 -13.148 1.00 84.81 351 LEU A C 1
ATOM 2909 O O . LEU A 1 351 ? -24.740 5.652 -13.876 1.00 84.81 351 LEU A O 1
ATOM 2913 N N . SER A 1 352 ? -23.688 5.600 -11.881 1.00 79.31 352 SER A N 1
ATOM 2914 C CA . SER A 1 352 ? -24.432 6.675 -11.233 1.00 79.31 352 SER A CA 1
ATOM 2915 C C . SER A 1 352 ? -23.470 7.454 -10.352 1.00 79.31 352 SER A C 1
ATOM 2917 O O . SER A 1 352 ? -22.607 6.865 -9.705 1.00 79.31 352 SER A O 1
ATOM 2919 N N . TRP A 1 353 ? -23.638 8.768 -10.344 1.00 74.69 353 TRP A N 1
ATOM 2920 C CA . TRP A 1 353 ? -22.884 9.697 -9.504 1.00 74.69 353 TRP A CA 1
ATOM 2921 C C . TRP A 1 353 ? -23.674 10.093 -8.258 1.00 74.69 353 TRP A C 1
ATOM 2923 O O . TRP A 1 353 ? -23.186 10.841 -7.416 1.00 74.69 353 TRP A O 1
ATOM 2933 N N . GLU A 1 354 ? -24.911 9.606 -8.146 1.00 79.19 354 GLU A N 1
ATOM 2934 C CA . GLU A 1 354 ? -25.732 9.835 -6.973 1.00 79.19 354 GLU A CA 1
ATOM 2935 C C . GLU A 1 354 ? -25.185 9.029 -5.802 1.00 79.19 354 GLU A C 1
ATOM 2937 O O . GLU A 1 354 ? -25.106 7.798 -5.832 1.00 79.19 354 GLU A O 1
ATOM 2942 N N . VAL A 1 355 ? -24.821 9.751 -4.750 1.00 84.50 355 VAL A N 1
ATOM 2943 C CA . VAL A 1 355 ? -24.416 9.154 -3.487 1.00 84.50 355 VAL A CA 1
ATOM 2944 C C . VAL A 1 355 ? -25.648 8.609 -2.773 1.00 84.50 355 VAL A C 1
ATOM 2946 O O . VAL A 1 355 ? -26.659 9.300 -2.639 1.00 84.50 355 VAL A O 1
ATOM 2949 N N . ASP A 1 356 ? -25.551 7.385 -2.253 1.00 87.31 356 ASP A N 1
ATOM 2950 C CA . ASP A 1 356 ? -26.590 6.813 -1.401 1.00 87.31 356 ASP A CA 1
ATOM 2951 C C . ASP A 1 356 ? -26.669 7.576 -0.066 1.00 87.31 356 ASP A C 1
ATOM 2953 O O . ASP A 1 356 ? -25.908 7.334 0.877 1.00 87.31 356 ASP A O 1
ATOM 2957 N N . LYS A 1 357 ? -27.633 8.498 0.013 1.00 88.19 357 LYS A N 1
ATOM 2958 C CA . LYS A 1 357 ? -27.890 9.356 1.182 1.00 88.19 357 LYS A CA 1
ATOM 2959 C C . LYS A 1 357 ? -28.456 8.601 2.389 1.00 88.19 357 LYS A C 1
ATOM 2961 O O . LYS A 1 357 ? -28.673 9.214 3.431 1.00 88.19 357 LYS A O 1
ATOM 2966 N N . THR A 1 358 ? -28.704 7.296 2.274 1.00 92.31 358 THR A N 1
ATOM 2967 C CA . THR A 1 358 ? -29.180 6.454 3.385 1.00 92.31 358 THR A CA 1
ATOM 2968 C C . THR A 1 358 ? -28.054 5.676 4.062 1.00 92.31 358 THR A C 1
ATOM 2970 O O . THR A 1 358 ? -28.259 5.099 5.129 1.00 92.31 358 THR A O 1
ATOM 2973 N N . ARG A 1 359 ? -26.855 5.676 3.472 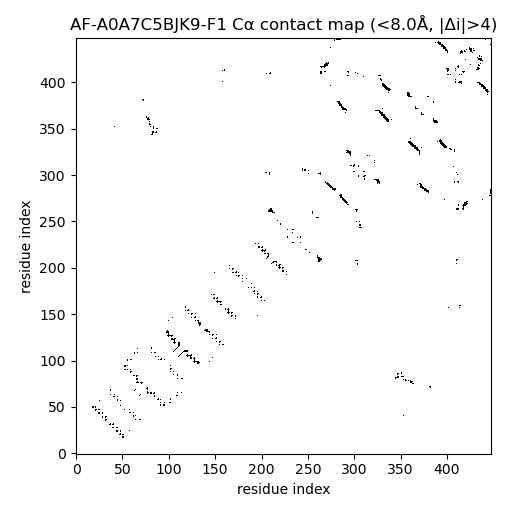1.00 94.81 359 ARG A N 1
ATOM 2974 C CA . ARG A 1 359 ? -25.709 4.893 3.938 1.00 94.81 359 ARG A CA 1
ATOM 2975 C C . ARG A 1 359 ? -24.750 5.740 4.753 1.00 94.81 359 ARG A C 1
ATOM 2977 O O . ARG A 1 359 ? -24.297 6.782 4.278 1.00 94.81 359 ARG A O 1
ATOM 2984 N N . THR A 1 360 ? -24.378 5.242 5.928 1.00 97.06 360 THR A N 1
ATOM 2985 C CA . THR A 1 360 ? -23.229 5.749 6.683 1.00 97.06 360 THR A CA 1
ATOM 2986 C C . THR A 1 360 ? -22.027 4.849 6.406 1.00 97.06 360 THR A C 1
ATOM 2988 O O . THR A 1 360 ? -22.050 3.659 6.731 1.00 97.06 360 THR A O 1
ATOM 2991 N N . VAL A 1 361 ? -20.969 5.410 5.813 1.00 96.94 361 VAL A N 1
ATOM 2992 C CA . VAL A 1 361 ? -19.696 4.710 5.583 1.00 96.94 361 VAL A CA 1
ATOM 2993 C C . VAL A 1 361 ? -18.536 5.660 5.856 1.00 96.94 361 VAL A C 1
ATOM 2995 O O . VAL A 1 361 ? -18.304 6.604 5.109 1.00 96.94 361 VAL A O 1
ATOM 2998 N N . LEU A 1 362 ? -17.778 5.371 6.905 1.00 97.44 362 LEU A N 1
ATOM 2999 C CA . LEU A 1 362 ? -16.576 6.092 7.289 1.00 97.44 362 LEU A CA 1
ATOM 3000 C C . LEU A 1 362 ? -15.415 5.111 7.338 1.00 97.44 362 LEU A C 1
ATOM 3002 O O . LEU A 1 362 ? -15.478 4.100 8.041 1.00 97.44 362 LEU A O 1
ATOM 3006 N N . TRP A 1 363 ? -14.354 5.415 6.595 1.00 96.75 363 TRP A N 1
ATOM 3007 C CA . TRP A 1 363 ? -13.052 4.790 6.801 1.00 96.75 363 TRP A CA 1
ATOM 3008 C C . TRP A 1 363 ? -12.065 5.879 7.183 1.00 96.75 363 TRP A C 1
ATOM 3010 O O . TRP A 1 363 ? -12.010 6.923 6.529 1.00 96.75 363 TRP A O 1
ATOM 3020 N N . ASP A 1 364 ? -11.295 5.596 8.217 1.00 96.12 364 ASP A N 1
ATOM 3021 C CA . ASP A 1 364 ? -10.291 6.480 8.781 1.00 96.12 364 ASP A CA 1
ATOM 3022 C C . ASP A 1 364 ? -9.149 5.622 9.330 1.00 96.12 364 ASP A C 1
ATOM 3024 O O . ASP A 1 364 ? -9.234 4.389 9.380 1.00 96.12 364 ASP A O 1
ATOM 3028 N N . ASP A 1 365 ? -8.077 6.255 9.761 1.00 96.19 365 ASP A N 1
ATOM 3029 C CA . ASP A 1 365 ? -6.970 5.575 10.403 1.00 96.19 365 ASP A CA 1
ATOM 3030 C C . ASP A 1 365 ? -6.218 6.533 11.328 1.00 96.19 365 ASP A C 1
ATOM 3032 O O . ASP A 1 365 ? -6.273 7.755 11.212 1.00 96.19 365 ASP A O 1
ATOM 3036 N N . THR A 1 366 ? -5.517 5.966 12.302 1.00 96.50 366 THR A N 1
ATOM 3037 C CA . THR A 1 366 ? -4.750 6.740 13.281 1.00 96.50 366 THR A CA 1
ATOM 3038 C C . THR A 1 366 ? -3.331 6.203 13.362 1.00 96.50 366 THR A C 1
ATOM 3040 O O . THR A 1 366 ? -3.152 4.979 13.384 1.00 96.50 366 THR A O 1
ATOM 3043 N N . PRO A 1 367 ? -2.309 7.076 13.430 1.00 95.62 367 PRO A N 1
ATOM 3044 C CA . PRO A 1 367 ? -0.952 6.627 13.688 1.00 95.62 367 PRO A CA 1
ATOM 3045 C C . PRO A 1 367 ? -0.866 5.978 15.070 1.00 95.62 367 PRO A C 1
ATOM 3047 O O . PRO A 1 367 ? -1.628 6.304 15.989 1.00 95.62 367 PRO A O 1
ATOM 3050 N N . VAL A 1 368 ? 0.070 5.043 15.190 1.00 94.81 368 VAL A N 1
ATOM 3051 C CA . VAL A 1 368 ? 0.483 4.469 16.466 1.00 94.81 368 VAL A CA 1
ATOM 3052 C C . VAL A 1 368 ? 1.757 5.168 16.894 1.00 94.81 368 VAL A C 1
ATOM 3054 O O . VAL A 1 368 ? 2.744 5.150 16.171 1.00 94.81 368 VAL A O 1
ATOM 3057 N N . GLU A 1 369 ? 1.734 5.754 18.081 1.00 89.31 369 GLU A N 1
ATOM 3058 C CA . GLU A 1 369 ? 2.859 6.470 18.661 1.00 89.31 369 GLU A CA 1
ATOM 3059 C C . GLU A 1 369 ? 3.196 5.855 20.018 1.00 89.31 369 GLU A C 1
ATOM 3061 O O . GLU A 1 369 ? 2.385 5.853 20.951 1.00 89.31 369 GLU A O 1
ATOM 3066 N N . SER A 1 370 ? 4.411 5.317 20.145 1.00 87.38 370 SER A N 1
ATOM 3067 C CA . SER A 1 370 ? 4.909 4.724 21.396 1.00 87.38 370 SER A CA 1
ATOM 3068 C C . SER A 1 370 ? 3.958 3.681 22.011 1.00 87.38 370 SER A C 1
ATOM 3070 O O . SER A 1 370 ? 3.715 3.648 23.224 1.00 87.38 370 SER A O 1
ATOM 3072 N N . GLY A 1 371 ? 3.414 2.815 21.166 1.00 92.50 371 GLY A N 1
ATOM 3073 C CA . GLY A 1 371 ? 2.578 1.679 21.520 1.00 92.50 371 GLY A CA 1
ATOM 3074 C C . GLY A 1 371 ? 1.107 2.026 21.735 1.00 92.50 371 GLY A C 1
ATOM 3075 O O . GLY A 1 371 ? 0.357 1.199 22.267 1.00 92.50 371 GLY A O 1
ATOM 3076 N N . LYS A 1 372 ? 0.694 3.257 21.414 1.00 95.38 372 LYS A N 1
ATOM 3077 C CA . LYS A 1 372 ? -0.642 3.796 21.688 1.00 95.38 372 LYS A CA 1
ATOM 3078 C C . LYS A 1 372 ? -1.210 4.490 20.463 1.00 95.38 372 LYS A C 1
ATOM 3080 O O . LYS A 1 372 ? -0.474 5.033 19.654 1.00 95.38 372 LYS A O 1
ATOM 3085 N N . PHE A 1 373 ? -2.529 4.519 20.367 1.00 97.06 373 PHE A N 1
ATOM 3086 C CA . PHE A 1 373 ? -3.229 5.303 19.357 1.00 97.06 373 PHE A CA 1
ATOM 3087 C C . PHE A 1 373 ? -4.478 5.937 19.958 1.00 97.06 373 PHE A C 1
ATOM 3089 O O . PHE A 1 373 ? -5.063 5.409 20.913 1.00 97.06 373 PHE A O 1
ATOM 3096 N N . LYS A 1 374 ? -4.884 7.077 19.400 1.00 97.88 374 LYS A N 1
ATOM 3097 C CA . LYS A 1 374 ? -6.085 7.796 19.809 1.00 97.88 374 LYS A CA 1
ATOM 3098 C C . LYS A 1 374 ? -6.585 8.684 18.682 1.00 97.88 374 LYS A C 1
ATOM 3100 O O . LYS A 1 374 ? -5.817 9.451 18.119 1.00 97.88 374 LYS A O 1
ATOM 3105 N N . ILE A 1 375 ? -7.888 8.645 18.445 1.00 98.12 375 ILE A N 1
ATOM 3106 C CA . ILE A 1 375 ? -8.564 9.520 17.494 1.00 98.12 375 ILE A CA 1
ATOM 3107 C C . ILE A 1 375 ? -9.908 9.983 18.054 1.00 98.12 375 ILE A C 1
ATOM 3109 O O . ILE A 1 375 ? -10.575 9.277 18.820 1.00 98.12 375 ILE A O 1
ATOM 3113 N N . LYS A 1 376 ? -10.308 11.191 17.663 1.00 98.12 376 LYS A N 1
ATOM 3114 C CA . LYS A 1 376 ? -11.663 11.712 17.832 1.00 98.12 376 LYS A CA 1
ATOM 3115 C C . LYS A 1 376 ? -12.281 11.830 16.446 1.00 98.12 376 LYS A C 1
ATOM 3117 O O . LYS A 1 376 ? -11.677 12.427 15.567 1.00 98.12 376 LYS A O 1
ATOM 3122 N N . ILE A 1 377 ? -13.486 11.302 16.287 1.00 97.94 377 ILE A N 1
ATOM 3123 C CA . ILE A 1 377 ? -14.238 11.334 15.036 1.00 97.94 377 ILE A CA 1
ATOM 3124 C C . ILE A 1 377 ? -15.517 12.127 15.299 1.00 97.94 377 ILE A C 1
ATOM 3126 O O . ILE A 1 377 ? -16.315 11.745 16.160 1.00 97.94 377 ILE A O 1
ATOM 3130 N N . ASP A 1 378 ? -15.696 13.239 14.585 1.00 97.81 378 ASP A N 1
ATOM 3131 C CA . ASP A 1 378 ? -16.882 14.091 14.673 1.00 97.81 378 ASP A CA 1
ATOM 3132 C C . ASP A 1 378 ? -17.719 13.979 13.394 1.00 97.81 378 ASP A C 1
ATOM 3134 O O . ASP A 1 378 ? -17.559 14.748 12.454 1.00 97.81 378 ASP A O 1
ATOM 3138 N N . MET A 1 379 ? -18.646 13.019 13.374 1.00 97.81 379 MET A N 1
ATOM 3139 C CA . MET A 1 379 ? -19.562 12.812 12.246 1.00 97.81 379 MET A CA 1
ATOM 3140 C C . MET A 1 379 ? -20.745 13.794 12.263 1.00 97.81 379 MET A C 1
ATOM 3142 O O . MET A 1 379 ? -21.603 13.743 11.383 1.00 97.81 379 MET A O 1
ATOM 3146 N N . SER A 1 380 ? -20.851 14.664 13.278 1.00 97.06 380 SER A N 1
ATOM 3147 C CA . SER A 1 380 ? -21.974 15.606 13.398 1.00 97.06 380 SER A CA 1
ATOM 3148 C C . SER A 1 380 ? -21.863 16.789 12.435 1.00 97.06 380 SER A C 1
ATOM 3150 O O . SER A 1 380 ? -22.880 17.402 12.114 1.00 97.06 380 SER A O 1
ATOM 3152 N N . ARG A 1 381 ? -20.646 17.079 11.959 1.00 96.94 381 ARG A N 1
ATOM 3153 C CA . ARG A 1 381 ? -20.336 18.194 11.052 1.00 96.94 381 ARG A CA 1
ATOM 3154 C C . ARG A 1 381 ? -20.811 17.948 9.621 1.00 96.94 381 ARG A C 1
ATOM 3156 O O . ARG A 1 381 ? -21.142 18.904 8.931 1.00 96.94 381 ARG A O 1
ATOM 3163 N N . ASP A 1 382 ? -20.919 16.682 9.217 1.00 96.06 382 ASP A N 1
ATOM 3164 C CA . ASP A 1 382 ? -21.173 16.281 7.829 1.00 96.06 382 ASP A CA 1
ATOM 3165 C C . ASP A 1 382 ? -22.397 15.344 7.731 1.00 96.06 382 ASP A C 1
ATOM 3167 O O . ASP A 1 382 ? -22.274 14.152 7.433 1.00 96.06 382 ASP A O 1
ATOM 3171 N N . PRO A 1 383 ? -23.623 15.838 7.996 1.00 93.81 383 PRO A N 1
ATOM 3172 C CA . PRO A 1 383 ? -24.821 14.998 8.064 1.00 93.81 383 PRO A CA 1
ATOM 3173 C C . PRO A 1 383 ? -25.181 14.313 6.735 1.00 93.81 383 PRO A C 1
ATOM 3175 O O . PRO A 1 383 ? -25.836 13.273 6.757 1.00 93.81 383 PRO A O 1
ATOM 3178 N N . SER A 1 384 ? -24.752 14.852 5.588 1.00 92.31 384 SER A N 1
ATOM 3179 C CA . SER A 1 384 ? -24.913 14.215 4.270 1.00 92.31 384 SER A CA 1
ATOM 3180 C C . SER A 1 384 ? -23.958 13.028 4.058 1.00 92.31 384 SER A C 1
ATOM 3182 O O . SER A 1 384 ? -24.282 12.090 3.320 1.00 92.31 384 SER A O 1
ATOM 3184 N N . PHE A 1 385 ? -22.800 13.035 4.724 1.00 94.50 385 PHE A N 1
ATOM 3185 C CA . PHE A 1 385 ? -21.849 11.922 4.750 1.00 94.50 385 PHE A CA 1
ATOM 3186 C C . PHE A 1 385 ? -22.300 10.838 5.722 1.00 94.50 385 PHE A C 1
ATOM 3188 O O . PHE A 1 385 ? -22.244 9.644 5.420 1.00 94.50 385 PHE A O 1
ATOM 3195 N N . TYR A 1 386 ? -22.811 11.270 6.873 1.00 96.69 386 TYR A N 1
ATOM 3196 C CA . TYR A 1 386 ? -23.141 10.402 7.994 1.00 96.69 386 TYR A CA 1
ATOM 3197 C C . TYR A 1 386 ? -24.610 10.605 8.417 1.00 96.69 386 TYR A C 1
ATOM 3199 O O . TYR A 1 386 ? -24.903 11.243 9.443 1.00 96.69 386 TYR A O 1
ATOM 3207 N N . PRO A 1 387 ? -25.567 10.073 7.628 1.00 96.00 387 PRO A N 1
ATOM 3208 C CA . PRO A 1 387 ? -26.996 10.283 7.858 1.00 96.00 387 PRO A CA 1
ATOM 3209 C C . PRO A 1 387 ? -27.503 9.564 9.113 1.00 96.00 387 PRO A C 1
ATOM 3211 O O . PRO A 1 387 ? -28.400 10.065 9.791 1.00 96.00 387 PRO A O 1
ATOM 3214 N N . PHE A 1 388 ? -26.898 8.424 9.461 1.00 96.69 388 PHE A N 1
ATOM 3215 C CA . PHE A 1 388 ? -27.380 7.513 10.504 1.00 96.69 388 PHE A CA 1
ATOM 3216 C C . PHE A 1 388 ? -28.842 7.068 10.291 1.00 96.69 388 PHE A C 1
ATOM 3218 O O . PHE A 1 388 ? -29.661 7.126 11.209 1.00 96.69 388 PHE A O 1
ATOM 3225 N N . ALA A 1 389 ? -29.181 6.639 9.070 1.00 96.62 389 ALA A N 1
ATOM 3226 C CA . ALA A 1 389 ? -30.549 6.251 8.712 1.00 96.62 389 ALA A CA 1
ATOM 3227 C C . ALA A 1 389 ? -30.964 4.857 9.224 1.00 96.62 389 ALA A C 1
ATOM 3229 O O . ALA A 1 389 ? -32.156 4.575 9.316 1.00 96.62 389 ALA A O 1
ATOM 3230 N N . LYS A 1 390 ? -30.003 3.982 9.548 1.00 96.81 390 LYS A N 1
ATOM 3231 C CA . LYS A 1 390 ? -30.252 2.614 10.029 1.00 96.81 390 LYS A CA 1
ATOM 3232 C C . LYS A 1 390 ? -30.212 2.508 11.553 1.00 96.81 390 LYS A C 1
ATOM 3234 O O . LYS A 1 390 ? -29.715 3.403 12.235 1.00 96.81 390 LYS A O 1
ATOM 3239 N N . GLU A 1 391 ? -30.685 1.379 12.076 1.00 97.69 391 GLU A N 1
ATOM 3240 C CA . GLU A 1 391 ? -30.636 1.068 13.512 1.00 97.69 391 GLU A CA 1
ATOM 3241 C C . GLU A 1 391 ? -29.338 0.379 13.950 1.00 97.69 391 GLU A C 1
ATOM 3243 O O . GLU A 1 391 ? -28.926 0.533 15.097 1.00 97.69 391 GLU A O 1
ATOM 3248 N N . ASP A 1 392 ? -28.679 -0.349 13.046 1.00 98.44 392 ASP A N 1
ATOM 3249 C CA . ASP A 1 392 ? -27.517 -1.186 13.345 1.00 98.44 392 ASP A CA 1
ATOM 3250 C C . ASP A 1 392 ? -26.262 -0.726 12.594 1.00 98.44 392 ASP A C 1
ATOM 3252 O O . ASP A 1 392 ? -26.255 -0.596 11.365 1.00 98.44 392 ASP A O 1
ATOM 3256 N N . TYR A 1 393 ? -25.175 -0.559 13.345 1.00 98.56 393 TYR A N 1
ATOM 3257 C CA . TYR A 1 393 ? -23.855 -0.149 12.874 1.00 98.56 393 TYR A CA 1
ATOM 3258 C C . TYR A 1 393 ? -22.776 -1.093 13.387 1.00 98.56 393 TYR A C 1
ATOM 3260 O O . TYR A 1 393 ? -22.973 -1.889 14.313 1.00 98.56 393 TYR A O 1
ATOM 3268 N N . LYS A 1 394 ? -21.588 -0.952 12.811 1.00 98.38 394 LYS A N 1
ATOM 3269 C CA . LYS A 1 394 ? -20.373 -1.568 13.322 1.00 98.38 394 LYS A CA 1
ATOM 3270 C C . LYS A 1 394 ? -19.217 -0.588 13.348 1.00 98.38 394 LYS A C 1
ATOM 3272 O O . LYS A 1 394 ? -19.083 0.262 12.469 1.00 98.38 394 LYS A O 1
ATOM 3277 N N . LEU A 1 395 ? -18.369 -0.771 14.350 1.00 98.69 395 LEU A N 1
ATOM 3278 C CA . LEU A 1 395 ? -17.054 -0.160 14.443 1.00 98.69 395 LEU A CA 1
ATOM 3279 C C . LEU A 1 395 ? -16.010 -1.272 14.392 1.00 98.69 395 LEU A C 1
ATOM 3281 O O . LEU A 1 395 ? -15.981 -2.133 15.268 1.00 98.69 395 LEU A O 1
ATOM 3285 N N . ILE A 1 396 ? -15.147 -1.239 13.388 1.00 98.56 396 ILE A N 1
ATOM 3286 C CA . ILE A 1 396 ? -14.027 -2.162 13.232 1.00 98.56 396 ILE A CA 1
ATOM 3287 C C . ILE A 1 396 ? -12.745 -1.367 13.418 1.00 98.56 396 ILE A C 1
ATOM 3289 O O . ILE A 1 396 ? -12.542 -0.354 12.754 1.00 98.56 396 ILE A O 1
ATOM 3293 N N . VAL A 1 397 ? -11.876 -1.846 14.300 1.00 98.69 397 VAL A N 1
ATOM 3294 C CA . VAL A 1 397 ? -10.553 -1.272 14.539 1.00 98.69 397 VAL A CA 1
ATOM 3295 C C . VAL A 1 397 ? -9.529 -2.384 14.393 1.00 98.69 397 VAL A C 1
ATOM 3297 O O . VAL A 1 397 ? -9.620 -3.393 15.097 1.00 98.69 397 VAL A O 1
ATOM 3300 N N . TRP A 1 398 ? -8.590 -2.242 13.461 1.00 97.62 398 TRP A N 1
ATOM 3301 C CA . TRP A 1 398 ? -7.670 -3.328 13.127 1.00 97.62 398 TRP A CA 1
ATOM 3302 C C . TRP A 1 398 ? -6.327 -2.853 12.581 1.00 97.62 398 TRP A C 1
ATOM 3304 O O . TRP A 1 398 ? -6.187 -1.722 12.118 1.00 97.62 398 TRP A O 1
ATOM 3314 N N . PHE A 1 399 ? -5.337 -3.737 12.645 1.00 97.19 399 PHE A N 1
ATOM 3315 C CA . PHE A 1 399 ? -4.006 -3.521 12.093 1.00 97.19 399 PHE A CA 1
ATOM 3316 C C . PHE A 1 399 ? -3.709 -4.543 10.996 1.00 97.19 399 PHE A C 1
ATOM 3318 O O . PHE A 1 399 ? -3.847 -5.750 11.211 1.00 97.19 399 PHE A O 1
ATOM 3325 N N . ASP A 1 400 ? -3.283 -4.030 9.843 1.00 94.12 400 ASP A N 1
ATOM 3326 C CA . ASP A 1 400 ? -2.884 -4.806 8.675 1.00 94.12 400 ASP A CA 1
ATOM 3327 C C . ASP A 1 400 ? -1.346 -4.858 8.569 1.00 94.12 400 ASP A C 1
ATOM 3329 O O . ASP A 1 400 ? -0.720 -3.815 8.340 1.00 94.12 400 ASP A O 1
ATOM 3333 N N . PRO A 1 401 ? -0.701 -6.035 8.701 1.00 94.50 401 PRO A N 1
ATOM 3334 C CA . PRO A 1 401 ? 0.747 -6.149 8.555 1.00 94.50 401 PRO A CA 1
ATOM 3335 C C . PRO A 1 401 ? 1.228 -5.753 7.154 1.00 94.50 401 PRO A C 1
ATOM 3337 O O . PRO A 1 401 ? 2.369 -5.303 7.014 1.00 94.50 401 PRO A O 1
ATOM 3340 N N . GLN A 1 402 ? 0.382 -5.849 6.119 1.00 92.81 402 GLN A N 1
ATOM 3341 C CA . GLN A 1 402 ? 0.772 -5.459 4.764 1.00 92.81 402 GLN A CA 1
ATOM 3342 C C . GLN A 1 402 ? 1.071 -3.967 4.663 1.00 92.81 402 GLN A C 1
ATOM 3344 O O . GLN A 1 402 ? 1.893 -3.568 3.839 1.00 92.81 402 GLN A O 1
ATOM 3349 N N . GLU A 1 403 ? 0.436 -3.134 5.483 1.00 91.38 403 GLU A N 1
ATOM 3350 C CA . GLU A 1 403 ? 0.631 -1.683 5.486 1.00 91.38 403 GLU A CA 1
ATOM 3351 C C . GLU A 1 403 ? 1.684 -1.185 6.458 1.00 91.38 403 GLU A C 1
ATOM 3353 O O . GLU A 1 403 ? 2.024 -0.000 6.444 1.00 91.38 403 GLU A O 1
ATOM 3358 N N . ALA A 1 404 ? 2.216 -2.076 7.285 1.00 93.50 404 ALA A N 1
ATOM 3359 C CA . ALA A 1 404 ? 3.299 -1.720 8.166 1.00 93.50 404 ALA A CA 1
ATOM 3360 C C . ALA A 1 404 ? 4.518 -1.244 7.352 1.00 93.50 404 ALA A C 1
ATOM 3362 O O . ALA A 1 404 ? 4.819 -1.798 6.287 1.00 93.50 404 ALA A O 1
ATOM 3363 N N . PRO A 1 405 ? 5.261 -0.244 7.852 1.00 92.38 405 PRO A N 1
ATOM 3364 C CA . PRO A 1 405 ? 6.547 0.126 7.290 1.00 92.38 405 PRO A CA 1
ATOM 3365 C C . PRO A 1 405 ? 7.473 -1.077 7.216 1.00 92.38 405 PRO A C 1
ATOM 3367 O O . PRO A 1 405 ? 7.414 -1.998 8.031 1.00 92.38 405 PRO A O 1
ATOM 3370 N N . ILE A 1 406 ? 8.377 -1.044 6.250 1.00 89.81 406 ILE A N 1
ATOM 3371 C CA . ILE A 1 406 ? 9.155 -2.225 5.912 1.00 89.81 406 ILE A CA 1
ATOM 3372 C C . ILE A 1 406 ? 10.086 -2.691 7.039 1.00 89.81 406 ILE A C 1
ATOM 3374 O O . ILE A 1 406 ? 10.324 -3.886 7.170 1.00 89.81 406 ILE A O 1
ATOM 3378 N N . THR A 1 407 ? 10.540 -1.759 7.880 1.00 89.38 407 THR A N 1
ATOM 3379 C CA . THR A 1 407 ? 11.319 -2.042 9.091 1.00 89.38 407 THR A CA 1
ATOM 3380 C C . THR A 1 407 ? 10.494 -2.834 10.098 1.00 89.38 407 THR A C 1
ATOM 3382 O O . THR A 1 407 ? 10.947 -3.860 10.589 1.00 89.38 407 THR A O 1
ATOM 3385 N N . VAL A 1 408 ? 9.239 -2.439 10.325 1.00 93.44 408 VAL A N 1
ATOM 3386 C CA . VAL A 1 408 ? 8.304 -3.198 11.162 1.00 93.44 408 VAL A CA 1
ATOM 3387 C C . VAL A 1 408 ? 8.082 -4.589 10.566 1.00 93.44 408 VAL A C 1
ATOM 3389 O O . VAL A 1 408 ? 8.177 -5.582 11.288 1.00 93.44 408 VAL A O 1
ATOM 3392 N N . GLN A 1 409 ? 7.854 -4.682 9.250 1.00 93.75 409 GLN A N 1
ATOM 3393 C CA . GLN A 1 409 ? 7.680 -5.961 8.548 1.00 93.75 409 GLN A CA 1
ATOM 3394 C C . GLN A 1 409 ? 8.899 -6.884 8.639 1.00 93.75 409 GLN A C 1
ATOM 3396 O O . GLN A 1 409 ? 8.721 -8.100 8.576 1.00 93.75 409 GLN A O 1
ATOM 3401 N N . ASP A 1 410 ? 10.114 -6.351 8.806 1.00 92.75 410 ASP A N 1
ATOM 3402 C CA . ASP A 1 410 ? 11.312 -7.171 9.026 1.00 92.75 410 ASP A CA 1
ATOM 3403 C C . ASP A 1 410 ? 11.193 -8.016 10.307 1.00 92.75 410 ASP A C 1
ATOM 3405 O O . ASP A 1 410 ? 11.724 -9.122 10.347 1.00 92.75 410 ASP A O 1
ATOM 3409 N N . ARG A 1 411 ? 10.400 -7.569 11.292 1.00 94.06 411 ARG A N 1
ATOM 3410 C CA . ARG A 1 411 ? 10.102 -8.331 12.512 1.00 94.06 411 ARG A CA 1
ATOM 3411 C C . ARG A 1 411 ? 8.759 -9.053 12.495 1.00 94.06 411 ARG A C 1
ATOM 3413 O O . ARG A 1 411 ? 8.662 -10.160 13.016 1.00 94.06 411 ARG A O 1
ATOM 3420 N N . ILE A 1 412 ? 7.706 -8.435 11.961 1.00 94.44 412 ILE A N 1
ATOM 3421 C CA . ILE A 1 412 ? 6.348 -9.006 12.035 1.00 94.44 412 ILE A CA 1
ATOM 3422 C C . ILE A 1 412 ? 5.997 -9.906 10.842 1.00 94.44 412 ILE A C 1
ATOM 3424 O O . ILE A 1 412 ? 4.992 -10.609 10.896 1.00 94.44 412 ILE A O 1
ATOM 3428 N N . GLY A 1 413 ? 6.815 -9.912 9.787 1.00 93.94 413 GLY A N 1
ATOM 3429 C CA . GLY A 1 413 ? 6.552 -10.646 8.548 1.00 93.94 413 GLY A CA 1
ATOM 3430 C C . GLY A 1 413 ? 5.610 -9.907 7.590 1.00 93.94 413 GLY A C 1
ATOM 3431 O O . GLY A 1 413 ? 4.962 -8.927 7.955 1.00 93.94 413 GLY A O 1
ATOM 3432 N N . TRP A 1 414 ? 5.533 -10.368 6.335 1.00 91.62 414 TRP A N 1
ATOM 3433 C CA . TRP A 1 414 ? 4.625 -9.778 5.332 1.00 91.62 414 TRP A CA 1
ATOM 3434 C C . TRP A 1 414 ? 3.158 -10.078 5.630 1.00 91.62 414 TRP A C 1
ATOM 3436 O O . TRP A 1 414 ? 2.292 -9.252 5.343 1.00 91.62 414 TRP A O 1
ATOM 3446 N N . LYS A 1 415 ? 2.883 -11.264 6.184 1.00 94.56 415 LYS A N 1
ATOM 3447 C CA . LYS A 1 415 ? 1.530 -11.738 6.482 1.00 94.56 415 LYS A CA 1
ATOM 3448 C C . LYS A 1 415 ? 1.226 -11.703 7.978 1.00 94.56 415 LYS A C 1
ATOM 3450 O O . LYS A 1 415 ? 0.233 -12.283 8.407 1.00 94.56 415 LYS A O 1
ATOM 3455 N N . GLY A 1 416 ? 2.061 -11.032 8.774 1.00 95.69 416 GLY A N 1
ATOM 3456 C CA . GLY A 1 416 ? 1.903 -10.926 10.225 1.00 95.69 416 GLY A CA 1
ATOM 3457 C C . GLY A 1 416 ? 2.337 -12.181 10.987 1.00 95.69 416 GLY A C 1
ATOM 3458 O O . GLY A 1 416 ? 1.910 -12.393 12.119 1.00 95.69 416 GLY A O 1
ATOM 3459 N N . GLU A 1 417 ? 3.158 -13.045 10.389 1.00 95.75 417 GLU A N 1
ATOM 3460 C CA . GLU A 1 417 ? 3.629 -14.300 10.985 1.00 95.75 417 GLU A CA 1
ATOM 3461 C C . GLU A 1 417 ? 4.281 -14.094 12.360 1.00 95.75 417 GLU A C 1
ATOM 3463 O O . GLU A 1 417 ? 4.108 -14.933 13.246 1.00 95.75 417 GLU A O 1
ATOM 3468 N N . GLY A 1 418 ? 4.949 -12.954 12.552 1.00 95.88 418 GLY A N 1
ATOM 3469 C CA . GLY A 1 418 ? 5.577 -12.546 13.807 1.00 95.88 418 GLY A CA 1
ATOM 3470 C C . GLY A 1 418 ? 4.660 -11.817 14.789 1.00 95.88 418 GLY A C 1
ATOM 3471 O O . GLY A 1 418 ? 5.144 -11.306 15.795 1.00 95.88 418 GLY A O 1
ATOM 3472 N N . ILE A 1 419 ? 3.351 -11.773 14.540 1.00 96.38 419 ILE A N 1
ATOM 3473 C CA . ILE A 1 419 ? 2.353 -11.182 15.439 1.00 96.38 419 ILE A CA 1
ATOM 3474 C C . ILE A 1 419 ? 1.649 -12.287 16.211 1.00 96.38 419 ILE A C 1
ATOM 3476 O O . ILE A 1 419 ? 1.179 -13.269 15.639 1.00 96.38 419 ILE A O 1
ATOM 3480 N N . THR A 1 420 ? 1.486 -12.098 17.512 1.00 97.38 420 THR A N 1
ATOM 3481 C CA . THR A 1 420 ? 0.469 -12.793 18.292 1.00 97.38 420 THR A CA 1
ATOM 3482 C C . THR A 1 420 ? -0.298 -11.794 19.148 1.00 97.38 420 THR A C 1
ATOM 3484 O O . THR A 1 420 ? 0.141 -10.670 19.367 1.00 97.38 420 THR A O 1
ATOM 3487 N N . ASP A 1 421 ? -1.476 -12.191 19.603 1.00 97.69 421 ASP A N 1
ATOM 3488 C CA . ASP A 1 421 ? -2.268 -11.436 20.564 1.00 97.69 421 ASP A CA 1
ATOM 3489 C C . ASP A 1 421 ? -3.212 -12.408 21.268 1.00 97.69 421 ASP A C 1
ATOM 3491 O O . ASP A 1 421 ? -3.734 -13.337 20.646 1.00 97.69 421 ASP A O 1
ATOM 3495 N N . LYS A 1 422 ? -3.422 -12.215 22.570 1.00 94.25 422 LYS A N 1
ATOM 3496 C CA . LYS A 1 422 ? -4.232 -13.136 23.380 1.00 94.25 422 LYS A CA 1
ATOM 3497 C C . LYS A 1 422 ? -5.729 -13.062 23.087 1.00 94.25 422 LYS A C 1
ATOM 3499 O O . LYS A 1 422 ? -6.429 -14.036 23.335 1.00 94.25 422 LYS A O 1
ATOM 3504 N N . ASN A 1 423 ? -6.223 -11.915 22.626 1.00 96.25 423 ASN A N 1
ATOM 3505 C CA . ASN A 1 423 ? -7.655 -11.615 22.607 1.00 96.25 423 ASN A CA 1
ATOM 3506 C C . ASN A 1 423 ? -8.193 -11.313 21.206 1.00 96.25 423 ASN A C 1
ATOM 3508 O O . ASN A 1 423 ? -9.360 -11.581 20.933 1.00 96.25 423 ASN A O 1
ATOM 3512 N N . TYR A 1 424 ? -7.372 -10.717 20.342 1.00 98.12 424 TYR A N 1
ATOM 3513 C CA . TYR A 1 424 ? -7.828 -10.077 19.106 1.00 98.12 424 TYR A CA 1
ATOM 3514 C C . TYR A 1 424 ? -7.077 -10.535 17.858 1.00 98.12 424 TYR A C 1
ATOM 3516 O O . TYR A 1 424 ? -7.307 -9.987 16.779 1.00 98.12 424 TYR A O 1
ATOM 3524 N N . LEU A 1 425 ? -6.187 -11.523 17.976 1.00 98.06 425 LEU A N 1
ATOM 3525 C CA . LEU A 1 425 ? -5.572 -12.148 16.812 1.00 98.06 425 LEU A CA 1
ATOM 3526 C C . LEU A 1 425 ? -6.654 -12.829 15.962 1.00 98.06 425 LEU A C 1
ATOM 3528 O O . LEU A 1 425 ? -7.454 -13.615 16.465 1.00 98.06 425 LEU A O 1
ATOM 3532 N N . SER A 1 426 ? -6.645 -12.569 14.660 1.00 97.62 426 SER A N 1
ATOM 3533 C CA . SER A 1 426 ? -7.530 -13.213 13.698 1.00 97.62 426 SER A CA 1
ATOM 3534 C C . SER A 1 426 ? -6.768 -13.650 12.453 1.00 97.62 426 SER A C 1
ATOM 3536 O O . SER A 1 426 ? -5.926 -12.921 11.932 1.00 97.62 426 SER A O 1
ATOM 3538 N N . THR A 1 427 ? -7.102 -14.844 11.968 1.00 96.06 427 THR A N 1
ATOM 3539 C CA . THR A 1 427 ? -6.646 -15.408 10.686 1.00 96.06 427 THR A CA 1
ATOM 3540 C C . THR A 1 427 ? -7.776 -15.558 9.669 1.00 96.06 427 THR A C 1
ATOM 3542 O O . THR A 1 427 ? -7.545 -15.895 8.510 1.00 96.06 427 THR A O 1
ATOM 3545 N N . THR A 1 428 ? -9.013 -15.324 10.107 1.00 95.00 428 THR A N 1
ATOM 3546 C CA . THR A 1 428 ? -10.230 -15.430 9.296 1.00 95.00 428 THR A CA 1
ATOM 3547 C C . THR A 1 428 ? -10.781 -14.071 8.917 1.00 95.00 428 THR A C 1
ATOM 3549 O O . THR A 1 428 ? -11.527 -13.984 7.946 1.00 95.00 428 THR A O 1
ATOM 3552 N N . PHE A 1 429 ? -10.410 -13.013 9.656 1.00 94.50 429 PHE A N 1
ATOM 3553 C CA . PHE A 1 429 ? -10.705 -11.651 9.257 1.00 94.50 429 PHE A CA 1
ATOM 3554 C C . PHE A 1 429 ? -10.053 -11.435 7.898 1.00 94.50 429 PHE A C 1
ATOM 3556 O O . PHE A 1 429 ? -10.775 -11.470 6.923 1.00 94.50 429 PHE A O 1
ATOM 3563 N N . HIS A 1 430 ? -8.735 -11.328 7.768 1.00 92.75 430 HIS A N 1
ATOM 3564 C CA . HIS A 1 430 ? -8.092 -11.277 6.452 1.00 92.75 430 HIS A CA 1
ATOM 3565 C C . HIS A 1 430 ? -7.526 -12.662 6.096 1.00 92.75 430 HIS A C 1
ATOM 3567 O O . HIS A 1 430 ? -6.496 -13.039 6.654 1.00 92.75 430 HIS A O 1
ATOM 3573 N N . PRO A 1 431 ? -8.173 -13.454 5.215 1.00 91.12 431 PRO A N 1
ATOM 3574 C CA . PRO A 1 431 ? -7.739 -14.825 4.959 1.00 91.12 431 PRO A CA 1
ATOM 3575 C C . PRO A 1 431 ? -6.309 -14.867 4.420 1.00 91.12 431 PRO A C 1
ATOM 3577 O O . PRO A 1 431 ? -5.979 -14.134 3.494 1.00 91.12 431 PRO A O 1
ATOM 3580 N N . GLY A 1 432 ? -5.471 -15.723 5.005 1.00 91.94 432 GLY A N 1
ATOM 3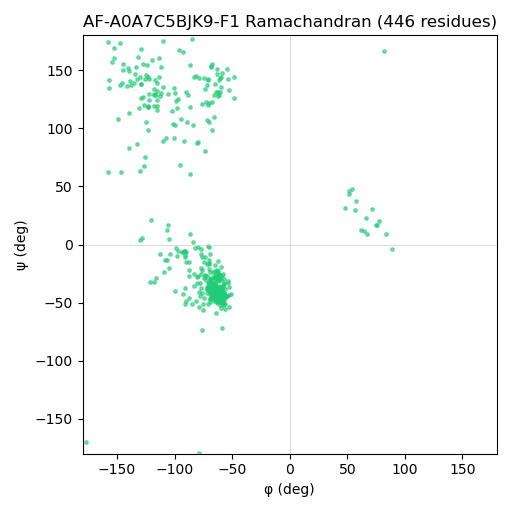581 C CA . GLY A 1 432 ? -4.046 -15.821 4.667 1.00 91.94 432 GLY A CA 1
ATOM 3582 C C . GLY A 1 432 ? -3.132 -14.884 5.463 1.00 91.94 432 GLY A C 1
ATOM 3583 O O . GLY A 1 432 ? -1.916 -14.996 5.330 1.00 91.94 432 GLY A O 1
ATOM 3584 N N . TYR A 1 433 ? -3.692 -14.023 6.317 1.00 94.88 433 TYR A N 1
ATOM 3585 C CA . TYR A 1 433 ? -2.954 -13.043 7.110 1.00 94.88 433 TYR A CA 1
ATOM 3586 C C . TYR A 1 433 ? -3.266 -13.192 8.596 1.00 94.88 433 TYR A C 1
ATOM 3588 O O . TYR A 1 433 ? -4.385 -13.513 8.992 1.00 94.88 433 TYR A O 1
ATOM 3596 N N . ARG A 1 434 ? -2.268 -12.927 9.436 1.00 96.69 434 ARG A N 1
ATOM 3597 C CA . ARG A 1 434 ? -2.412 -12.757 10.881 1.00 96.69 434 ARG A CA 1
ATOM 3598 C C . ARG A 1 434 ? -2.555 -11.269 11.166 1.00 96.69 434 ARG A C 1
ATOM 3600 O O . ARG A 1 434 ? -1.602 -10.504 11.053 1.00 96.69 434 ARG A O 1
ATOM 3607 N N . VAL A 1 435 ? -3.761 -10.872 11.537 1.00 97.12 435 VAL A N 1
ATOM 3608 C CA . VAL A 1 435 ? -4.112 -9.485 11.857 1.00 97.12 435 VAL A CA 1
ATOM 3609 C C . VAL A 1 435 ? -4.606 -9.407 13.291 1.00 97.12 435 VAL A C 1
ATOM 3611 O O . VAL A 1 435 ? -5.069 -10.404 13.844 1.00 97.12 435 VAL A O 1
ATOM 3614 N N . VAL A 1 436 ? -4.553 -8.223 13.893 1.00 98.19 436 VAL A N 1
ATOM 3615 C CA . VAL A 1 436 ? -5.290 -7.955 15.134 1.00 98.19 436 VAL A CA 1
ATOM 3616 C C . VAL A 1 436 ? -6.483 -7.070 14.828 1.00 98.19 436 VAL A C 1
ATOM 3618 O O . VAL A 1 436 ? -6.349 -6.056 14.143 1.00 98.19 436 VAL A O 1
ATOM 3621 N N . VAL A 1 437 ? -7.662 -7.479 15.287 1.00 98.38 437 VAL A N 1
ATOM 3622 C CA . VAL A 1 437 ? -8.932 -6.825 14.961 1.00 98.38 437 VAL A CA 1
ATOM 3623 C C . VAL A 1 437 ? -9.888 -6.880 16.138 1.00 98.38 437 VAL A C 1
ATOM 3625 O O . VAL A 1 437 ? -10.042 -7.902 16.804 1.00 98.38 437 VAL A O 1
ATOM 3628 N N . ARG A 1 438 ? -10.589 -5.771 16.360 1.00 98.38 438 ARG A N 1
ATOM 3629 C CA . ARG A 1 438 ? -11.748 -5.724 17.241 1.00 98.38 438 ARG A CA 1
ATOM 3630 C C . ARG A 1 438 ? -12.932 -5.113 16.513 1.00 98.38 438 ARG A C 1
ATOM 3632 O O . ARG A 1 438 ? -12.845 -4.002 15.997 1.00 98.38 438 ARG A O 1
ATOM 3639 N N . GLU A 1 439 ? -14.042 -5.838 16.529 1.00 98.06 439 GLU A N 1
ATOM 3640 C CA . GLU A 1 439 ? -15.324 -5.394 15.996 1.00 98.06 439 GLU A CA 1
ATOM 3641 C C . GLU A 1 439 ? -16.309 -5.140 17.140 1.00 98.06 439 GLU A C 1
ATOM 3643 O O . GLU A 1 439 ? -16.427 -5.933 18.077 1.00 98.06 439 GLU A O 1
ATOM 3648 N N . PHE A 1 440 ? -17.019 -4.021 17.059 1.00 98.50 440 PHE A N 1
ATOM 3649 C CA . PHE A 1 440 ? -18.108 -3.658 17.951 1.00 98.50 440 PHE A CA 1
ATOM 3650 C C . PHE A 1 440 ? -19.396 -3.586 17.140 1.00 98.50 440 PHE A C 1
ATOM 3652 O O . PHE A 1 440 ? -19.447 -2.885 16.130 1.00 98.50 440 PHE A O 1
ATOM 3659 N N . LYS A 1 441 ? -20.440 -4.268 17.611 1.00 98.31 441 LYS A N 1
ATOM 3660 C CA . LYS A 1 441 ? -21.810 -4.102 17.114 1.00 98.31 441 LYS A CA 1
ATOM 3661 C C . LYS A 1 441 ? -22.467 -2.983 17.906 1.00 98.31 441 LYS A C 1
ATOM 3663 O O . LYS A 1 441 ? -22.403 -3.006 19.134 1.00 98.31 441 LYS A O 1
ATOM 3668 N N . LEU A 1 442 ? -23.046 -2.016 17.209 1.00 98.12 442 LEU A N 1
ATOM 3669 C CA . LEU A 1 442 ? -23.553 -0.782 17.795 1.00 98.12 442 LEU A CA 1
ATOM 3670 C C . LEU A 1 442 ? -24.984 -0.542 17.332 1.00 98.12 442 LEU A C 1
ATOM 3672 O O . LEU A 1 442 ? -25.291 -0.698 16.150 1.00 98.12 442 LEU A O 1
ATOM 3676 N N . LYS A 1 443 ? -25.843 -0.115 18.249 1.00 98.31 443 LYS A N 1
ATOM 3677 C CA . LYS A 1 443 ? -27.153 0.443 17.928 1.00 98.31 443 LYS A CA 1
ATOM 3678 C C . LYS A 1 443 ? -27.030 1.935 17.669 1.00 98.31 443 LYS A C 1
ATOM 3680 O O . LYS A 1 443 ? -26.155 2.610 18.212 1.00 98.31 443 LYS A O 1
ATOM 3685 N N . ARG A 1 444 ? -27.959 2.486 16.891 1.00 97.69 444 ARG A N 1
ATOM 3686 C CA . ARG A 1 444 ? -28.073 3.933 16.671 1.00 97.69 444 ARG A CA 1
ATOM 3687 C C . ARG A 1 444 ? -28.089 4.709 17.995 1.00 97.69 444 ARG A C 1
ATOM 3689 O O . ARG A 1 444 ? -27.385 5.707 18.124 1.00 97.69 444 ARG A O 1
ATOM 3696 N N . SER A 1 445 ? -28.816 4.213 18.998 1.00 97.44 445 SER A N 1
ATOM 3697 C CA . SER A 1 445 ? -28.892 4.786 20.352 1.00 97.44 445 SER A CA 1
ATOM 3698 C C . SER A 1 445 ? -27.544 4.885 21.078 1.00 97.44 445 SER A C 1
ATOM 3700 O O . SER A 1 445 ? -27.355 5.769 21.916 1.00 97.44 445 SER A O 1
ATOM 3702 N N . ASP A 1 446 ? -26.583 4.019 20.750 1.00 96.81 446 ASP A N 1
ATOM 3703 C CA . ASP A 1 446 ? -25.258 4.028 21.382 1.00 96.81 446 ASP A CA 1
ATOM 3704 C C . ASP A 1 446 ? -24.441 5.261 20.962 1.00 96.81 446 ASP A C 1
ATOM 3706 O O . ASP A 1 446 ? -23.510 5.668 21.660 1.00 96.81 446 ASP A O 1
ATOM 3710 N N . ILE A 1 447 ? -24.811 5.877 19.834 1.00 94.62 447 ILE A N 1
ATOM 3711 C CA . ILE A 1 447 ? -24.035 6.899 19.122 1.00 94.62 447 ILE A CA 1
ATOM 3712 C C . ILE A 1 447 ? -24.780 8.234 19.058 1.00 94.62 447 ILE A C 1
ATOM 3714 O O . ILE A 1 447 ? -24.140 9.289 19.067 1.00 94.62 447 ILE A O 1
ATOM 3718 N N . MET A 1 448 ? -26.112 8.184 18.994 1.00 92.56 448 MET A N 1
ATOM 3719 C CA . MET A 1 448 ? -26.994 9.353 18.959 1.00 92.56 448 MET A CA 1
ATOM 3720 C C . MET A 1 448 ? -27.149 10.052 20.301 1.00 92.56 448 MET A C 1
ATOM 3722 O O . MET A 1 448 ? -26.801 9.475 21.358 1.00 92.56 448 MET A O 1
#

Nearest PDB structures (foldseek):
  7dkh-assembly2_E  TM=5.316E-01  e=3.441E-03  Saccharomyces cerevisiae S288C
  3kyi-assembly1_A  TM=4.614E-01  e=4.223E+00  Cereibacter sphaeroides
  8clk-assembly1_D  TM=3.051E-01  e=1.353E+00  Homo sapiens
  8c2d-assembly1_AAA-2  TM=2.485E-01  e=3.663E+00  Homo sapiens

Sequence (448 aa):
MLIDQSIQFFGAAALGLRQAVAGLLWIRTDEFFHRGEFETIIPLSRLVTWLDPQQIDVYSTASWHLDFNFVDSDQRSDKRLIPPAIKLMEEGIRNNPDIYDLYFDLAWTHYYWKAKDYEKALEWLKKAVQHDGRDPNTGKRIPRPGFVDRMLAHTYEKVGLFDEAEKQWRKNLAESLKRLKADPKDGSRWQEVGTCRRNLAMLCLRRAWRYGDMDAYKRGLDVLDDLVRTEPNISEKDPEQVRAYKAAKKAYEQLVATGKRPHDVSPPIDVGFSVKWRKIKPKVITIEGTLKLVPIEEYKGLAAEPYTNFWKSYEFLLPSKRPKWVDNSRVRIIFADADYNFREIKTPKKLSWEVDKTRTVLWDDTPVESGKFKIKIDMSRDPSFYPFAKEDYKLIVWFDPQEAPITVQDRIGWKGEGITDKNYLSTTFHPGYRVVVREFKLKRSDIM

Mean predicted aligned error: 5.49 Å

Secondary structure (DSSP, 8-state):
-HHHHHHHHHHHHHHHHHHHHHHHHHHHHHHHHHTT-HHHHHHHHHHHHHH-TT-HHHHHHHHHHHHHTSB-TTS-B-GGGHHHHHHHHHHHHHHSTTBHHHHHHIIIIIIIIII--HHHHHHHHHHHTT-BEE-TTT--EEPPPHHHHHHHHHHHHHTT-HHHHHHHHHHHHHHHHHHHHH-TT-HHHHHHHHHHHHHHHHHHHHHHHHH--HHHHHHHHHHHHHHHHHSTTHHHH-HHHHHHHHHHHHHHHHHHHHT----TT-SPEE---EEEEEEEETTEEEEEEE----BGGGGGG-TTHHHH-HHHHHTTS-GGGS-SB----EEEEEEEETT--TT-----SS------TT--EEEEEEE-BTTEEEEEEETTS-TTT----SSEEEEEEEE-GGGS-HHHHHHH-SSSTTEE-SSSEESTTTTTS-EEEEEEEEEHHHH-